Protein 8SUV (pdb70)

Radius of gyration: 29.21 Å; Cα contacts (8 Å, |Δi|>4): 861; chains: 8; bounding box: 66×40×97 Å

Nearest PDB structures (foldseek):
  3q4a-assembly1_B  TM=9.932E-01  e=6.784E-17  Mus musculus
  8gck-assembly1_B  TM=9.956E-01  e=8.685E-17  Homo sapiens
  8ei0-assembly1_A  TM=9.864E-01  e=8.685E-17  Homo sapiens
  8gck-assembly2_A  TM=9.917E-01  e=1.227E-16  Homo sapiens
  7tb1-assembly2_B  TM=1.002E+00  e=1.915E-16  Homo sapiens

B-factor: mean 32.37, std 8.42, range [16.84, 81.39]

InterPro domains:
  IPR003613 U-box domain [PF04564] (227-299)
  IPR003613 U-box domain [PS51698] (226-300)
  IPR003613 U-box domain [SM00504] (230-293)
  IPR011990 Tetratricopeptide-like helical domain superfamily [G3DSA:1.25.40.10] (24-139)
  IPR011990 Tetratricopeptide-like helical domain superfamily [SSF48452] (25-127)
  IPR013083 Zinc finger, RING/FYVE/PHD-type [G3DSA:3.30.40.10] (224-303)
  IPR019734 Tetratricopeptide repeat [PS50005] (60-93)
  IPR019734 Tetratricopeptide repeat [PS50005] (94-127)
  IPR019734 Tetratricopeptide repeat [SM00028] (26-59)
  IPR019734 Tetratricopeptide repeat [SM00028] (60-93)
  IPR019734 Tetratricopeptide repeat [SM00028] (94-127)
  IPR041312 CHIP, N-terminal tetratricopeptide repeat domain [PF18391] (142-225)
  IPR045202 CHIP , U-box domain [cd16654] (227-297)

Organism: Homo sapiens (NCBI:txid9606)

Secondary structure (DSSP, 8-state):
---HHHHHHHHHHHHHTT-HHHHHHHHHHHHHH-TT-HHHHHHHHHHHHHTT-HHHHHHHHHHHHHH-TT-HHHHHHHHHHHHHTT-HHHHHHHHHHHHHHHHHTT---TTHHHHHHHHHHHHHHHT-/---HHHHHHHHHHHHHTT-HHHHHHHHHHHHHH-TT-HHHHHHHHHHHHHTT-HHHHHHHHHHHHHH-TT-HHHHHHHHHHHHHTT-HHHHHHHHHHHHHHHHHTT---TTHHHHHHHHHHHHHHHH-/---HHHHHHHHHHHHHTT-HHHHHHHHHHHHHH-TT-HHHHHHHHHHHHHTT-HHHHHHHHHHHHHH-TT-HHHHHHHHHHHHHTT-HHHHHHHHHHHHHHHHHHT---TTHHHHHHHHHHHHHHHH-/---HHHHHHHHHHHHHTT-HHHHHHHHHHHHHH-TT-HHHHHHHHHHHHHTT-HHHHHHHHHHHHHH-TT-HHHHHHHHHHHHHTT-HHHHHHHHHHHHHHHHHTT---TTHHHHHHHHHHHHHHHH-/-----SSS--/-----SSS--/--SSS--/----SSS--

Foldseek 3Di:
DDALVRLQVVLVVCVVVVVLVSSLVSLVVSCVRPVLALVSLLSNLVSCVSVVVLVSSLVSLVSSCVNPVLDLSSLQSNLVSCLVVVNLVSSLVSLVSSVVSCVVVVHPPDCVSVVVNVVSVVVNVVVD/DDALVRLQVVLVVCVVVVVLVVSLVSLVVSCVRPVLALVSLLSNLVSCVSVVNLVSSLVSLVSSCVNPVLDLSSLQSNLVSVLVVLVLVSSLVSLVSSVVSCVVVVHPPDCVSVVVNCVSVVSNVVVD/DDALVSLQVVLVVCVVVVVLVSSLVSLVVSCVRPVLALVSLLSNLVSCVSVVVLVSSLVSLVSSCVNPVLDLSSLQSNLVSCLVVVVLVSSLVSLVSSVVSCVVVVHPPDCVSVVVNVVSVVVNVVVD/DDALVRLQVVLVVCVVVVVLVSSLVSLVVSCVRPVLALVSLLSNLVSCVSVVNLVSSLVSLVSSCVNPVLDLSSLQSNLVSCQVVVVLVSSLVSLVSSVVSCVVVVHPPDCVSVVVNVVSVVVNVVVD/DDDDDPPDDD/DPDDDPPDDD/DDPPDDD/DDDDPPDDD

Structure (mmCIF, N/CA/C/O backbone):
data_8SUV
#
_entry.id   8SUV
#
_cell.length_a   46.526
_cell.length_b   82.356
_cell.length_c   78.394
_cell.angle_alpha   90.000
_cell.angle_beta   90.030
_cell.angle_gamma   90.000
#
_symmetry.space_group_name_H-M   'P 1 21 1'
#
loop_
_entity.id
_entity.type
_entity.pdbx_description
1 polymer 'E3 ubiquitin-protein ligase CHIP'
2 polymer 'Cysteine-rich hydrophobic domain-containing protein 2'
3 non-polymer 'SULFATE ION'
4 water water
#
loop_
_atom_site.group_PDB
_atom_site.id
_atom_site.type_symbol
_atom_site.label_atom_id
_atom_site.label_alt_id
_atom_site.label_comp_id
_atom_site.label_asym_id
_atom_site.label_entity_id
_atom_site.label_seq_id
_atom_site.pdbx_PDB_ins_code
_atom_site.Cartn_x
_atom_site.Cartn_y
_atom_site.Cartn_z
_atom_site.occupancy
_atom_site.B_iso_or_equiv
_atom_site.auth_seq_id
_atom_site.auth_comp_id
_atom_site.auth_asym_id
_atom_site.auth_atom_id
_atom_site.pdbx_PDB_model_num
ATOM 1 N N . SER A 1 8 ? -5.84400 10.12500 3.78900 1.000 51.58475 23 SER A N 1
ATOM 2 C CA . SER A 1 8 ? -6.22800 11.53000 3.49600 1.000 51.87358 23 SER A CA 1
ATOM 3 C C . SER A 1 8 ? -7.29700 11.58200 2.39800 1.000 47.15849 23 SER A C 1
ATOM 4 O O . SER A 1 8 ? -8.29300 12.29100 2.60200 1.000 51.06532 23 SER A O 1
ATOM 7 N N . PRO A 1 9 ? -7.17000 10.90300 1.23600 1.000 50.44210 24 PRO A N 1
ATOM 8 C CA . PRO A 1 9 ? -8.19100 11.03400 0.19500 1.000 42.73119 24 PRO A CA 1
ATOM 9 C C . PRO A 1 9 ? -9.51700 10.37500 0.59300 1.000 43.08099 24 PRO A C 1
ATOM 10 O O . PRO A 1 9 ? -9.51800 9.26700 1.04500 1.000 45.18069 24 PRO A O 1
ATOM 14 N N . SER A 1 10 ? -10.60500 11.10600 0.38700 1.000 39.65469 25 SER A N 1
ATOM 15 C CA . SER A 1 10 ? -11.98400 10.57400 0.49600 1.000 37.33014 25 SER A CA 1
ATOM 16 C C . SER A 1 10 ? -12.30100 9.58400 -0.63400 1.000 37.97271 25 SER A C 1
ATOM 17 O O . SER A 1 10 ? -11.64900 9.61900 -1.67300 1.000 33.29144 25 SER A O 1
ATOM 20 N N . ALA A 1 11 ? -13.30800 8.75800 -0.38700 1.000 38.20228 26 ALA A N 1
ATOM 21 C CA . ALA A 1 11 ? -13.75100 7.71900 -1.33200 1.000 33.39390 26 ALA A CA 1
ATOM 22 C C . ALA A 1 11 ? -14.29000 8.40500 -2.58300 1.000 33.22443 26 ALA A C 1
ATOM 23 O O . ALA A 1 11 ? -14.01100 7.95500 -3.68600 1.000 31.16041 26 ALA A O 1
ATOM 25 N N . GLN A 1 12 ? -15.02800 9.48400 -2.37300 1.000 38.67380 27 GLN A N 1
ATOM 26 C CA . GLN A 1 12 ? -15.49200 10.33400 -3.48400 1.000 38.55905 27 GLN A CA 1
ATOM 27 C C . GLN A 1 12 ? -14.27600 10.84700 -4.24500 1.000 34.94153 27 GLN A C 1
ATOM 28 O O . GLN A 1 12 ? -14.23500 10.69800 -5.46600 1.000 36.43661 27 GLN A O 1
ATOM 34 N N . GLU A 1 13 ? -13.32800 11.43600 -3.52600 1.000 39.12134 28 GLU A N 1
ATOM 35 C CA . GLU A 1 13 ? -12.08400 11.91300 -4.17300 1.000 38.58527 28 GLU A CA 1
ATOM 36 C C . GLU A 1 13 ? -11.50200 10.79300 -5.03400 1.000 32.11172 28 GLU A C 1
ATOM 37 O O . GLU A 1 13 ? -11.21800 11.04600 -6.19600 1.000 40.84103 28 GLU A O 1
ATOM 43 N N . LEU A 1 14 ? -11.33200 9.61200 -4.45600 1.000 32.13879 29 LEU A N 1
ATOM 44 C CA . LEU A 1 14 ? -10.65600 8.50200 -5.16600 1.000 27.98885 29 LEU A CA 1
ATOM 45 C C . LEU A 1 14 ? -11.47700 8.09400 -6.39300 1.000 27.65139 29 LEU A C 1
ATOM 46 O O . LEU A 1 14 ? -10.88200 7.82000 -7.43000 1.000 29.19059 29 LEU A O 1
ATOM 51 N N . LYS A 1 15 ? -12.79300 8.04300 -6.24900 1.000 29.12770 30 LYS A N 1
ATOM 52 C CA . LYS A 1 15 ? -13.65900 7.69700 -7.39900 1.000 29.36322 30 LYS A CA 1
ATOM 53 C C . LYS A 1 15 ? -13.45600 8.72800 -8.49800 1.000 27.83837 30 LYS A C 1
ATOM 54 O O . LYS A 1 15 ? -13.38200 8.35400 -9.66200 1.000 29.29261 30 LYS A O 1
ATOM 60 N N . GLU A 1 16 ? -13.40800 9.98700 -8.11200 1.000 28.46772 31 GLU A N 1
ATOM 61 C CA . GLU A 1 16 ? -13.26600 11.07100 -9.09700 1.000 34.05768 31 GLU A CA 1
ATOM 62 C C . GLU A 1 16 ? -11.92300 10.89800 -9.80600 1.000 31.19296 31 GLU A C 1
ATOM 63 O O . GLU A 1 16 ? -11.85800 11.10900 -11.01400 1.000 31.05719 31 GLU A O 1
ATOM 69 N N . GLN A 1 17 ? -10.90200 10.53300 -9.04400 1.000 34.30223 32 GLN A N 1
ATOM 70 C CA . GLN A 1 17 ? -9.57600 10.30900 -9.65800 1.000 32.63170 32 GLN A CA 1
ATOM 71 C C . GLN A 1 17 ? -9.71200 9.16300 -10.65400 1.000 32.20167 32 GLN A C 1
ATOM 72 O O . GLN A 1 17 ? -9.21500 9.29300 -11.77600 1.000 30.73401 32 GLN A O 1
ATOM 78 N N . GLY A 1 18 ? -10.35100 8.08800 -10.22400 1.000 25.35557 33 GLY A N 1
ATOM 79 C CA . GLY A 1 18 ? -10.54600 6.92900 -11.09900 1.000 25.96400 33 GLY A CA 1
ATOM 80 C C . GLY A 1 18 ? -11.18400 7.36600 -12.40000 1.000 29.24250 33 GLY A C 1
ATOM 81 O O . GLY A 1 18 ? -10.74200 6.92800 -13.45700 1.000 26.36590 33 GLY A O 1
ATOM 82 N N . ASN A 1 19 ? -12.19800 8.21300 -12.29400 1.000 26.68925 34 ASN A N 1
ATOM 83 C CA . ASN A 1 19 ? -12.96700 8.63800 -13.48600 1.000 29.88369 34 ASN A CA 1
ATOM 84 C C . ASN A 1 19 ? -12.05200 9.39100 -14.45100 1.000 27.05348 34 ASN A C 1
ATOM 85 O O . ASN A 1 19 ? -12.19300 9.21400 -15.64500 1.000 26.75670 34 ASN A O 1
ATOM 90 N N . ARG A 1 20 ? -11.13800 10.18600 -13.91000 1.000 30.97619 35 ARG A N 1
ATOM 91 C CA . ARG A 1 20 ? -10.22400 10.99700 -14.74700 1.000 31.89367 35 ARG A CA 1
ATOM 92 C C . ARG A 1 20 ? -9.21300 10.07700 -15.43400 1.000 31.00130 35 ARG A C 1
ATOM 93 O O . ARG A 1 20 ? -8.96700 10.26300 -16.62300 1.000 30.54223 35 ARG A O 1
ATOM 101 N N . LEU A 1 21 ? -8.70600 9.09400 -14.69500 1.000 29.33656 36 LEU A N 1
ATOM 102 C CA . LEU A 1 21 ? -7.86800 8.04100 -15.29300 1.000 28.73457 36 LEU A CA 1
ATOM 103 C C . LEU A 1 21 ? -8.66500 7.32100 -16.38600 1.000 27.69024 36 LEU A C 1
ATOM 104 O O . LEU A 1 21 ? -8.08600 7.02300 -17.43200 1.000 26.87589 36 LEU A O 1
ATOM 109 N N . PHE A 1 22 ? -9.94200 7.04100 -16.12200 1.000 23.89827 37 PHE A N 1
ATOM 110 C CA . PHE A 1 22 ? -10.76900 6.33100 -17.12800 1.000 23.60003 37 PHE A CA 1
ATOM 111 C C . PHE A 1 22 ? -10.82400 7.17200 -18.40600 1.000 24.60476 37 PHE A C 1
ATOM 112 O O . PHE A 1 22 ? -10.73500 6.61400 -19.49600 1.000 28.05635 37 PHE A O 1
ATOM 120 N N . VAL A 1 23 ? -10.97400 8.47800 -18.24300 1.000 25.43766 38 VAL A N 1
ATOM 121 C CA . VAL A 1 23 ? -11.02200 9.41300 -19.39900 1.000 32.21906 38 VAL A CA 1
ATOM 122 C C . VAL A 1 23 ? -9.70700 9.29000 -20.18000 1.000 29.80954 38 VAL A C 1
ATOM 123 O O . VAL A 1 23 ? -9.74300 9.35000 -21.40400 1.000 33.44466 38 VAL A O 1
ATOM 127 N N . GLY A 1 24 ? -8.60300 9.09800 -19.46600 1.000 27.84380 39 GLY A N 1
ATOM 128 C CA . GLY A 1 24 ? -7.26900 9.00000 -20.08200 1.000 26.98388 39 GLY A CA 1
ATOM 129 C C . GLY A 1 24 ? -6.99800 7.61000 -20.60900 1.000 29.78408 39 GLY A C 1
ATOM 130 O O . GLY A 1 24 ? -5.90400 7.38000 -21.11700 1.000 28.66663 39 GLY A O 1
ATOM 131 N N . ARG A 1 25 ? -7.97800 6.72600 -20.49700 1.000 30.16234 40 ARG A N 1
ATOM 132 C CA . ARG A 1 25 ? -7.83600 5.33800 -20.99500 1.000 29.87904 40 ARG A CA 1
ATOM 133 C C . ARG A 1 25 ? -6.77300 4.61600 -20.16300 1.000 31.66486 40 ARG A C 1
ATOM 134 O O . ARG A 1 25 ? -6.15700 3.68000 -20.68000 1.000 33.68045 40 ARG A O 1
ATOM 142 N N . LYS A 1 26 ? -6.55200 5.06700 -18.92800 1.000 26.64010 41 LYS A N 1
ATOM 143 C CA . LYS A 1 26 ? -5.68400 4.32200 -17.99400 1.000 25.17445 41 LYS A CA 1
ATOM 144 C C . LYS A 1 26 ? -6.56900 3.45000 -17.10700 1.000 26.84438 41 LYS A C 1
ATOM 145 O O . LYS A 1 26 ? -6.85900 3.84600 -15.97900 1.000 24.84541 41 LYS A O 1
ATOM 151 N N . TYR A 1 27 ? -7.00200 2.32400 -17.66000 1.000 23.93397 42 TYR A N 1
ATOM 152 C CA . TYR A 1 27 ? -8.01300 1.47000 -16.99200 1.000 23.17622 42 TYR A CA 1
ATOM 153 C C . TYR A 1 27 ? -7.49000 0.68700 -15.78300 1.000 24.01629 42 TYR A C 1
ATOM 154 O O . TYR A 1 27 ? -8.19500 0.65200 -14.78400 1.000 21.21868 42 TYR A O 1
ATOM 163 N N . PRO A 1 28 ? -6.33000 0.00800 -15.82700 1.000 22.61339 43 PRO A N 1
ATOM 164 C CA . PRO A 1 28 ? -5.86000 -0.71000 -14.65100 1.000 22.75226 43 PRO A CA 1
ATOM 165 C C . PRO A 1 28 ? -5.65300 0.27000 -13.48500 1.000 26.87967 43 PRO A C 1
ATOM 166 O O . PRO A 1 28 ? -5.96800 -0.06000 -12.37400 1.000 22.92864 43 PRO A O 1
ATOM 170 N N . GLU A 1 29 ? -5.14300 1.45400 -13.79400 1.000 23.48077 44 GLU A N 1
ATOM 171 C CA . GLU A 1 29 ? -4.95500 2.49900 -12.76800 1.000 23.99880 44 GLU A CA 1
ATOM 172 C C . GLU A 1 29 ? -6.32000 2.89800 -12.20200 1.000 24.47128 44 GLU A C 1
ATOM 173 O O . GLU A 1 29 ? -6.45700 2.98700 -10.98500 1.000 22.73299 44 GLU A O 1
ATOM 179 N N . ALA A 1 30 ? -7.26200 3.16000 -13.10000 1.000 22.09149 45 ALA A N 1
ATOM 180 C CA . ALA A 1 30 ? -8.59800 3.62100 -12.68000 1.000 21.49623 45 ALA A CA 1
ATOM 181 C C . ALA A 1 30 ? -9.20700 2.55900 -11.77700 1.000 20.91490 45 ALA A C 1
ATOM 182 O O . ALA A 1 30 ? -9.80500 2.91500 -10.76400 1.000 20.88712 45 ALA A O 1
ATOM 184 N N . ALA A 1 31 ? -9.04400 1.30600 -12.16300 1.000 20.68467 46 ALA A N 1
ATOM 185 C CA . ALA A 1 31 ? -9.65100 0.21300 -11.39100 1.000 20.29447 46 ALA A CA 1
ATOM 186 C C . ALA A 1 31 ? -9.04800 0.19700 -9.99200 1.000 22.19994 46 ALA A C 1
ATOM 187 O O . ALA A 1 31 ? -9.75700 -0.07900 -9.03400 1.000 20.55974 46 ALA A O 1
ATOM 189 N N . ALA A 1 32 ? -7.75700 0.49200 -9.92600 1.000 22.40422 47 ALA A N 1
ATOM 190 C CA . ALA A 1 32 ? -7.08700 0.46400 -8.61000 1.000 22.19405 47 ALA A CA 1
ATOM 191 C C . ALA A 1 32 ? -7.62900 1.58400 -7.72300 1.000 22.69871 47 ALA A C 1
ATOM 192 O O . ALA A 1 32 ? -7.77600 1.35800 -6.51900 1.000 22.68438 47 ALA A O 1
ATOM 194 N N . CYS A 1 33 ? -7.86500 2.74700 -8.30900 1.000 22.41574 48 CYS A N 1
ATOM 195 C CA . CYS A 1 33 ? -8.39800 3.89200 -7.53400 1.000 25.80044 48 CYS A CA 1
ATOM 196 C C . CYS A 1 33 ? -9.78900 3.53300 -6.99300 1.000 22.29729 48 CYS A C 1
ATOM 197 O O . CYS A 1 33 ? -10.07900 3.85500 -5.84600 1.000 24.12745 48 CYS A O 1
ATOM 200 N N . TYR A 1 34 ? -10.62400 2.90100 -7.82100 1.000 21.34876 49 TYR A N 1
ATOM 201 C CA . TYR A 1 34 ? -11.95900 2.45600 -7.34000 1.000 20.92607 49 TYR A CA 1
ATOM 202 C C . TYR A 1 34 ? -11.75900 1.46100 -6.19800 1.000 25.12336 49 TYR A C 1
ATOM 203 O O . TYR A 1 34 ? -12.56200 1.43800 -5.27500 1.000 21.33964 49 TYR A O 1
ATOM 212 N N . GLY A 1 35 ? -10.71200 0.65300 -6.28500 1.000 22.79706 50 GLY A N 1
ATOM 213 C CA . GLY A 1 35 ? -10.37800 -0.31300 -5.23200 1.000 22.36223 50 GLY A CA 1
ATOM 214 C C . GLY A 1 35 ? -10.04500 0.40500 -3.93700 1.000 22.92641 50 GLY A C 1
ATOM 215 O O . GLY A 1 35 ? -10.35200 -0.12700 -2.88100 1.000 22.95722 50 GLY A O 1
ATOM 216 N N . ARG A 1 36 ? -9.44900 1.58500 -4.05200 1.000 23.14607 51 ARG A N 1
ATOM 217 C CA . ARG A 1 36 ? -9.10600 2.39300 -2.85700 1.000 24.41509 51 ARG A CA 1
ATOM 218 C C . ARG A 1 36 ? -10.40200 3.00700 -2.34300 1.000 24.57365 51 ARG A C 1
ATOM 219 O O . ARG A 1 36 ? -10.56900 3.07300 -1.12900 1.000 25.47013 51 ARG A O 1
ATOM 227 N N . ALA A 1 37 ? -11.25900 3.45900 -3.26200 1.000 23.82968 52 ALA A N 1
ATOM 228 C CA . ALA A 1 37 ? -12.60100 3.95500 -2.88900 1.000 24.03504 52 ALA A CA 1
ATOM 229 C C . ALA A 1 37 ? -13.32900 2.88200 -2.08500 1.000 23.87267 52 ALA A C 1
ATOM 230 O O . ALA A 1 37 ? -13.83000 3.20200 -1.00800 1.000 25.35630 52 ALA A O 1
ATOM 232 N N . ILE A 1 38 ? -13.33900 1.65700 -2.58600 1.000 22.90623 53 ILE A N 1
ATOM 233 C CA . ILE A 1 38 ? -14.01000 0.54600 -1.86400 1.000 22.89208 53 ILE A CA 1
ATOM 234 C C . ILE A 1 38 ? -13.36600 0.38800 -0.48100 1.000 25.23101 53 ILE A C 1
ATOM 235 O O . ILE A 1 38 ? -14.09200 0.24700 0.49800 1.000 24.68020 53 ILE A O 1
ATOM 240 N N . THR A 1 39 ? -12.03800 0.40300 -0.44700 1.000 24.33222 54 THR A N 1
ATOM 241 C CA . THR A 1 39 ? -11.33100 0.26500 0.84600 1.000 25.60652 54 THR A CA 1
ATOM 242 C C . THR A 1 39 ? -11.90700 1.29300 1.82800 1.000 26.80561 54 THR A C 1
ATOM 243 O O . THR A 1 39 ? -12.12000 0.94500 2.98300 1.000 28.88403 54 THR A O 1
ATOM 247 N N . ARG A 1 40 ? -12.15500 2.50900 1.37800 1.000 27.11785 55 ARG A N 1
ATOM 248 C CA . ARG A 1 40 ? -12.66700 3.55400 2.28800 1.000 28.43479 55 ARG A CA 1
ATOM 249 C C . ARG A 1 40 ? -14.14500 3.30000 2.60200 1.000 28.37735 55 ARG A C 1
ATOM 250 O O . ARG A 1 40 ? -14.52100 3.44900 3.76800 1.000 29.77540 55 ARG A O 1
ATOM 258 N N . ASN A 1 41 ? -14.95900 2.99300 1.57800 1.000 27.03582 56 ASN A N 1
ATOM 259 C CA . ASN A 1 41 ? -16.40900 2.70400 1.75400 1.000 27.04839 56 ASN A CA 1
ATOM 260 C C . ASN A 1 41 ? -16.81900 1.55900 0.83400 1.000 25.52141 56 ASN A C 1
ATOM 261 O O . ASN A 1 41 ? -17.02400 1.79700 -0.34500 1.000 24.59907 56 ASN A O 1
ATOM 266 N N . PRO A 1 42 ? -16.93900 0.30900 1.34300 1.000 25.43393 57 PRO A N 1
ATOM 267 C CA . PRO A 1 42 ? -17.25400 -0.82800 0.50000 1.000 24.29752 57 PRO A CA 1
ATOM 268 C C . PRO A 1 42 ? -18.76100 -1.03600 0.32300 1.000 25.28639 57 PRO A C 1
ATOM 269 O O . PRO A 1 42 ? -19.14000 -2.09200 -0.10200 1.000 24.80396 57 PRO A O 1
ATOM 273 N N . LEU A 1 43 ? -19.54300 -0.02300 0.67400 1.000 26.20239 58 LEU A N 1
ATOM 274 C CA . LEU A 1 43 ? -21.01300 -0.19900 0.62700 1.000 25.95420 58 LEU A CA 1
ATOM 275 C C . LEU A 1 43 ? -21.59800 0.73700 -0.42300 1.000 25.90968 58 LEU A C 1
ATOM 276 O O . LEU A 1 43 ? -22.76600 1.09500 -0.28600 1.000 26.14110 58 LEU A O 1
ATOM 281 N N . VAL A 1 44 ? -20.80300 1.10100 -1.43100 1.000 25.55760 59 VAL A N 1
ATOM 282 C CA . VAL A 1 44 ? -21.27100 1.98300 -2.53500 1.000 25.04583 59 VAL A CA 1
ATOM 283 C C . VAL A 1 44 ? -21.20300 1.19200 -3.84500 1.000 23.41849 59 VAL A C 1
ATOM 284 O O . VAL A 1 44 ? -20.11300 0.88500 -4.29100 1.000 21.99741 59 VAL A O 1
ATOM 288 N N . ALA A 1 45 ? -22.36300 0.87600 -4.42100 1.000 22.81407 60 ALA A N 1
ATOM 289 C CA . ALA A 1 45 ? -22.40600 0.04000 -5.64000 1.000 21.93012 60 ALA A CA 1
ATOM 290 C C . ALA A 1 45 ? -21.63100 0.68900 -6.78600 1.000 21.26040 60 ALA A C 1
ATOM 291 O O . ALA A 1 45 ? -21.02200 -0.04900 -7.55500 1.000 22.40111 60 ALA A O 1
ATOM 293 N N . VAL A 1 46 ? -21.69100 2.00800 -6.89200 1.000 21.70901 61 VAL A N 1
ATOM 294 C CA . VAL A 1 46 ? -21.07100 2.68700 -8.06400 1.000 23.50812 61 VAL A CA 1
ATOM 295 C C . VAL A 1 46 ? -19.60600 2.25900 -8.15700 1.000 21.17040 61 VAL A C 1
ATOM 296 O O . VAL A 1 46 ? -19.13200 2.02200 -9.26400 1.000 20.96606 61 VAL A O 1
ATOM 300 N N . TYR A 1 47 ? -18.93500 2.14600 -7.01300 1.000 20.79509 62 TYR A N 1
ATOM 301 C CA . TYR A 1 47 ? -17.48600 1.83900 -7.05700 1.000 20.39735 62 TYR A CA 1
ATOM 302 C C . TYR A 1 47 ? -17.27400 0.55100 -7.85500 1.000 19.68789 62 TYR A C 1
ATOM 303 O O . TYR A 1 47 ? -16.34600 0.48800 -8.67800 1.000 19.36602 62 TYR A O 1
ATOM 312 N N . TYR A 1 48 ? -18.12200 -0.43700 -7.60800 1.000 19.68216 63 TYR A N 1
ATOM 313 C CA . TYR A 1 48 ? -17.99000 -1.77300 -8.22600 1.000 19.82710 63 TYR A CA 1
ATOM 314 C C . TYR A 1 48 ? -18.40100 -1.70600 -9.69700 1.000 19.64780 63 TYR A C 1
ATOM 315 O O . TYR A 1 48 ? -17.81400 -2.39900 -10.52400 1.000 18.96575 63 TYR A O 1
ATOM 324 N N . THR A 1 49 ? -19.45000 -0.92700 -9.95800 1.000 21.99656 64 THR A N 1
ATOM 325 C CA . THR A 1 49 ? -19.96100 -0.74100 -11.34000 1.000 19.64893 64 THR A CA 1
ATOM 326 C C . THR A 1 49 ? -18.85200 -0.05300 -12.13800 1.000 20.83378 64 THR A C 1
ATOM 327 O O . THR A 1 49 ? -18.61500 -0.43400 -13.28800 1.000 21.62990 64 THR A O 1
ATOM 331 N N . ASN A 1 50 ? -18.19300 0.90700 -11.50000 1.000 20.52010 65 ASN A N 1
ATOM 332 C CA . ASN A 1 50 ? -17.13100 1.70500 -12.16400 1.000 21.42204 65 ASN A CA 1
ATOM 333 C C . ASN A 1 50 ? -15.94100 0.78200 -12.46000 1.000 24.54819 65 ASN A C 1
ATOM 334 O O . ASN A 1 50 ? -15.36600 0.91300 -13.54500 1.000 18.92610 65 ASN A O 1
ATOM 339 N N . ARG A 1 51 ? -15.60700 -0.11900 -11.53100 1.000 21.94762 66 ARG A N 1
ATOM 340 C CA . ARG A 1 51 ? -14.43200 -1.01000 -11.72900 1.000 21.98925 66 ARG A CA 1
ATOM 341 C C . ARG A 1 51 ? -14.78200 -2.09100 -12.74800 1.000 20.53577 66 ARG A C 1
ATOM 342 O O . ARG A 1 51 ? -13.90400 -2.49100 -13.50900 1.000 19.13337 66 ARG A O 1
ATOM 350 N N . ALA A 1 52 ? -16.03700 -2.54400 -12.72700 1.000 20.05321 67 ALA A N 1
ATOM 351 C CA . ALA A 1 52 ? -16.47900 -3.58800 -13.67100 1.000 20.39577 67 ALA A CA 1
ATOM 352 C C . ALA A 1 52 ? -16.25500 -3.10900 -15.10600 1.000 19.36394 67 ALA A C 1
ATOM 353 O O . ALA A 1 52 ? -15.86400 -3.91900 -15.94100 1.000 19.84584 67 ALA A O 1
ATOM 355 N N . LEU A 1 53 ? -16.52600 -1.84100 -15.35200 1.000 19.18177 68 LEU A N 1
ATOM 356 C CA . LEU A 1 53 ? -16.38200 -1.27500 -16.71000 1.000 19.48092 68 LEU A CA 1
ATOM 357 C C . LEU A 1 53 ? -14.89700 -1.24400 -17.05200 1.000 19.64652 68 LEU A C 1
ATOM 358 O O . LEU A 1 53 ? -14.54900 -1.48700 -18.19600 1.000 20.92753 68 LEU A O 1
ATOM 363 N N . CYS A 1 54 ? -14.07800 -0.90300 -16.06800 1.000 19.40921 69 CYS A N 1
ATOM 364 C CA . CYS A 1 54 ? -12.60900 -0.91500 -16.25600 1.000 19.76010 69 CYS A CA 1
ATOM 365 C C . CYS A 1 54 ? -12.21000 -2.32200 -16.70600 1.000 20.49588 69 CYS A C 1
ATOM 366 O O . CYS A 1 54 ? -11.53400 -2.44500 -17.72600 1.000 20.87981 69 CYS A O 1
ATOM 369 N N . TYR A 1 55 ? -12.65200 -3.34400 -15.98000 1.000 20.15716 70 TYR A N 1
ATOM 370 C CA . TYR A 1 55 ? -12.33300 -4.75800 -16.30000 1.000 20.88441 70 TYR A CA 1
ATOM 371 C C . TYR A 1 55 ? -12.82200 -5.13700 -17.71000 1.000 21.51797 70 TYR A C 1
ATOM 372 O O . TYR A 1 55 ? -12.14400 -5.87500 -18.41100 1.000 22.47130 70 TYR A O 1
ATOM 381 N N . LEU A 1 56 ? -14.02100 -4.68400 -18.05200 1.000 21.19807 71 LEU A N 1
ATOM 382 C CA . LEU A 1 56 ? -14.56100 -4.92800 -19.41800 1.000 21.95914 71 LEU A CA 1
ATOM 383 C C . LEU A 1 56 ? -13.54700 -4.39200 -20.42200 1.000 22.48338 71 LEU A C 1
ATOM 384 O O . LEU A 1 56 ? -13.20600 -5.12000 -21.34900 1.000 26.91732 71 LEU A O 1
ATOM 389 N N . LYS A 1 57 ? -13.11000 -3.16100 -20.22100 1.000 22.17381 72 LYS A N 1
ATOM 390 C CA . LYS A 1 57 ? -12.16700 -2.54000 -21.18700 1.000 22.55706 72 LYS A CA 1
ATOM 391 C C . LYS A 1 57 ? -10.83600 -3.30700 -21.19900 1.000 23.33459 72 LYS A C 1
ATOM 392 O O . LYS A 1 57 ? -10.10600 -3.16200 -22.17000 1.000 24.27196 72 LYS A O 1
ATOM 398 N N . MET A 1 58 ? -10.57600 -4.09700 -20.15800 1.000 23.33856 73 MET A N 1
ATOM 399 C CA . MET A 1 58 ? -9.29300 -4.82900 -20.02800 1.000 24.02728 73 MET A CA 1
ATOM 400 C C . MET A 1 58 ? -9.51000 -6.28200 -20.44500 1.000 25.07665 73 MET A C 1
ATOM 401 O O . MET A 1 58 ? -8.58700 -7.07800 -20.30500 1.000 26.05965 73 MET A O 1
ATOM 406 N N . GLN A 1 59 ? -10.72300 -6.59600 -20.92000 1.000 25.05519 74 GLN A N 1
ATOM 407 C CA . GLN A 1 59 ? -11.07300 -7.96900 -21.36200 1.000 26.30522 74 GLN A CA 1
ATOM 408 C C . GLN A 1 59 ? -10.97700 -8.93400 -20.17600 1.000 26.29035 74 GLN A C 1
ATOM 409 O O . GLN A 1 59 ? -10.87600 -10.13400 -20.38500 1.000 27.63616 74 GLN A O 1
ATOM 415 N N . GLN A 1 60 ? -11.08400 -8.39600 -18.94100 1.000 24.94613 75 GLN A N 1
ATOM 416 C CA . GLN A 1 60 ? -11.08700 -9.20300 -17.68100 1.000 24.87979 75 GLN A CA 1
ATOM 417 C C . GLN A 1 60 ? -12.55000 -9.42300 -17.29200 1.000 24.32918 75 GLN A C 1
ATOM 418 O O . GLN A 1 60 ? -13.02200 -8.80300 -16.33200 1.000 23.19897 75 GLN A O 1
ATOM 424 N N . HIS A 1 61 ? -13.19000 -10.36100 -17.95200 1.000 27.00607 76 HIS A N 1
ATOM 425 C CA . HIS A 1 61 ? -14.65900 -10.59200 -17.88700 1.000 25.25203 76 HIS A CA 1
ATOM 426 C C . HIS A 1 61 ? -15.07700 -11.22700 -16.55000 1.000 26.20907 76 HIS A C 1
ATOM 427 O O . HIS A 1 61 ? -16.08100 -10.78800 -15.98000 1.000 24.81926 76 HIS A O 1
ATOM 434 N N . GLU A 1 62 ? -14.33800 -12.22600 -16.07900 1.000 28.81720 77 GLU A N 1
ATOM 435 C CA . GLU A 1 62 ? -14.63600 -12.86700 -14.77800 1.000 31.38383 77 GLU A CA 1
ATOM 436 C C . GLU A 1 62 ? -14.67900 -11.80800 -13.67300 1.000 27.08402 77 GLU A C 1
ATOM 437 O O . GLU A 1 62 ? -15.56300 -11.86900 -12.82900 1.000 24.15461 77 GLU A O 1
ATOM 443 N N . GLN A 1 63 ? -13.72100 -10.89100 -13.69500 1.000 27.11418 78 GLN A N 1
ATOM 444 C CA . GLN A 1 63 ? -13.59000 -9.89200 -12.61700 1.000 26.18671 78 GLN A CA 1
ATOM 445 C C . GLN A 1 63 ? -14.73000 -8.89100 -12.74900 1.000 23.76908 78 GLN A C 1
ATOM 446 O O . GLN A 1 63 ? -15.21800 -8.40800 -11.73700 1.000 21.74499 78 GLN A O 1
ATOM 452 N N . ALA A 1 64 ? -15.09500 -8.58200 -13.98500 1.000 21.75780 79 ALA A N 1
ATOM 453 C CA . ALA A 1 64 ? -16.18100 -7.61100 -14.19900 1.000 21.39555 79 ALA A CA 1
ATOM 454 C C . ALA A 1 64 ? -17.48400 -8.22000 -13.65900 1.000 21.35804 79 ALA A C 1
ATOM 455 O O . ALA A 1 64 ? -18.24200 -7.52200 -13.00200 1.000 20.84564 79 ALA A O 1
ATOM 457 N N . LEU A 1 65 ? -17.67100 -9.50200 -13.93600 1.000 22.37117 80 LEU A N 1
ATOM 458 C CA . LEU A 1 65 ? -18.88100 -10.21700 -13.47300 1.000 25.03681 80 LEU A CA 1
ATOM 459 C C . LEU A 1 65 ? -18.97600 -10.08800 -11.95100 1.000 22.50128 80 LEU A C 1
ATOM 460 O O . LEU A 1 65 ? -20.03600 -9.73300 -11.43500 1.000 22.36682 80 LEU A O 1
ATOM 465 N N . ALA A 1 66 ? -17.87100 -10.39000 -11.27900 1.000 22.49706 81 ALA A N 1
ATOM 466 C CA . ALA A 1 66 ? -17.88100 -10.41700 -9.80600 1.000 22.38455 81 ALA A CA 1
ATOM 467 C C . ALA A 1 66 ? -18.26900 -9.04100 -9.29700 1.000 22.18905 81 ALA A C 1
ATOM 468 O O . ALA A 1 66 ? -19.03100 -8.95300 -8.33700 1.000 21.56718 81 ALA A O 1
ATOM 470 N N . ASP A 1 67 ? -17.75100 -8.01400 -9.95300 1.000 20.77627 82 ASP A N 1
ATOM 471 C CA . ASP A 1 67 ? -18.04200 -6.63900 -9.49600 1.000 20.13926 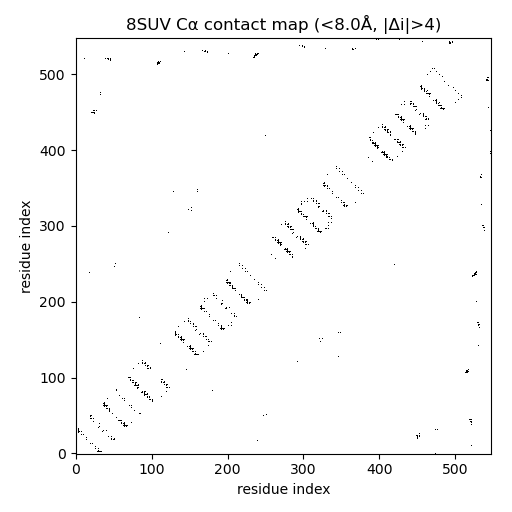82 ASP A CA 1
ATOM 472 C C . ASP A 1 67 ? -19.52800 -6.32900 -9.73600 1.000 20.25284 82 ASP A C 1
ATOM 473 O O . ASP A 1 67 ? -20.14900 -5.69100 -8.88400 1.000 20.25639 82 ASP A O 1
ATOM 478 N N . CYS A 1 68 ? -20.03300 -6.74700 -10.89800 1.000 20.54321 83 CYS A N 1
ATOM 479 C CA . CYS A 1 68 ? -21.46200 -6.47500 -11.18800 1.000 20.88021 83 CYS A CA 1
ATOM 480 C C . CYS A 1 68 ? -22.30400 -7.10800 -10.08300 1.000 21.47859 83 CYS A C 1
ATOM 481 O O . CYS A 1 68 ? -23.24400 -6.46900 -9.60900 1.000 21.66006 83 CYS A O 1
ATOM 484 N N . ARG A 1 69 ? -21.95200 -8.32500 -9.71400 1.000 21.96176 84 ARG A N 1
ATOM 485 C CA . ARG A 1 69 ? -22.70100 -9.03300 -8.64800 1.000 23.29991 84 ARG A CA 1
ATOM 486 C C . ARG A 1 69 ? -22.63800 -8.22300 -7.34500 1.000 22.42611 84 ARG A C 1
ATOM 487 O O . ARG A 1 69 ? -23.67100 -8.07500 -6.69000 1.000 22.98932 84 ARG A O 1
ATOM 495 N N . ARG A 1 70 ? -21.45900 -7.69400 -7.00700 1.000 23.21416 85 ARG A N 1
ATOM 496 C CA . ARG A 1 70 ? -21.32500 -6.95600 -5.72300 1.000 21.75685 85 ARG A CA 1
ATOM 497 C C . ARG A 1 70 ? -22.18800 -5.70000 -5.77700 1.000 22.00297 85 ARG A C 1
ATOM 498 O O . ARG A 1 70 ? -22.85900 -5.38200 -4.79400 1.000 22.30986 85 ARG A O 1
ATOM 506 N N . ALA A 1 71 ? -22.18100 -5.03500 -6.92700 1.000 25.41329 86 ALA A N 1
ATOM 507 C CA . ALA A 1 71 ? -22.98100 -3.81100 -7.08500 1.000 21.33161 86 ALA A CA 1
ATOM 508 C C . ALA A 1 71 ? -24.47000 -4.15700 -6.96300 1.000 22.22296 86 ALA A C 1
ATOM 509 O O . ALA A 1 71 ? -25.20400 -3.34300 -6.43800 1.000 22.95466 86 ALA A O 1
ATOM 511 N N . LEU A 1 72 ? -24.86000 -5.29900 -7.51200 1.000 22.51664 87 LEU A N 1
ATOM 512 C CA . LEU A 1 72 ? -26.30900 -5.58000 -7.62000 1.000 23.53872 87 LEU A CA 1
ATOM 513 C C . LEU A 1 72 ? -26.83000 -5.90700 -6.21900 1.000 24.78551 87 LEU A C 1
ATOM 514 O O . LEU A 1 72 ? -27.99300 -5.63800 -5.95300 1.000 25.34894 87 LEU A O 1
ATOM 519 N N . GLU A 1 73 ? -25.95200 -6.45400 -5.37900 1.000 24.16354 88 GLU A N 1
ATOM 520 C CA . GLU A 1 73 ? -26.28100 -6.73200 -3.96300 1.000 27.64303 88 GLU A CA 1
ATOM 521 C C . GLU A 1 73 ? -26.50800 -5.42100 -3.22000 1.000 27.26888 88 GLU A C 1
ATOM 522 O O . GLU A 1 73 ? -27.29500 -5.42100 -2.27000 1.000 26.44378 88 GLU A O 1
ATOM 528 N N . LEU A 1 74 ? -25.80900 -4.37200 -3.61400 1.000 24.48266 89 LEU A N 1
ATOM 529 C CA . LEU A 1 74 ? -25.90400 -3.06700 -2.92400 1.000 25.67279 89 LEU A CA 1
ATOM 530 C C . LEU A 1 74 ? -26.99900 -2.21800 -3.57600 1.000 25.48403 89 LEU A C 1
ATOM 531 O O . LEU A 1 74 ? -27.57400 -1.36900 -2.89100 1.000 27.91853 89 LEU A O 1
ATOM 536 N N . ASP A 1 75 ? -27.21900 -2.41700 -4.87200 1.000 24.95841 90 ASP A N 1
ATOM 537 C CA . ASP A 1 75 ? -28.21600 -1.59300 -5.60000 1.000 25.57470 90 ASP A CA 1
ATOM 538 C C . ASP A 1 75 ? -28.91400 -2.44000 -6.66800 1.000 27.75598 90 ASP A C 1
ATOM 539 O O . ASP A 1 75 ? -28.39900 -2.53400 -7.78400 1.000 24.85652 90 ASP A O 1
ATOM 544 N N . GLY A 1 76 ? -30.07700 -2.99500 -6.31600 1.000 26.92860 91 GLY A N 1
ATOM 545 C CA . GLY A 1 76 ? -30.83700 -3.83500 -7.25600 1.000 27.42462 91 GLY A CA 1
ATOM 546 C C . GLY A 1 76 ? -31.39400 -3.06200 -8.43400 1.000 27.69487 91 GLY A C 1
ATOM 547 O O . GLY A 1 76 ? -31.79900 -3.69800 -9.39800 1.000 28.00243 91 GLY A O 1
ATOM 548 N N . GLN A 1 77 ? -31.41700 -1.74300 -8.34000 1.000 27.79961 92 GLN A N 1
ATOM 549 C CA . GLN A 1 77 ? -31.99800 -0.91100 -9.42000 1.000 28.31608 92 GLN A CA 1
ATOM 550 C C . GLN A 1 77 ? -30.90500 -0.42800 -10.39400 1.000 26.98906 92 GLN A C 1
ATOM 551 O O . GLN A 1 77 ? -31.20000 0.39600 -11.24800 1.000 27.36572 92 GLN A O 1
ATOM 557 N N . SER A 1 78 ? -29.67300 -0.91400 -10.21400 1.000 25.66169 93 SER A N 1
ATOM 558 C CA . SER A 1 78 ? -28.52300 -0.35500 -10.97700 1.000 24.54263 93 SER A CA 1
ATOM 559 C C . SER A 1 78 ? -28.62800 -0.68500 -12.47000 1.000 24.51602 93 SER A C 1
ATOM 560 O O . SER A 1 78 ? -28.48100 -1.83200 -12.85000 1.000 24.35042 93 SER A O 1
ATOM 563 N N . VAL A 1 79 ? -28.83200 0.35400 -13.25000 1.000 25.63433 94 VAL A N 1
ATOM 564 C CA . VAL A 1 79 ? -28.91000 0.18100 -14.72900 1.000 25.39278 94 VAL A CA 1
ATOM 565 C C . VAL A 1 79 ? -27.56400 -0.36400 -15.21800 1.000 25.22387 94 VAL A C 1
ATOM 566 O O . VAL A 1 79 ? -27.53400 -1.41700 -15.83300 1.000 25.11593 94 VAL A O 1
ATOM 570 N N . LYS A 1 80 ? -26.50400 0.36700 -14.89200 1.000 25.36781 95 LYS A N 1
ATOM 571 C CA . LYS A 1 80 ? -25.15200 0.03100 -15.41600 1.000 25.39891 95 LYS A CA 1
ATOM 572 C C . LYS A 1 80 ? -24.64900 -1.31900 -14.92300 1.000 25.37974 95 LYS A C 1
ATOM 573 O O . LYS A 1 80 ? -23.93800 -1.97800 -15.65500 1.000 25.47536 95 LYS A O 1
ATOM 579 N N . ALA A 1 81 ? -25.03200 -1.72700 -13.72400 1.000 25.40984 96 ALA A N 1
ATOM 580 C CA . ALA A 1 81 ? -24.62300 -3.07200 -13.28300 1.000 25.53727 96 ALA A CA 1
ATOM 581 C C . ALA A 1 81 ? -25.26000 -4.14400 -14.16600 1.000 25.48237 96 ALA A C 1
ATOM 582 O O . ALA A 1 81 ? -24.59900 -5.12500 -14.47500 1.000 25.72800 96 ALA A O 1
ATOM 584 N N . HIS A 1 82 ? -26.54200 -3.95700 -14.49800 1.000 25.32032 97 HIS A N 1
ATOM 585 C CA . HIS A 1 82 ? -27.26500 -4.91300 -15.36500 1.000 25.39483 97 HIS A CA 1
ATOM 586 C C . HIS A 1 82 ? -26.71700 -4.84600 -16.79600 1.000 25.43863 97 HIS A C 1
ATOM 587 O O . HIS A 1 82 ? -26.63300 -5.86600 -17.44200 1.000 25.73178 97 HIS A O 1
ATOM 594 N N . PHE A 1 83 ? -26.42300 -3.64200 -17.23500 1.000 25.29736 98 PHE A N 1
ATOM 595 C CA . PHE A 1 83 ? -25.89700 -3.45200 -18.60600 1.000 25.47411 98 PHE A CA 1
ATOM 596 C C . PHE A 1 83 ? -24.50500 -4.08200 -18.73000 1.000 25.81987 98 PHE A C 1
ATOM 597 O O . PHE A 1 83 ? -24.27000 -4.90500 -19.60400 1.000 26.20674 98 PHE A O 1
ATOM 605 N N . PHE A 1 84 ? -23.60800 -3.68200 -17.83500 1.000 25.82291 99 PHE A N 1
ATOM 606 C CA . PHE A 1 84 ? -22.23200 -4.24400 -17.86200 1.000 26.29588 99 PHE A CA 1
ATOM 607 C C . PHE A 1 84 ? -22.29200 -5.76400 -17.68200 1.000 26.61273 99 PHE A C 1
ATOM 608 O O . PHE A 1 84 ? -21.51000 -6.46400 -18.32500 1.000 27.20482 99 PHE A O 1
ATOM 616 N N . LEU A 1 85 ? -23.19100 -6.26500 -16.82800 1.000 26.39656 100 LEU A N 1
ATOM 617 C CA . LEU A 1 85 ? -23.35800 -7.73600 -16.71800 1.000 26.86084 100 LEU A CA 1
ATOM 618 C C . LEU A 1 85 ? -23.72700 -8.30500 -18.09600 1.000 27.20335 100 LEU A C 1
ATOM 619 O O . LEU A 1 85 ? -23.20600 -9.34800 -18.47200 1.000 27.92272 100 LEU A O 1
ATOM 624 N N . GLY A 1 86 ? -24.66200 -7.64400 -18.76900 1.000 26.82740 101 GLY A N 1
ATOM 625 C CA . GLY A 1 86 ? -25.13600 -8.19300 -20.04700 1.000 27.25198 101 GLY A CA 1
ATOM 626 C C . GLY A 1 86 ? -24.00700 -8.23000 -21.06800 1.000 27.83336 101 GLY A C 1
ATOM 627 O O . GLY A 1 86 ? -23.88700 -9.21500 -21.77600 1.000 28.60217 101 GLY A O 1
ATOM 628 N N . GLN A 1 87 ? -23.21000 -7.16900 -21.07400 1.000 27.60554 102 GLN A N 1
ATOM 629 C CA . GLN A 1 87 ? -22.07600 -7.02900 -22.03200 1.000 28.26478 102 GLN A CA 1
ATOM 630 C C . GLN A 1 87 ? -21.03700 -8.09900 -21.71100 1.000 29.02997 102 GLN A C 1
ATOM 631 O O . GLN A 1 87 ? -20.52900 -8.73100 -22.64000 1.000 29.95124 102 GLN A O 1
ATOM 637 N N . CYS A 1 88 ? -20.79900 -8.33700 -20.42900 1.000 28.79721 103 CYS A N 1
ATOM 638 C CA . CYS A 1 88 ? -19.90900 -9.45200 -20.03000 1.000 29.64783 103 CYS A CA 1
ATOM 639 C C . CYS A 1 88 ? -20.42600 -10.74300 -20.64900 1.000 31.26632 103 CYS A C 1
ATOM 640 O O . CYS A 1 88 ? -19.69500 -11.37400 -21.40400 1.000 33.74616 103 CYS A O 1
ATOM 643 N N . GLN A 1 89 ? -21.66500 -11.10100 -20.32400 1.000 29.98311 104 GLN A N 1
ATOM 644 C CA . GLN A 1 89 ? -22.21900 -12.42000 -20.69500 1.000 30.81812 104 GLN A CA 1
ATOM 645 C C . GLN A 1 89 ? -22.23000 -12.53300 -22.22100 1.000 31.49800 104 GLN A C 1
ATOM 646 O O . GLN A 1 89 ? -22.07500 -13.62700 -22.73000 1.000 32.66374 104 GLN A O 1
ATOM 652 N N . LEU A 1 90 ? -22.40000 -11.40900 -22.89200 1.000 30.90914 105 LEU A N 1
ATOM 653 C CA . LEU A 1 90 ? -22.40800 -11.41100 -24.37600 1.000 31.63180 105 LEU A CA 1
ATOM 654 C C . LEU A 1 90 ? -21.00900 -11.80900 -24.84900 1.000 32.79885 105 LEU A C 1
ATOM 655 O O . LEU A 1 90 ? -20.88200 -12.67100 -25.72200 1.000 34.39120 105 LEU A O 1
ATOM 660 N N . GLU A 1 91 ? -20.00700 -11.20100 -24.23100 1.000 32.50536 106 GLU A N 1
ATOM 661 C CA . GLU A 1 91 ? -18.60500 -11.45200 -24.65900 1.000 33.69997 106 GLU A CA 1
ATOM 662 C C . GLU A 1 91 ? -18.20200 -12.86200 -24.23500 1.000 36.62631 106 GLU A C 1
ATOM 663 O O . GLU A 1 91 ? -17.21400 -13.36600 -24.77300 1.000 36.82657 106 GLU A O 1
ATOM 669 N N . MET A 1 92 ? -18.97100 -13.48500 -23.34700 1.000 34.37305 107 MET A N 1
ATOM 670 C CA . MET A 1 92 ? -18.72200 -14.88500 -22.94600 1.000 35.55872 107 MET A CA 1
ATOM 671 C C . MET A 1 92 ? -19.74300 -15.80100 -23.61500 1.000 39.49061 107 MET A C 1
ATOM 672 O O . MET A 1 92 ? -19.91800 -16.92800 -23.14600 1.000 41.04972 107 MET A O 1
ATOM 677 N N . GLU A 1 93 ? -20.40700 -15.31300 -24.66800 1.000 35.99259 108 GLU A N 1
ATOM 678 C CA . GLU A 1 93 ? -21.34200 -16.16200 -25.45300 1.000 39.67025 108 GLU A CA 1
ATOM 679 C C . GLU A 1 93 ? -22.51200 -16.64900 -24.58800 1.000 40.06993 108 GLU A C 1
ATOM 680 O O . GLU A 1 93 ? -22.96600 -17.77900 -24.82100 1.000 43.47326 108 GLU A O 1
ATOM 686 N N . SER A 1 94 ? -22.95900 -15.84600 -23.61800 1.000 34.97101 109 SER A N 1
ATOM 687 C CA . SER A 1 94 ? -24.17600 -16.17400 -22.82600 1.000 36.58960 109 SER A CA 1
ATOM 688 C C . SER A 1 94 ? -25.23300 -15.17200 -23.28100 1.000 36.58806 109 SER A C 1
ATOM 689 O O . SER A 1 94 ? -25.47000 -14.20200 -22.55400 1.000 31.95874 109 SER A O 1
ATOM 692 N N . TYR A 1 95 ? -25.82300 -15.40400 -24.45700 1.000 33.86792 110 TYR A N 1
ATOM 693 C CA . TYR A 1 95 ? -26.71800 -14.40300 -25.09700 1.000 36.19310 110 TYR A CA 1
ATOM 694 C C . TYR A 1 95 ? -28.06100 -14.23500 -24.38600 1.000 32.34206 110 TYR A C 1
ATOM 695 O O . TYR A 1 95 ? -28.45300 -13.09700 -24.12000 1.000 35.09854 110 TYR A O 1
ATOM 704 N N . ASP A 1 96 ? -28.75400 -15.33600 -24.14300 1.000 33.12444 111 ASP A N 1
ATOM 705 C CA . ASP A 1 96 ? -30.09600 -15.24900 -23.51500 1.000 32.66441 111 ASP A CA 1
ATOM 706 C C . ASP A 1 96 ? -30.00200 -14.40700 -22.23500 1.000 34.01162 111 ASP A C 1
ATOM 707 O O . ASP A 1 96 ? -30.69300 -13.39800 -22.11300 1.000 31.89901 111 ASP A O 1
ATOM 712 N N . GLU A 1 97 ? -29.07000 -14.75900 -21.36400 1.000 33.82573 112 GLU A N 1
ATOM 713 C CA . GLU A 1 97 ? -28.93800 -14.02500 -20.08500 1.000 31.92727 112 GLU A CA 1
ATOM 714 C C . GLU A 1 97 ? -28.53400 -12.59200 -20.39700 1.000 31.25756 112 GLU A C 1
ATOM 715 O O . GLU A 1 97 ? -29.05600 -11.67900 -19.77200 1.000 28.64452 112 GLU A O 1
ATOM 721 N N . ALA A 1 98 ? -27.61800 -12.42700 -21.35100 1.000 29.71173 113 ALA A N 1
ATOM 722 C CA . ALA A 1 98 ? -27.15000 -11.07700 -21.70800 1.000 28.97517 113 ALA A CA 1
ATOM 723 C C . ALA A 1 98 ? -28.32200 -10.21200 -22.16200 1.000 28.47814 113 ALA A C 1
ATOM 724 O O . ALA A 1 98 ? -28.42100 -9.07600 -21.75300 1.000 27.71909 113 ALA A O 1
ATOM 726 N N . ILE A 1 99 ? -29.12100 -10.76000 -23.06100 1.000 29.08617 114 ILE A N 1
ATOM 727 C CA . ILE A 1 99 ? -30.22500 -9.99200 -23.68700 1.000 28.84908 114 ILE A CA 1
ATOM 728 C C . ILE A 1 99 ? -31.19000 -9.57600 -22.57500 1.000 28.24145 114 ILE A C 1
ATOM 729 O O . ILE A 1 99 ? -31.58000 -8.42300 -22.52500 1.000 28.28929 114 ILE A O 1
ATOM 734 N N . ALA A 1 100 ? -31.46500 -10.51400 -21.68500 1.000 28.68493 115 ALA A N 1
ATOM 735 C CA . ALA A 1 100 ? -32.39700 -10.27700 -20.56300 1.000 28.17192 115 ALA A CA 1
ATOM 736 C C . ALA A 1 100 ? -31.85700 -9.16800 -19.66900 1.000 27.34841 115 ALA A C 1
ATOM 737 O O . ALA A 1 100 ? -32.61800 -8.30500 -19.25700 1.000 27.01173 115 ALA A O 1
ATOM 739 N N . ASN A 1 101 ? -30.54800 -9.17300 -19.44000 1.000 27.18561 116 ASN A N 1
ATOM 740 C CA . ASN A 1 101 ? -29.94900 -8.13500 -18.56300 1.000 26.55144 116 ASN A CA 1
ATOM 741 C C . ASN A 1 101 ? -29.92800 -6.77900 -19.25300 1.000 26.15584 116 ASN A C 1
ATOM 742 O O . ASN A 1 101 ? -30.13500 -5.77100 -18.59500 1.000 25.78378 116 ASN A O 1
ATOM 747 N N . LEU A 1 102 ? -29.64600 -6.78000 -20.55600 1.000 26.39892 117 LEU A N 1
ATOM 748 C CA . LEU A 1 102 ? -29.68800 -5.51000 -21.30700 1.000 26.19709 117 LEU A CA 1
ATOM 749 C C . LEU A 1 102 ? -31.13400 -5.00300 -21.32400 1.000 26.16138 117 LEU A C 1
ATOM 750 O O . LEU A 1 102 ? -31.35700 -3.81400 -21.21000 1.000 25.94006 117 LEU A O 1
ATOM 755 N N . GLN A 1 103 ? -32.05500 -5.93200 -21.47600 1.000 26.53666 118 GLN A N 1
ATOM 756 C CA . GLN A 1 103 ? -33.48900 -5.55900 -21.51900 1.000 26.69229 118 GLN A CA 1
ATOM 757 C C . GLN A 1 103 ? -33.88900 -4.98500 -20.15300 1.000 26.39728 118 GLN A C 1
ATOM 758 O O . GLN A 1 103 ? -34.52500 -3.93700 -20.09600 1.000 26.38525 118 GLN A O 1
ATOM 764 N N . ARG A 1 104 ? -33.42900 -5.64100 -19.09700 1.000 26.29443 119 ARG A N 1
ATOM 765 C CA . ARG A 1 104 ? -33.65000 -5.15100 -17.71200 1.000 26.14519 119 ARG A CA 1
ATOM 766 C C . ARG A 1 104 ? -33.08700 -3.74200 -17.55600 1.000 25.80024 119 ARG A C 1
ATOM 767 O O . ARG A 1 104 ? -33.76000 -2.88900 -17.00400 1.000 25.91497 119 ARG A O 1
ATOM 775 N N . ALA A 1 105 ? -31.86400 -3.52200 -18.04000 1.000 25.54879 120 ALA A N 1
ATOM 776 C CA . ALA A 1 105 ? -31.27600 -2.17100 -18.00100 1.000 25.38057 120 ALA A CA 1
ATOM 777 C C . ALA A 1 105 ? -32.17800 -1.18100 -18.73000 1.000 25.59356 120 ALA A C 1
ATOM 778 O O . ALA A 1 105 ? -32.34400 -0.06900 -18.24800 1.000 25.70341 120 ALA A O 1
ATOM 780 N N . TYR A 1 106 ? -32.69600 -1.58900 -19.88700 1.000 25.78812 121 TYR A N 1
ATOM 781 C CA . TYR A 1 106 ? -33.51500 -0.66100 -20.69500 1.000 26.11832 121 TYR A CA 1
ATOM 782 C C . TYR A 1 106 ? -34.71800 -0.21200 -19.85800 1.000 26.39720 121 TYR A C 1
ATOM 783 O O . TYR A 1 106 ? -34.98600 0.96800 -19.73200 1.000 26.65738 121 TYR A O 1
ATOM 792 N N . SER A 1 107 ? -35.35800 -1.20400 -19.27700 1.000 26.47609 122 SER A N 1
ATOM 793 C CA . SER A 1 107 ? -36.55700 -1.00200 -18.42500 1.000 26.91602 122 SER A CA 1
ATOM 794 C C . SER A 1 107 ? -36.21000 -0.07300 -17.25900 1.000 26.91633 122 SER A C 1
ATOM 795 O O . SER A 1 107 ? -36.87900 0.94500 -17.09300 1.000 27.69546 122 SER A O 1
ATOM 798 N N . LEU A 1 108 ? -35.14500 -0.38700 -16.51700 1.000 26.50876 123 LEU A N 1
ATOM 799 C CA . LEU A 1 108 ? -34.79900 0.43900 -15.33100 1.000 26.65263 123 LEU A CA 1
ATOM 800 C C . LEU A 1 108 ? -34.51000 1.87300 -15.75900 1.000 26.83771 123 LEU A C 1
ATOM 801 O O . LEU A 1 108 ? -34.93100 2.78100 -15.08700 1.000 27.38426 123 LEU A O 1
ATOM 806 N N . ALA A 1 109 ? -33.79800 2.05300 -16.86900 1.000 26.54326 124 ALA A N 1
ATOM 807 C CA . ALA A 1 109 ? -33.43600 3.41800 -17.28800 1.000 26.85159 124 ALA A CA 1
ATOM 808 C C . ALA A 1 109 ? -34.69600 4.21200 -17.65200 1.000 27.54888 124 ALA A C 1
ATOM 809 O O . ALA A 1 109 ? -34.72400 5.41700 -17.42400 1.000 29.21470 124 ALA A O 1
ATOM 811 N N . LYS A 1 110 ? -35.66100 3.54100 -18.26600 1.000 27.61275 125 LYS A N 1
ATOM 812 C CA . LYS A 1 110 ? -36.96200 4.18800 -18.57500 1.000 28.41310 125 LYS A CA 1
ATOM 813 C C . LYS A 1 110 ? -37.62700 4.59600 -17.26000 1.000 31.21438 125 LYS A C 1
ATOM 814 O O . LYS A 1 110 ? -37.89700 5.77400 -17.07100 1.000 29.83906 125 LYS A O 1
ATOM 820 N N . GLU A 1 111 ? -37.78700 3.61600 -16.37800 1.000 28.78694 126 GLU A N 1
ATOM 821 C CA . GLU A 1 111 ? -38.37200 3.81400 -15.02400 1.000 29.42616 126 GLU A CA 1
ATOM 822 C C . GLU A 1 111 ? -37.65500 4.95300 -14.28900 1.000 29.75014 126 GLU A C 1
ATOM 823 O O . GLU A 1 111 ? -38.31300 5.63400 -13.50600 1.000 32.66043 126 GLU A O 1
ATOM 829 N N . GLN A 1 112 ? -36.34500 5.13800 -14.52300 1.000 29.12694 127 GLN A N 1
ATOM 830 C CA . GLN A 1 112 ? -35.53700 6.11400 -13.74500 1.000 29.49233 127 GLN A CA 1
ATOM 831 C C . GLN A 1 112 ? -35.29100 7.40100 -14.53400 1.000 30.82004 127 GLN A C 1
ATOM 832 O O . GLN A 1 112 ? -34.61400 8.28900 -14.01000 1.000 32.20804 127 GLN A O 1
ATOM 838 N N . ARG A 1 113 ? -35.86000 7.51000 -15.73700 1.000 32.13726 128 ARG A N 1
ATOM 839 C CA . ARG A 1 113 ? -35.74900 8.75000 -16.55800 1.000 33.73296 128 ARG A CA 1
ATOM 840 C C . ARG A 1 113 ? -34.28200 9.03400 -16.88400 1.000 34.84491 128 ARG A C 1
ATOM 841 O O . ARG A 1 113 ? -33.87400 10.19000 -16.81000 1.000 36.89959 128 ARG A O 1
ATOM 843 N N . LEU A 1 114 ? -33.54600 7.99100 -17.23000 1.000 34.32210 129 LEU A N 1
ATOM 844 C CA . LEU A 1 114 ? -32.12700 8.12900 -17.62800 1.000 32.06843 129 LEU A CA 1
ATOM 845 C C . LEU A 1 114 ? -32.03400 8.07800 -19.15400 1.000 31.93899 129 LEU A C 1
ATOM 846 O O . LEU A 1 114 ? -32.64300 7.20200 -19.75600 1.000 38.32993 129 LEU A O 1
ATOM 851 N N . ASN A 1 115 ? -31.24100 8.99000 -19.71900 1.000 35.15792 130 ASN A N 1
ATOM 852 C CA . ASN A 1 115 ? -31.08200 9.08700 -21.18800 1.000 32.37012 130 ASN A CA 1
ATOM 853 C C . ASN A 1 115 ? -29.67400 8.66700 -21.62700 1.000 32.53486 130 ASN A C 1
ATOM 854 O O . ASN A 1 115 ? -28.75100 9.46200 -21.44600 1.000 36.68865 130 ASN A O 1
ATOM 859 N N . PHE A 1 116 ? -29.53600 7.47000 -22.18700 1.000 33.02651 131 PHE A N 1
ATOM 860 C CA . PHE A 1 116 ? -28.24400 6.99400 -22.74000 1.000 30.92223 131 PHE A CA 1
ATOM 861 C C . PHE A 1 116 ? -28.41700 6.88100 -24.25400 1.000 31.87035 131 PHE A C 1
ATOM 862 O O . PHE A 1 116 ? -27.83600 5.98000 -24.85100 1.000 29.34319 131 PHE A O 1
ATOM 870 N N . GLY A 1 117 ? -29.26000 7.74400 -24.81700 1.000 33.54330 132 GLY A N 1
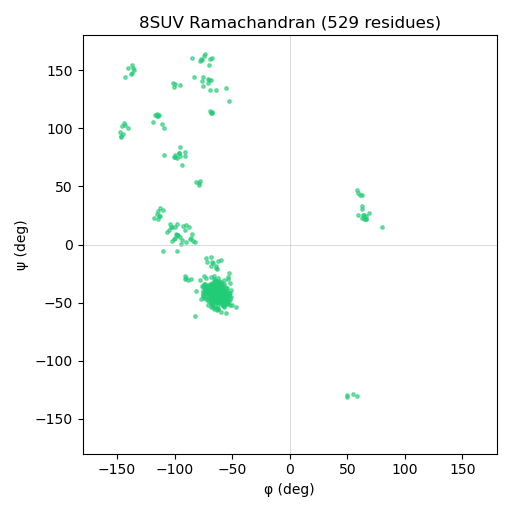ATOM 871 C CA . GLY A 1 117 ? -29.54800 7.69600 -26.26000 1.000 31.33463 132 GLY A CA 1
ATOM 872 C C . GLY A 1 117 ? -29.90600 6.31200 -26.73000 1.000 29.12918 132 GLY A C 1
ATOM 873 O O . GLY A 1 117 ? -30.72800 5.67600 -26.09200 1.000 31.59133 132 GLY A O 1
ATOM 874 N N . ASP A 1 118 ? -29.27800 5.86000 -27.81700 1.000 29.67286 133 ASP A N 1
ATOM 875 C CA . ASP A 1 118 ? -29.61100 4.53600 -28.39200 1.000 31.58703 133 ASP A CA 1
ATOM 876 C C . ASP A 1 118 ? -28.61900 3.46400 -27.93200 1.000 28.68637 133 ASP A C 1
ATOM 877 O O . ASP A 1 118 ? -28.61600 2.38400 -28.50500 1.000 28.75653 133 ASP A O 1
ATOM 882 N N . ASP A 1 119 ? -27.87100 3.72800 -26.86200 1.000 28.28413 134 ASP A N 1
ATOM 883 C CA . ASP A 1 119 ? -26.83000 2.74900 -26.45000 1.000 27.96338 134 ASP A CA 1
ATOM 884 C C . ASP A 1 119 ? -27.44800 1.39500 -26.09900 1.000 27.50308 134 ASP A C 1
ATOM 885 O O . ASP A 1 119 ? -26.95800 0.39100 -26.58200 1.000 27.69327 134 ASP A O 1
ATOM 890 N N . ILE A 1 120 ? -28.49200 1.36800 -25.26300 1.000 27.07060 135 ILE A N 1
ATOM 891 C CA . ILE A 1 120 ? -29.01600 0.03900 -24.83400 1.000 26.75405 135 ILE A CA 1
ATOM 892 C C . ILE A 1 120 ? -29.72100 -0.66300 -26.00400 1.000 27.20505 135 ILE A C 1
ATOM 893 O O . ILE A 1 120 ? -29.49300 -1.85200 -26.18300 1.000 27.32433 135 ILE A O 1
ATOM 898 N N . PRO A 1 121 ? -30.59500 -0.00900 -26.80400 1.000 27.60353 136 PRO A N 1
ATOM 899 C CA . PRO A 1 121 ? -31.19000 -0.71800 -27.93900 1.000 28.17501 136 PRO A CA 1
ATOM 900 C C . PRO A 1 121 ? -30.13000 -1.21000 -28.94000 1.000 28.71738 136 PRO A C 1
ATOM 901 O O . PRO A 1 121 ? -30.20500 -2.31400 -29.38100 1.000 29.07683 136 PRO A O 1
ATOM 905 N N . SER A 1 122 ? -29.13800 -0.36800 -29.18700 1.000 28.87469 137 SER A N 1
ATOM 906 C CA . SER A 1 122 ? -27.99900 -0.75900 -30.06000 1.000 29.53411 137 SER A CA 1
ATOM 907 C C . SER A 1 122 ? -27.35400 -2.04300 -29.53900 1.000 29.39072 137 SER A C 1
ATOM 908 O O . SER A 1 122 ? -27.16000 -2.97900 -30.30700 1.000 30.08593 137 SER A O 1
ATOM 911 N N . ALA A 1 123 ? -27.09900 -2.09000 -28.22900 1.000 28.62803 138 ALA A N 1
ATOM 912 C CA . ALA A 1 123 ? -26.50100 -3.28500 -27.60400 1.000 28.55209 138 ALA A CA 1
ATOM 913 C C . ALA A 1 123 ? -27.41400 -4.49900 -27.73300 1.000 28.74950 138 ALA A C 1
ATOM 914 O O . ALA A 1 123 ? -26.92400 -5.59700 -27.94900 1.000 29.29106 138 ALA A O 1
ATOM 916 N N . LEU A 1 124 ? -28.71900 -4.28900 -27.54500 1.000 28.43834 139 LEU A N 1
ATOM 917 C CA . LEU A 1 124 ? -29.66600 -5.41400 -27.67800 1.000 28.76667 139 LEU A CA 1
ATOM 918 C C . LEU A 1 124 ? -29.63600 -5.96100 -29.11000 1.000 29.81237 139 LEU A C 1
ATOM 919 O O . LEU A 1 124 ? -29.65700 -7.17400 -29.28300 1.000 30.40815 139 LEU A O 1
ATOM 924 N N . ARG A 1 125 ? -29.56900 -5.06000 -30.07600 1.000 30.15047 140 ARG A N 1
ATOM 925 C CA . ARG A 1 125 ? -29.48400 -5.49300 -31.49200 1.000 31.31342 140 ARG A CA 1
ATOM 926 C C . ARG A 1 125 ? -28.20900 -6.31400 -31.67900 1.000 31.92756 140 ARG A C 1
ATOM 927 O O . ARG A 1 125 ? -28.29200 -7.42500 -32.18300 1.000 32.81633 140 ARG A O 1
ATOM 935 N N . ILE A 1 126 ? -27.09200 -5.78600 -31.17600 1.000 31.53324 141 ILE A N 1
ATOM 936 C CA . ILE A 1 126 ? -25.78900 -6.49600 -31.32500 1.000 32.25066 141 ILE A CA 1
ATOM 937 C C . ILE A 1 126 ? -25.92800 -7.89000 -30.71700 1.000 32.40157 141 ILE A C 1
ATOM 938 O O . ILE A 1 126 ? -25.50600 -8.85700 -31.33400 1.000 33.54415 141 ILE A O 1
ATOM 943 N N . ALA A 1 127 ? -26.56300 -7.96800 -29.54600 1.000 31.41928 142 ALA A N 1
ATOM 944 C CA . ALA A 1 127 ? -26.67400 -9.24600 -28.82200 1.000 31.59052 142 ALA A CA 1
ATOM 945 C C . ALA A 1 127 ? -27.55700 -10.22500 -29.58400 1.000 32.54689 142 ALA A C 1
ATOM 946 O O . ALA A 1 127 ? -27.21100 -11.39800 -29.67000 1.000 33.48720 142 ALA A O 1
ATOM 948 N N . LYS A 1 128 ? -28.69400 -9.73800 -30.06300 1.000 32.39976 143 LYS A N 1
ATOM 949 C CA . LYS A 1 128 ? -29.65600 -10.63100 -30.74900 1.000 33.37309 143 LYS A CA 1
ATOM 950 C C . LYS A 1 128 ? -29.03400 -11.10100 -32.06500 1.000 34.82451 143 LYS A C 1
ATOM 951 O O . LYS A 1 128 ? -29.18000 -12.26600 -32.41500 1.000 35.98325 143 LYS A O 1
ATOM 957 N N . LYS A 1 129 ? -28.30200 -10.19900 -32.69900 1.000 34.85516 144 LYS A N 1
ATOM 958 C CA . LYS A 1 129 ? -27.67800 -10.53800 -34.00300 1.000 36.39087 144 LYS A CA 1
ATOM 959 C C . LYS A 1 129 ? -26.60000 -11.59100 -33.77900 1.000 37.23955 144 LYS A C 1
ATOM 960 O O . LYS A 1 129 ? -26.60900 -12.59500 -34.48200 1.000 38.80287 144 LYS A O 1
ATOM 966 N N . LYS A 1 130 ? -25.73800 -11.36900 -32.78300 1.000 36.40780 145 LYS A N 1
ATOM 967 C CA . LYS A 1 130 ? -24.65300 -12.33600 -32.47900 1.000 37.27352 145 LYS A CA 1
ATOM 968 C C . LYS A 1 130 ? -25.28400 -13.68400 -32.13500 1.000 37.90463 145 LYS A C 1
ATOM 969 O O . LYS A 1 130 ? -24.82400 -14.70700 -32.63000 1.000 41.74824 145 LYS A O 1
ATOM 975 N N . ARG A 1 131 ? -26.32700 -13.66500 -31.32200 1.000 36.85131 146 ARG A N 1
ATOM 976 C CA . ARG A 1 131 ? -26.99100 -14.91800 -30.91200 1.000 38.32302 146 ARG A CA 1
ATOM 977 C C . ARG A 1 131 ? -27.47300 -15.64400 -32.15900 1.000 39.17581 146 ARG A C 1
ATOM 978 O O . ARG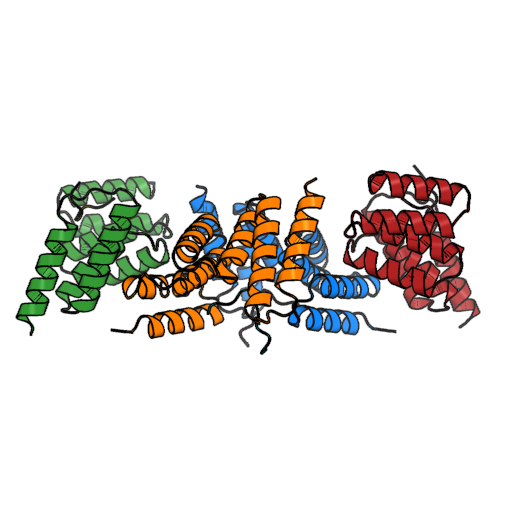 A 1 131 ? -27.34100 -16.85600 -32.24400 1.000 43.91260 146 ARG A O 1
ATOM 986 N N . TRP A 1 132 ? -28.05700 -14.87600 -33.06600 1.000 39.92296 147 TRP A N 1
ATOM 987 C CA . TRP A 1 132 ? -28.63300 -15.44500 -34.30300 1.000 40.71211 147 TRP A CA 1
ATOM 988 C C . TRP A 1 132 ? -27.48800 -15.98000 -35.15600 1.000 42.98888 147 TRP A C 1
ATOM 989 O O . TRP A 1 132 ? -27.59500 -17.08100 -35.68000 1.000 48.62550 147 TRP A O 1
ATOM 1000 N N . ASN A 1 133 ? -26.41600 -15.20200 -35.25400 1.000 45.02355 148 ASN A N 1
ATOM 1001 C CA . ASN A 1 133 ? -25.23800 -15.57400 -36.07800 1.000 43.72716 148 ASN A CA 1
ATOM 1002 C C . ASN A 1 133 ? -24.65500 -16.89400 -35.57400 1.000 45.31658 148 ASN A C 1
ATOM 1003 O O . ASN A 1 133 ? -23.84200 -17.48400 -36.27600 1.000 48.64165 148 ASN A O 1
ATOM 1008 N N . SER A 1 134 ? -25.07500 -17.33500 -34.39400 1.000 51.65582 149 SER A N 1
ATOM 1009 C CA . SER A 1 134 ? -24.67300 -18.63700 -33.81000 1.000 52.69399 149 SER A CA 1
ATOM 1010 C C . SER A 1 134 ? -25.87100 -19.58900 -33.81200 1.000 56.90375 149 SER A C 1
ATOM 1011 O O . SER A 1 134 ? -25.69800 -20.75500 -33.43600 1.000 61.73484 149 SER A O 1
ATOM 1014 N N . ILE A 1 135 ? -27.04100 -19.09200 -34.19800 1.000 55.78347 150 ILE A N 1
ATOM 1015 C CA . ILE A 1 135 ? -28.28200 -19.91500 -34.30600 1.000 56.22254 150 ILE A CA 1
ATOM 1016 C C . ILE A 1 135 ? -28.60200 -20.51400 -32.93800 1.000 59.16262 150 ILE A C 1
ATOM 1017 O O . ILE A 1 135 ? -29.45600 -19.91300 -32.27000 1.000 59.91908 150 ILE A O 1
ATOM 1022 N N . SER B 1 8 ? -24.90800 12.17600 -56.03400 1.000 54.98448 23 SER B N 1
ATOM 1023 C CA . SER B 1 8 ? -23.83700 11.16500 -55.84000 1.000 53.38008 23 SER B CA 1
ATOM 1024 C C . SER B 1 8 ? -22.79900 11.68100 -54.86200 1.000 55.15828 23 SER B C 1
ATOM 1025 O O . SER B 1 8 ? -22.13100 12.68200 -55.17000 1.000 57.28046 23 SER B O 1
ATOM 1028 N N . PRO B 1 9 ? -22.62400 11.05000 -53.67400 1.000 50.92780 24 PRO B N 1
ATOM 1029 C CA . PRO B 1 9 ? -21.55200 11.46900 -52.80200 1.000 49.18012 24 PRO B CA 1
ATOM 1030 C C . PRO B 1 9 ? -20.23900 10.79800 -53.21800 1.000 47.18651 24 PRO B C 1
ATOM 1031 O O . PRO B 1 9 ? -20.25700 9.67900 -53.64500 1.000 48.56419 24 PRO B O 1
ATOM 1035 N N . SER B 1 10 ? -19.13300 11.51300 -53.08400 1.000 43.81213 25 SER B N 1
ATOM 1036 C CA . SER B 1 10 ? -17.78900 10.93700 -53.33100 1.000 43.71380 25 SER B CA 1
ATOM 1037 C C . SER B 1 10 ? -17.44100 9.87400 -52.28200 1.000 39.33751 25 SER B C 1
ATOM 1038 O O . SER B 1 10 ? -18.03500 9.89200 -51.20500 1.000 40.26097 25 SER B O 1
ATOM 1041 N N . ALA B 1 11 ? -16.47600 9.01100 -52.58800 1.000 42.85525 26 ALA B N 1
ATOM 1042 C CA . ALA B 1 11 ? -16.02300 7.98100 -51.62300 1.000 39.81770 26 ALA B CA 1
ATOM 1043 C C . ALA B 1 11 ? -15.48800 8.64500 -50.35600 1.000 39.84997 26 ALA B C 1
ATOM 1044 O O . ALA B 1 11 ? -15.79700 8.17000 -49.26300 1.000 38.19373 26 ALA B O 1
ATOM 1046 N N . GLN B 1 12 ? -14.70100 9.69800 -50.52400 1.000 39.36710 27 GLN B N 1
ATOM 1047 C CA . GLN B 1 12 ? -14.19300 10.43400 -49.34400 1.000 43.02916 27 GLN B CA 1
ATOM 1048 C C . GLN B 1 12 ? -15.38800 10.94200 -48.54500 1.000 38.50409 27 GLN B C 1
ATOM 1049 O O . GLN B 1 12 ? -15.40000 10.76200 -47.32600 1.000 41.31318 27 GLN B O 1
ATOM 1055 N N . GLU B 1 13 ? -16.35200 11.53800 -49.23400 1.000 39.91291 28 GLU B N 1
ATOM 1056 C CA . GLU B 1 13 ? -17.53500 12.10200 -48.54300 1.000 41.30976 28 GLU B CA 1
ATOM 1057 C C . GLU B 1 13 ? -18.23800 10.98700 -47.77700 1.000 36.89273 28 GLU B C 1
ATOM 1058 O O . GLU B 1 13 ? -18.75800 11.24800 -46.69700 1.000 42.66411 28 GLU B O 1
ATOM 1064 N N . LEU B 1 14 ? -18.26600 9.79100 -48.35200 1.000 36.21224 29 LEU B N 1
ATOM 1065 C CA . LEU B 1 14 ? -18.96600 8.66100 -47.70300 1.000 36.27625 29 LEU B CA 1
ATOM 1066 C C . LEU B 1 14 ? -18.14000 8.18700 -46.50500 1.000 34.28029 29 LEU B C 1
ATOM 1067 O O . LEU B 1 14 ? -18.73000 7.86500 -45.47000 1.000 33.83946 29 LEU B O 1
ATOM 1072 N N . LYS B 1 15 ? -16.81700 8.16500 -46.64900 1.000 34.06932 30 LYS B N 1
ATOM 1073 C CA . LYS B 1 15 ? -15.97700 7.75700 -45.50400 1.000 34.68229 30 LYS B CA 1
ATOM 1074 C C . LYS B 1 15 ? -16.21600 8.74700 -44.36900 1.000 35.42998 30 LYS B C 1
ATOM 1075 O O . LYS B 1 15 ? -16.38500 8.32000 -43.22800 1.000 37.50420 30 LYS B O 1
ATOM 1081 N N . GLU B 1 16 ? -16.25000 10.02100 -44.70100 1.000 36.47083 31 GLU B N 1
ATOM 1082 C CA . GLU B 1 16 ? -16.37000 11.06500 -43.67100 1.000 38.67795 31 GLU B CA 1
ATOM 1083 C C . GLU B 1 16 ? -17.74300 10.94900 -43.00500 1.000 36.98661 31 GLU B C 1
ATOM 1084 O O . GLU B 1 16 ? -17.85000 11.19100 -41.79900 1.000 38.27065 31 GLU B O 1
ATOM 1090 N N . GLN B 1 17 ? -18.74100 10.55400 -43.78800 1.000 38.25011 32 GLN B N 1
ATOM 1091 C CA . GLN B 1 17 ? -20.10200 10.39200 -43.23200 1.000 37.45525 32 GLN B CA 1
ATOM 1092 C C . GLN B 1 17 ? -20.07000 9.21100 -42.28000 1.000 38.71040 32 GLN B C 1
ATOM 1093 O O . GLN B 1 17 ? -20.60400 9.31900 -41.17000 1.000 35.55605 32 GLN B O 1
ATOM 1099 N N . GLY B 1 18 ? -19.46600 8.10700 -42.71400 1.000 33.42601 33 GLY B N 1
ATOM 1100 C CA . GLY B 1 18 ? -19.34000 6.94200 -41.82500 1.000 32.99652 33 GLY B CA 1
ATOM 1101 C C . GLY B 1 18 ? -18.58000 7.30800 -40.56100 1.000 34.04055 33 GLY B C 1
ATOM 1102 O O . GLY B 1 18 ? -18.91100 6.76800 -39.50000 1.000 32.23406 33 GLY B O 1
ATOM 1103 N N . ASN B 1 19 ? -17.60700 8.20800 -40.68200 1.000 33.02074 34 ASN B N 1
ATOM 1104 C CA . ASN B 1 19 ? -16.77200 8.59400 -39.52100 1.000 32.69548 34 ASN B CA 1
ATOM 1105 C C . ASN B 1 19 ? -17.65100 9.30100 -38.49500 1.000 33.22900 34 ASN B C 1
ATOM 1106 O O . ASN B 1 19 ? -17.53000 9.00100 -37.31600 1.000 34.06020 34 ASN B O 1
ATOM 1111 N N . ARG B 1 20 ? -18.52700 10.17300 -38.96300 1.000 35.81340 35 ARG B N 1
ATOM 1112 C CA . ARG B 1 20 ? -19.40100 10.96600 -38.07300 1.000 35.51565 35 ARG B CA 1
ATOM 1113 C C . ARG B 1 20 ? -20.45700 10.04800 -37.45100 1.000 34.31206 35 ARG B C 1
ATOM 1114 O O . ARG B 1 20 ? -20.70600 10.16900 -36.25000 1.000 34.44041 35 ARG B O 1
ATOM 1122 N N . LEU B 1 21 ? -20.93700 9.07300 -38.22000 1.000 33.98212 36 LEU B N 1
ATOM 1123 C CA . LEU B 1 21 ? -21.83700 8.06300 -37.62100 1.000 33.36936 36 LEU B CA 1
ATOM 1124 C C . LEU B 1 21 ? -21.03700 7.30600 -36.55000 1.000 32.68518 36 LEU B C 1
ATOM 1125 O O . LEU B 1 21 ? -21.61200 6.99300 -35.49900 1.000 32.69493 36 LEU B O 1
ATOM 1130 N N . PHE B 1 22 ? -19.75900 7.01300 -36.82200 1.000 32.20100 37 PHE B N 1
ATOM 1131 C CA . PHE B 1 22 ? -18.97000 6.25300 -35.82200 1.000 31.64262 37 PHE B CA 1
ATOM 1132 C C . PHE B 1 22 ? -18.91600 7.04400 -34.51500 1.000 32.51447 37 PHE B C 1
ATOM 1133 O O . PHE B 1 22 ? -18.99300 6.44900 -33.44900 1.000 31.96361 37 PHE B O 1
ATOM 1141 N N . VAL B 1 23 ? -18.79200 8.35100 -34.64000 1.000 32.86016 38 VAL B N 1
ATOM 1142 C CA . VAL B 1 23 ? -18.60600 9.20200 -33.43800 1.000 35.48037 38 VAL B CA 1
ATOM 1143 C C . VAL B 1 23 ? -19.92400 9.17100 -32.65000 1.000 35.40657 38 VAL B C 1
ATOM 1144 O O . VAL B 1 23 ? -19.88000 9.29100 -31.41700 1.000 34.21736 38 VAL B O 1
ATOM 1148 N N . GLY B 1 24 ? -21.03700 8.96600 -33.35200 1.000 33.89799 39 GLY B N 1
ATOM 1149 C CA . GLY B 1 24 ? -22.35000 8.81700 -32.70700 1.000 34.78453 39 GLY B CA 1
ATOM 1150 C C . GLY B 1 24 ? -22.62300 7.39400 -32.29400 1.000 33.55744 39 GLY B C 1
ATOM 1151 O O . GLY B 1 24 ? -23.73200 7.13200 -31.84400 1.000 33.83415 39 GLY B O 1
ATOM 1152 N N . ARG B 1 25 ? -21.65200 6.50900 -32.46000 1.000 32.77953 40 ARG B N 1
ATOM 1153 C CA . ARG B 1 25 ? -21.79200 5.10100 -32.01600 1.000 33.53690 40 ARG B CA 1
ATOM 1154 C C . ARG B 1 25 ? -22.86100 4.37900 -32.83900 1.000 36.57678 40 ARG B C 1
ATOM 1155 O O . ARG B 1 25 ? -23.40500 3.38200 -32.34000 1.000 38.73120 40 ARG B O 1
ATOM 1163 N N . LYS B 1 26 ? -23.15600 4.87800 -34.03700 1.000 32.19117 41 LYS B N 1
ATOM 1164 C CA . LYS B 1 26 ? -24.06900 4.15800 -34.94900 1.000 32.06025 41 LYS B CA 1
ATOM 1165 C C . LYS B 1 26 ? -23.23800 3.23600 -35.83700 1.000 31.34963 41 LYS B C 1
ATOM 1166 O O . LYS B 1 26 ? -22.96100 3.58100 -36.98500 1.000 31.35761 41 LYS B O 1
ATOM 1172 N N . TYR B 1 27 ? -22.80800 2.13900 -35.25200 1.000 30.86669 42 TYR B N 1
ATOM 1173 C CA . TYR B 1 27 ? -21.84500 1.25400 -35.94000 1.000 30.25930 42 TYR B CA 1
ATOM 1174 C C . TYR B 1 27 ? -22.42100 0.64900 -37.22100 1.000 30.16622 42 TYR B C 1
ATOM 1175 O O . TYR B 1 27 ? -21.77300 0.78400 -38.25900 1.000 30.01707 42 TYR B O 1
ATOM 1184 N N . PRO B 1 28 ? -23.57700 -0.03900 -37.20300 1.000 30.31323 43 PRO B N 1
ATOM 1185 C CA . PRO B 1 28 ? -24.06100 -0.69000 -38.41700 1.000 30.78215 43 PRO B CA 1
ATOM 1186 C C . PRO B 1 28 ? -24.18300 0.31100 -39.57600 1.000 30.61279 43 PRO B C 1
ATOM 1187 O O . PRO B 1 28 ? -23.84200 -0.00400 -40.68100 1.000 30.49352 43 PRO B O 1
ATOM 1191 N N . GLU B 1 29 ? -24.67900 1.50600 -39.26700 1.000 31.13866 44 GLU B N 1
ATOM 1192 C CA . GLU B 1 29 ? -24.88300 2.54200 -40.30700 1.000 31.66825 44 GLU B CA 1
ATOM 1193 C C . GLU B 1 29 ? -23.52400 2.98500 -40.85200 1.000 31.46410 44 GLU B C 1
ATOM 1194 O O . GLU B 1 29 ? -23.40300 3.17300 -42.06300 1.000 31.67618 44 GLU B O 1
ATOM 1200 N N . ALA B 1 30 ? -22.54800 3.16400 -39.95600 1.000 31.15679 45 ALA B N 1
ATOM 1201 C CA . ALA B 1 30 ? -21.20600 3.61500 -40.38500 1.000 31.02442 45 ALA B CA 1
ATOM 1202 C C . ALA B 1 30 ? -20.58400 2.55900 -41.29700 1.000 30.53464 45 ALA B C 1
ATOM 1203 O O . ALA B 1 30 ? -20.04600 2.93100 -42.34200 1.000 30.71427 45 ALA B O 1
ATOM 1205 N N . ALA B 1 31 ? -20.68200 1.29600 -40.90200 1.000 30.05123 46 ALA B N 1
ATOM 1206 C CA . ALA B 1 31 ? -20.09300 0.20400 -41.69800 1.000 29.66655 46 ALA B CA 1
ATOM 1207 C C . ALA B 1 31 ? -20.74600 0.20200 -43.07900 1.000 30.02504 46 ALA B C 1
ATOM 1208 O O . ALA B 1 31 ? -20.04300 0.04200 -44.07800 1.000 30.00929 46 ALA B O 1
ATOM 1210 N N . ALA B 1 32 ? -22.06200 0.38800 -43.10000 1.000 30.42058 47 ALA B N 1
ATOM 1211 C CA . ALA B 1 32 ? -22.78800 0.41500 -44.38800 1.000 30.89452 47 ALA B CA 1
ATOM 1212 C C . ALA B 1 32 ? -22.26900 1.57800 -45.23700 1.000 31.36884 47 ALA B C 1
ATOM 1213 O O . ALA B 1 32 ? -22.11400 1.39300 -46.45400 1.000 31.60554 47 ALA B O 1
ATOM 1215 N N . CYS B 1 33 ? -22.00200 2.72700 -44.62000 1.000 31.60168 48 CYS B N 1
ATOM 1216 C CA A CYS B 1 33 ? -21.45100 3.89600 -45.35800 0.584 32.18637 48 CYS B CA 1
ATOM 1217 C CA B CYS B 1 33 ? -21.44900 3.89600 -45.36300 0.416 32.18726 48 CYS B CA 1
ATOM 1218 C C . CYS B 1 33 ? -20.03600 3.60300 -45.91000 1.000 31.85370 48 CYS B C 1
ATOM 1219 O O . CYS B 1 33 ? -19.58500 3.95900 -47.06500 1.000 32.29937 48 CYS B O 1
ATOM 1224 N N . TYR B 1 34 ? -19.26000 2.88800 -45.08900 1.000 31.12184 49 TYR B N 1
ATOM 1225 C CA . TYR B 1 34 ? -17.90000 2.51000 -45.55400 1.000 30.82279 49 TYR B CA 1
ATOM 1226 C C . TYR B 1 34 ? -18.05800 1.55000 -46.73800 1.000 30.82497 49 TYR B C 1
ATOM 1227 O O . TYR B 1 34 ? -17.22500 1.59400 -47.65700 1.000 31.00639 49 TYR B O 1
ATOM 1236 N N . GLY B 1 35 ? -19.08400 0.70300 -46.69700 1.000 30.70281 50 GLY B N 1
ATOM 1237 C CA . GLY B 1 35 ? -19.35400 -0.23200 -47.80300 1.000 30.81593 50 GLY B CA 1
ATOM 1238 C C . GLY B 1 35 ? -19.67400 0.53100 -49.07400 1.000 31.61016 50 GLY B C 1
ATOM 1239 O O . GLY B 1 35 ? -19.28200 0.07600 -50.15800 1.000 31.81918 50 GLY B O 1
ATOM 1240 N N . ARG B 1 36 ? -20.35900 1.66100 -48.93700 1.000 32.14217 51 ARG B N 1
ATOM 1241 C CA . ARG B 1 36 ? -20.66900 2.50300 -50.11600 1.000 33.08264 51 ARG B CA 1
ATOM 1242 C C . ARG B 1 36 ? -19.36200 3.10800 -50.63700 1.000 33.30025 51 ARG B C 1
ATOM 1243 O O . ARG B 1 36 ? -19.18700 3.16800 -51.86000 1.000 33.89727 51 ARG B O 1
ATOM 1251 N N . ALA B 1 37 ? -18.48300 3.52600 -49.72200 1.000 32.90095 52 ALA B N 1
ATOM 1252 C CA . ALA B 1 37 ? -17.17600 4.09100 -50.13200 1.000 33.12878 52 ALA B CA 1
ATOM 1253 C C . ALA B 1 37 ? -16.40400 3.03700 -50.92800 1.000 32.85853 52 ALA B C 1
ATOM 1254 O O . ALA B 1 37 ? -15.79100 3.39800 -51.93900 1.000 33.45091 52 ALA B O 1
ATOM 1256 N N . ILE B 1 38 ? -16.45800 1.78700 -50.48300 1.000 32.10557 53 ILE B N 1
ATOM 1257 C CA . ILE B 1 38 ? -15.77200 0.68700 -51.20600 1.000 31.92000 53 ILE B CA 1
ATOM 1258 C C . ILE B 1 38 ? -16.40200 0.56100 -52.59700 1.000 32.65365 53 ILE B C 1
ATOM 1259 O O . ILE B 1 38 ? -15.66800 0.45300 -53.57700 1.000 33.04554 53 ILE B O 1
ATOM 1264 N N . THR B 1 39 ? -17.72300 0.61900 -52.63900 1.000 32.90790 54 THR B N 1
ATOM 1265 C CA . THR B 1 39 ? -18.44000 0.49200 -53.93100 1.000 33.70335 54 THR B CA 1
ATOM 1266 C C . THR B 1 39 ? -17.90300 1.55100 -54.90500 1.000 34.61687 54 THR B C 1
ATOM 1267 O O . THR B 1 39 ? -17.74300 1.23000 -56.08500 1.000 35.20107 54 THR B O 1
ATOM 1271 N N . ARG B 1 40 ? -17.59200 2.74000 -54.41800 1.000 34.81104 55 ARG B N 1
ATOM 1272 C CA . ARG B 1 40 ? -17.10500 3.83100 -55.29100 1.000 35.83338 55 ARG B CA 1
ATOM 1273 C C . ARG B 1 40 ? -15.60300 3.66400 -55.57200 1.000 35.69543 55 ARG B C 1
ATOM 1274 O O . ARG B 1 40 ? -15.19500 3.93200 -56.69900 1.000 36.54844 55 ARG B O 1
ATOM 1276 N N . ASN B 1 41 ? -14.82400 3.27000 -54.57200 1.000 34.75890 56 ASN B N 1
ATOM 1277 C CA . ASN B 1 41 ? -13.37100 3.01200 -54.76400 1.000 34.60693 56 ASN B CA 1
ATOM 1278 C C . ASN B 1 41 ? -12.97500 1.87000 -53.84600 1.000 33.50472 56 ASN B C 1
ATOM 1279 O O . ASN B 1 41 ? -12.86000 2.10400 -52.65100 1.000 32.93363 56 ASN B O 1
ATOM 1284 N N . PRO B 1 42 ? -12.82700 0.64800 -54.37000 1.000 33.30792 57 PRO B N 1
ATOM 1285 C CA . PRO B 1 42 ? -12.54400 -0.50600 -53.54400 1.000 32.42246 57 PRO B CA 1
ATOM 1286 C C . PRO B 1 42 ? -11.04700 -0.79200 -53.32500 1.000 32.16884 57 PRO B C 1
ATOM 1287 O O . PRO B 1 42 ? -10.70600 -1.87800 -52.94300 1.000 31.66980 57 PRO B O 1
ATOM 1291 N N . LEU B 1 43 ? -10.22500 0.21000 -53.60600 1.000 32.64031 58 LEU B N 1
ATOM 1292 C CA . LEU B 1 43 ? -8.75000 0.03300 -53.61400 1.000 32.61647 58 LEU B CA 1
ATOM 1293 C C . LEU B 1 43 ? -8.13600 0.94300 -52.55100 1.000 32.39097 58 LEU B C 1
ATOM 1294 O O . LEU B 1 43 ? -6.94900 1.23900 -52.65100 1.000 34.31819 58 LEU B O 1
ATOM 1299 N N . VAL B 1 44 ? -8.94100 1.32700 -51.55000 1.000 31.99602 59 VAL B N 1
ATOM 1300 C CA . VAL B 1 44 ? -8.47900 2.18100 -50.42200 1.000 31.81902 59 VAL B CA 1
ATOM 1301 C C . VAL B 1 44 ? -8.57200 1.38000 -49.12300 1.000 30.95777 59 VAL B C 1
ATOM 1302 O O . VAL B 1 44 ? -9.68200 1.09000 -48.67300 1.000 30.64688 59 VAL B O 1
ATOM 1306 N N . ALA B 1 45 ? -7.41600 1.06000 -48.54500 1.000 30.68951 60 ALA B N 1
ATOM 1307 C CA . ALA B 1 45 ? -7.34000 0.13000 -47.40200 1.000 30.00546 60 ALA B CA 1
ATOM 1308 C C . ALA B 1 45 ? -8.13500 0.68300 -46.21800 1.000 29.75546 60 ALA B C 1
ATOM 1309 O O . ALA B 1 45 ? -8.65200 -0.10500 -45.44800 1.000 29.29487 60 ALA B O 1
ATOM 1311 N N . VAL B 1 46 ? -8.15300 1.99800 -46.08300 1.000 30.15820 61 VAL B N 1
ATOM 1312 C CA . VAL B 1 46 ? -8.68900 2.62400 -44.83900 1.000 30.03398 61 VAL B CA 1
ATOM 1313 C C . VAL B 1 46 ? -10.18400 2.30700 -44.74400 1.000 29.85613 61 VAL B C 1
ATOM 1314 O O . VAL B 1 46 ? -10.69600 2.12100 -43.64300 1.000 29.54114 61 VAL B O 1
ATOM 1318 N N . TYR B 1 47 ? -10.83400 2.19500 -45.89500 1.000 30.12110 62 TYR B N 1
ATOM 1319 C CA . TYR B 1 47 ? -12.28300 1.89500 -45.83600 1.000 30.03141 62 TYR B CA 1
ATOM 1320 C C . TYR B 1 47 ? -12.46500 0.55300 -45.12800 1.000 29.39632 62 TYR B C 1
ATOM 1321 O O . TYR B 1 47 ? -13.39100 0.42000 -44.32600 1.000 29.21987 62 TYR B O 1
ATOM 1330 N N . TYR B 1 48 ? -11.60300 -0.40700 -45.42100 1.000 29.16835 63 TYR B N 1
ATOM 1331 C CA . TYR B 1 48 ? -11.74200 -1.74700 -44.82600 1.000 28.72298 63 TYR B CA 1
ATOM 1332 C C . TYR B 1 48 ? -11.36900 -1.68900 -43.33700 1.000 28.44124 63 TYR B C 1
ATOM 1333 O O . TYR B 1 48 ? -12.00400 -2.35600 -42.53500 1.000 28.21783 63 TYR B O 1
ATOM 1342 N N . THR B 1 49 ? -10.32000 -0.92700 -43.03100 1.000 28.54773 64 THR B N 1
ATOM 1343 C CA . THR B 1 49 ? -9.88600 -0.81600 -41.61600 1.000 28.39073 64 THR B CA 1
ATOM 1344 C C . THR B 1 49 ? -11.02500 -0.17100 -40.82400 1.000 28.44915 64 THR B C 1
ATOM 1345 O O . THR B 1 49 ? -11.36600 -0.67300 -39.74600 1.000 28.27154 64 THR B O 1
ATOM 1349 N N . ASN B 1 50 ? -11.55900 0.90900 -41.37200 1.000 28.79723 65 ASN B N 1
ATOM 1350 C CA . ASN B 1 50 ? -12.67600 1.63600 -40.72100 1.000 31.39189 65 ASN B CA 1
ATOM 1351 C C . ASN B 1 50 ? -13.85000 0.66900 -40.48800 1.000 28.75185 65 ASN B C 1
ATOM 1352 O O . ASN B 1 50 ? -14.41300 0.69200 -39.39900 1.000 28.73793 65 ASN B O 1
ATOM 1357 N N . ARG B 1 51 ? -14.16800 -0.17100 -41.47300 1.000 28.64482 66 ARG B N 1
ATOM 1358 C CA . ARG B 1 51 ? -15.34300 -1.06300 -41.32100 1.000 28.52890 66 ARG B CA 1
ATOM 1359 C C . ARG B 1 51 ? -14.99000 -2.18300 -40.34800 1.000 28.21126 66 ARG B C 1
ATOM 1360 O O . ARG B 1 51 ? -15.84900 -2.62100 -39.59500 1.000 28.20484 66 ARG B O 1
ATOM 1368 N N . ALA B 1 52 ? -13.72900 -2.60200 -40.37300 1.000 28.05516 67 ALA B N 1
ATOM 1369 C CA . ALA B 1 52 ? -13.28200 -3.65000 -39.43900 1.000 27.89109 67 ALA B CA 1
ATOM 1370 C C . ALA B 1 52 ? -13.52100 -3.16300 -38.00400 1.000 27.96375 67 ALA B C 1
ATOM 1371 O O . ALA B 1 52 ? -13.92300 -3.96100 -37.16800 1.000 27.97764 67 ALA B O 1
ATOM 1373 N N . LEU B 1 53 ? -13.26100 -1.87900 -37.78200 1.000 28.11078 68 LEU B N 1
ATOM 1374 C CA . LEU B 1 53 ? -13.41400 -1.29400 -36.43100 1.000 28.29102 68 LEU B CA 1
ATOM 1375 C C . LEU B 1 53 ? -14.90400 -1.32100 -36.09000 1.000 28.42440 68 LEU B C 1
ATOM 1376 O O . LEU B 1 53 ? -15.24900 -1.75000 -34.99200 1.000 28.51860 68 LEU B O 1
ATOM 1381 N N . CYS B 1 54 ? -15.72700 -0.85400 -37.01800 1.000 28.52115 69 CYS B N 1
ATOM 1382 C CA . CYS B 1 54 ? -17.19600 -0.94400 -36.84100 1.000 28.70316 69 CYS B CA 1
ATOM 1383 C C . CYS B 1 54 ? -17.56600 -2.35900 -36.37300 1.000 28.56593 69 CYS B C 1
ATOM 1384 O O . CYS B 1 54 ? -18.22400 -2.49100 -35.34600 1.000 28.76466 69 CYS B O 1
ATOM 1387 N N . TYR B 1 55 ? -17.14200 -3.38100 -37.10700 1.000 28.33794 70 TYR B N 1
ATOM 1388 C CA . TYR B 1 55 ? -17.48500 -4.79100 -36.81600 1.000 28.33533 70 TYR B CA 1
ATOM 1389 C C . TYR B 1 55 ? -17.00600 -5.21000 -35.41600 1.000 28.43363 70 TYR B C 1
ATOM 1390 O O . TYR B 1 55 ? -17.64700 -6.01200 -34.75300 1.000 28.64944 70 TYR B O 1
ATOM 1399 N N . LEU B 1 56 ? -15.83100 -4.72100 -35.04600 1.000 28.35382 71 LEU B N 1
ATOM 1400 C CA . LEU B 1 56 ? -15.27900 -5.02300 -33.70400 1.000 28.54826 71 LEU B CA 1
ATOM 1401 C C . LEU B 1 56 ? -16.28700 -4.55900 -32.65900 1.000 28.87686 71 LEU B C 1
ATOM 1402 O O . LEU B 1 56 ? -16.56400 -5.30800 -31.73200 1.000 29.16698 71 LEU B O 1
ATOM 1407 N N . LYS B 1 57 ? -16.75700 -3.33700 -32.83300 1.000 28.92397 72 LYS B N 1
ATOM 1408 C CA . LYS B 1 57 ? -17.68000 -2.72200 -31.84600 1.000 29.33071 72 LYS B CA 1
ATOM 1409 C C . LYS B 1 57 ? -19.02900 -3.45100 -31.83300 1.000 29.50701 72 LYS B C 1
ATOM 1410 O O . LYS B 1 57 ? -19.77500 -3.26500 -30.87300 1.000 29.92387 72 LYS B O 1
ATOM 1416 N N . MET B 1 58 ? -19.30800 -4.25000 -32.87100 1.000 29.27332 73 MET B N 1
ATOM 1417 C CA . MET B 1 58 ? -20.58800 -4.98800 -32.98600 1.000 29.49398 73 MET B CA 1
ATOM 1418 C C . MET B 1 58 ? -20.32800 -6.46300 -32.71400 1.000 29.56736 73 MET B C 1
ATOM 1419 O O . MET B 1 58 ? -21.19400 -7.26900 -33.01500 1.000 29.74954 73 MET B O 1
ATOM 1424 N N . GLN B 1 59 ? -19.13400 -6.79600 -32.21700 1.000 29.50434 74 GLN B N 1
ATOM 1425 C CA . GLN B 1 59 ? -18.79500 -8.19000 -31.82900 1.000 29.74336 74 GLN B CA 1
ATOM 1426 C C . GLN B 1 59 ? -18.75600 -9.12300 -33.04800 1.000 29.57065 74 GLN B C 1
ATOM 1427 O O . GLN B 1 59 ? -18.88800 -10.32600 -32.87200 1.000 29.91205 74 GLN B O 1
ATOM 1433 N N . GLN B 1 60 ? -18.57300 -8.56700 -34.24200 1.000 29.16081 75 GLN B N 1
ATOM 1434 C CA . GLN B 1 60 ? -18.50500 -9.37200 -35.48600 1.000 29.05936 75 GLN B CA 1
ATOM 1435 C C . GLN B 1 60 ? -17.02700 -9.55200 -35.83900 1.000 28.84027 75 GLN B C 1
ATOM 1436 O O . GLN B 1 60 ? -16.56200 -8.88900 -36.75800 1.000 28.53467 75 GLN B O 1
ATOM 1442 N N . HIS B 1 61 ? -16.36500 -10.44900 -35.13400 1.000 29.09980 76 HIS B N 1
ATOM 1443 C CA . HIS B 1 61 ? -14.89800 -10.60500 -35.24400 1.000 29.00325 76 HIS B CA 1
ATOM 1444 C C . HIS B 1 61 ? -14.55600 -11.26500 -36.58300 1.000 28.93917 76 HIS B C 1
ATOM 1445 O O . HIS B 1 61 ? -13.54200 -10.88400 -37.16500 1.000 29.49868 76 HIS B O 1
ATOM 1452 N N . GLU B 1 62 ? -15.39100 -12.18600 -37.06000 1.000 29.20226 77 GLU B N 1
ATOM 1453 C CA . GLU B 1 62 ? -15.06200 -12.86600 -38.34700 1.000 29.26050 77 GLU B CA 1
ATOM 1454 C C . GLU B 1 62 ? -15.07400 -11.85300 -39.49200 1.000 29.01997 77 GLU B C 1
ATOM 1455 O O . GLU B 1 62 ? -14.20300 -11.91900 -40.36000 1.000 28.80848 77 GLU B O 1
ATOM 1461 N N . GLN B 1 63 ? -16.03900 -10.95400 -39.46700 1.000 28.69676 78 GLN B N 1
ATOM 1462 C CA . GLN B 1 63 ? -16.20600 -9.95500 -40.53700 1.000 28.60433 78 GLN B CA 1
ATOM 1463 C C . GLN B 1 63 ? -15.07000 -8.94700 -40.42100 1.000 28.20499 78 GLN B C 1
ATOM 1464 O O . GLN B 1 63 ? -14.55000 -8.50700 -41.44200 1.000 28.13954 78 GLN B O 1
ATOM 1470 N N . ALA B 1 64 ? -14.73500 -8.59400 -39.18600 1.000 28.14251 79 ALA B N 1
ATOM 1471 C CA . ALA B 1 64 ? -13.64500 -7.62900 -38.96700 1.000 27.96913 79 ALA B CA 1
ATOM 1472 C C . ALA B 1 64 ? -12.33000 -8.22200 -39.49200 1.000 27.99018 79 ALA B C 1
ATOM 1473 O O . ALA B 1 64 ? -11.56600 -7.49400 -40.11400 1.000 27.89989 79 ALA B O 1
ATOM 1475 N N . LEU B 1 65 ? -12.10600 -9.49200 -39.20600 1.000 28.20472 80 LEU B N 1
ATOM 1476 C CA . LEU B 1 65 ? -10.85500 -10.14500 -39.64600 1.000 28.34373 80 LEU B CA 1
ATOM 1477 C C . LEU B 1 65 ? -10.79300 -10.07900 -41.17300 1.000 28.32953 80 LEU B C 1
ATOM 1478 O O . LEU B 1 65 ? -9.76900 -9.67300 -41.71400 1.000 28.31115 80 LEU B O 1
ATOM 1483 N N . ALA B 1 66 ? -11.90400 -10.43000 -41.81200 1.000 28.40981 81 ALA B N 1
ATOM 1484 C CA . ALA B 1 66 ? -11.91500 -10.46600 -43.28400 1.000 28.52883 81 ALA B CA 1
ATOM 1485 C C . ALA B 1 66 ? -11.53300 -9.09300 -43.82300 1.000 28.35083 81 ALA B C 1
ATOM 1486 O O . ALA B 1 66 ? -10.76800 -9.02800 -44.78600 1.000 28.49777 81 ALA B O 1
ATOM 1488 N N . ASP B 1 67 ? -12.05300 -8.04700 -43.20600 1.000 28.14642 82 ASP B N 1
ATOM 1489 C CA . ASP B 1 67 ? -11.76800 -6.67900 -43.67400 1.000 28.11336 82 ASP B CA 1
ATOM 1490 C C . ASP B 1 67 ? -10.28400 -6.34600 -43.43300 1.000 28.08769 82 ASP B C 1
ATOM 1491 O O . ASP B 1 67 ? -9.69000 -5.67200 -44.27000 1.000 28.23099 82 ASP B O 1
ATOM 1496 N N . CYS B 1 68 ? -9.75500 -6.77400 -42.28900 1.000 27.99520 83 CYS B N 1
ATOM 1497 C CA . CYS B 1 68 ? -8.32200 -6.51800 -42.00000 1.000 28.04436 83 CYS B CA 1
ATOM 1498 C C . CYS B 1 68 ? -7.49600 -7.12100 -43.13400 1.000 28.26566 83 CYS B C 1
ATOM 1499 O O . CYS B 1 68 ? -6.58300 -6.45100 -43.61500 1.000 28.38814 83 CYS B O 1
ATOM 1502 N N . ARG B 1 69 ? -7.82200 -8.35000 -43.50200 1.000 28.39864 84 ARG B N 1
ATOM 1503 C CA . ARG B 1 69 ? -7.09800 -9.05800 -44.58900 1.000 28.72206 84 ARG B CA 1
ATOM 1504 C C . ARG B 1 69 ? -7.15300 -8.24300 -45.88400 1.000 28.84920 84 ARG B C 1
ATOM 1505 O O . ARG B 1 69 ? -6.13400 -8.15200 -46.57400 1.000 29.11495 84 ARG B O 1
ATOM 1513 N N . ARG B 1 70 ? -8.31300 -7.67700 -46.19800 1.000 28.75970 85 ARG B N 1
ATOM 1514 C CA . ARG B 1 70 ? -8.47400 -6.89400 -47.44500 1.000 29.02207 85 ARG B CA 1
ATOM 1515 C C . ARG B 1 70 ? -7.61200 -5.63600 -47.37900 1.000 29.07079 85 ARG B C 1
ATOM 1516 O O . ARG B 1 70 ? -6.97500 -5.29300 -48.37000 1.000 29.44306 85 ARG B O 1
ATOM 1524 N N . ALA B 1 71 ? -7.57800 -4.99400 -46.21800 1.000 28.79057 86 ALA B N 1
ATOM 1525 C CA . ALA B 1 71 ? -6.77600 -3.77300 -46.02700 1.000 28.90926 86 ALA B CA 1
ATOM 1526 C C . ALA B 1 71 ? -5.28600 -4.11600 -46.16800 1.000 29.09417 86 ALA B C 1
ATOM 1527 O O . ALA B 1 71 ? -4.55500 -3.31000 -46.72100 1.000 29.42528 86 ALA B O 1
ATOM 1529 N N . LEU B 1 72 ? -4.90500 -5.25500 -45.61800 1.000 28.96274 87 LEU B N 1
ATOM 1530 C CA . LEU B 1 72 ? -3.47300 -5.60900 -45.53800 1.000 29.18431 87 LEU B CA 1
ATOM 1531 C C . LEU B 1 72 ? -2.97600 -5.90400 -46.96000 1.000 29.61836 87 LEU B C 1
ATOM 1532 O O . LEU B 1 72 ? -1.84300 -5.55500 -47.27500 1.000 29.94476 87 LEU B O 1
ATOM 1537 N N . GLU B 1 73 ? -3.85400 -6.47700 -47.78100 1.000 29.68535 88 GLU B N 1
ATOM 1538 C CA . GLU B 1 73 ? -3.53600 -6.74800 -49.20200 1.000 30.19584 88 GLU B CA 1
ATOM 1539 C C . GLU B 1 73 ? -3.28700 -5.44400 -49.95600 1.000 30.52254 88 GLU B C 1
ATOM 1540 O O . GLU B 1 73 ? -2.49300 -5.46700 -50.89300 1.000 31.04582 88 GLU B O 1
ATOM 1546 N N . LEU B 1 74 ? -3.96200 -4.36800 -49.58000 1.000 30.33100 89 LEU B N 1
ATOM 1547 C CA . LEU B 1 74 ? -3.82500 -3.06000 -50.26100 1.000 30.77507 89 LEU B CA 1
ATOM 1548 C C . LEU B 1 74 ? -2.72700 -2.23200 -49.59600 1.000 30.84893 89 LEU B C 1
ATOM 1549 O O . LEU B 1 74 ? -2.18200 -1.35200 -50.25000 1.000 31.39669 89 LEU B O 1
ATOM 1554 N N . ASP B 1 75 ? -2.49700 -2.48200 -48.30600 1.000 30.38663 90 ASP B N 1
ATOM 1555 C CA . ASP B 1 75 ? -1.52600 -1.68100 -47.51200 1.000 30.47381 90 ASP B CA 1
ATOM 1556 C C . ASP B 1 75 ? -0.85900 -2.55400 -46.44400 1.000 30.17594 90 ASP B C 1
ATOM 1557 O O . ASP B 1 75 ? -1.43300 -2.71600 -45.36500 1.000 29.75554 90 ASP B O 1
ATOM 1562 N N . GLY B 1 76 ? 0.34100 -3.05700 -46.75100 1.000 30.49996 91 GLY B N 1
ATOM 1563 C CA . GLY B 1 76 ? 1.07400 -3.92600 -45.81200 1.000 30.38951 91 GLY B CA 1
ATOM 1564 C C . GLY B 1 76 ? 1.65700 -3.17000 -44.62400 1.000 30.37055 91 GLY B C 1
ATOM 1565 O O . GLY B 1 76 ? 2.08300 -3.82200 -43.68500 1.000 30.29259 91 GLY B O 1
ATOM 1566 N N . GLN B 1 77 ? 1.65900 -1.84800 -44.69100 1.000 30.54529 92 GLN B N 1
ATOM 1567 C CA . GLN B 1 77 ? 2.21200 -1.02200 -43.59400 1.000 30.64588 92 GLN B CA 1
ATOM 1568 C C . GLN B 1 77 ? 1.10100 -0.51200 -42.66500 1.000 30.26944 92 GLN B C 1
ATOM 1569 O O . GLN B 1 77 ? 1.38900 0.34000 -41.82700 1.000 30.42908 92 GLN B O 1
ATOM 1575 N N . SER B 1 78 ? -0.13200 -0.99200 -42.84500 1.000 29.87110 93 SER B N 1
ATOM 1576 C CA . SER B 1 78 ? -1.26100 -0.40800 -42.06900 1.000 29.61030 93 SER B CA 1
ATOM 1577 C C . SER B 1 78 ? -1.13500 -0.77900 -40.58500 1.000 29.43065 93 SER B C 1
ATOM 1578 O O . SER B 1 78 ? -1.23800 -1.95100 -40.25600 1.000 29.21045 93 SER B O 1
ATOM 1581 N N . VAL B 1 79 ? -0.92700 0.23000 -39.75400 1.000 30.39926 94 VAL B N 1
ATOM 1582 C CA . VAL B 1 79 ? -0.87100 0.02100 -38.27600 1.000 30.59449 94 VAL B CA 1
ATOM 1583 C C . VAL B 1 79 ? -2.23300 -0.50600 -37.80100 1.000 30.68890 94 VAL B C 1
ATOM 1584 O O . VAL B 1 79 ? -2.26700 -1.53300 -37.12900 1.000 30.80702 94 VAL B O 1
ATOM 1588 N N . LYS B 1 80 ? -3.29500 0.20300 -38.18600 1.000 30.75686 95 LYS B N 1
ATOM 1589 C CA . LYS B 1 80 ? -4.67100 -0.13000 -37.71300 1.000 30.99902 95 LYS B CA 1
ATOM 1590 C C . LYS B 1 80 ? -5.06200 -1.54400 -38.11900 1.000 30.88665 95 LYS B C 1
ATOM 1591 O O . LYS B 1 80 ? -5.67000 -2.23800 -37.33100 1.000 31.19564 95 LYS B O 1
ATOM 1597 N N . ALA B 1 81 ? -4.71500 -1.94400 -39.34700 1.000 30.57851 96 ALA B N 1
ATOM 1598 C CA . ALA B 1 81 ? -5.13500 -3.28100 -39.81000 1.000 30.60514 96 ALA B CA 1
ATOM 1599 C C . ALA B 1 81 ? -4.47500 -4.38900 -38.99300 1.000 30.79249 96 ALA B C 1
ATOM 1600 O O . ALA B 1 81 ? -5.11800 -5.38300 -38.72900 1.000 31.10806 96 ALA B O 1
ATOM 1602 N N . HIS B 1 82 ? -3.19500 -4.21200 -38.64800 1.000 30.70811 97 HIS B N 1
ATOM 1603 C CA . HIS B 1 82 ? -2.47000 -5.17500 -37.78200 1.000 31.01279 97 HIS B CA 1
ATOM 1604 C C . HIS B 1 82 ? -3.03700 -5.14500 -36.35000 1.000 31.43889 97 HIS B C 1
ATOM 1605 O O . HIS B 1 82 ? -3.17900 -6.19200 -35.74500 1.000 31.89135 97 HIS B O 1
ATOM 1612 N N . PHE B 1 83 ? -3.30600 -3.94500 -35.87700 1.000 31.40976 98 PHE B N 1
ATOM 1613 C CA . PHE B 1 83 ? -3.84300 -3.77600 -34.50100 1.000 31.93558 98 PHE B CA 1
ATOM 1614 C C . PHE B 1 83 ? -5.23800 -4.40100 -34.40700 1.000 32.30372 98 PHE B C 1
ATOM 1615 O O . PHE B 1 83 ? -5.45400 -5.27800 -33.58000 1.000 32.86355 98 PHE B O 1
ATOM 1623 N N . PHE B 1 84 ? -6.13500 -3.96300 -35.28600 1.000 32.08784 99 PHE B N 1
ATOM 1624 C CA . PHE B 1 84 ? -7.52500 -4.49000 -35.26500 1.000 32.51819 99 PHE B CA 1
ATOM 1625 C C . PHE B 1 84 ? -7.49700 -6.00500 -35.46300 1.000 32.74416 99 PHE B C 1
ATOM 1626 O O . PHE B 1 84 ? -8.28100 -6.70400 -34.83500 1.000 33.40829 99 PHE B O 1
ATOM 1634 N N . LEU B 1 85 ? -6.59700 -6.49000 -36.32500 1.000 32.33410 100 LEU B N 1
ATOM 1635 C CA . LEU B 1 85 ? -6.43600 -7.95200 -36.50300 1.000 32.69713 100 LEU B CA 1
ATOM 1636 C C . LEU B 1 85 ? -6.06700 -8.58400 -35.16400 1.000 33.35426 100 LEU B C 1
ATOM 1637 O O . LEU B 1 85 ? -6.56900 -9.65600 -34.84800 1.000 34.05623 100 LEU B O 1
ATOM 1642 N N . GLY B 1 86 ? -5.13000 -7.95700 -34.45200 1.000 33.21695 101 GLY B N 1
ATOM 1643 C CA . GLY B 1 86 ? -4.67800 -8.55600 -33.18800 1.000 33.92425 101 GLY B CA 1
ATOM 1644 C C . GLY B 1 86 ? -5.83500 -8.60600 -32.21400 1.000 34.65894 101 GLY B C 1
ATOM 1645 O O . GLY B 1 86 ? -5.98300 -9.61500 -31.52700 1.000 35.51089 101 GLY B O 1
ATOM 1646 N N . GLN B 1 87 ? -6.62400 -7.53900 -32.19500 1.000 34.45230 102 GLN B N 1
ATOM 1647 C CA . GLN B 1 87 ? -7.81500 -7.50000 -31.31200 1.000 35.26115 102 GLN B CA 1
ATOM 1648 C C . GLN B 1 87 ? -8.69800 -8.69600 -31.67300 1.000 36.23334 102 GLN B C 1
ATOM 1649 O O . GLN B 1 87 ? -9.07300 -9.43700 -30.76700 1.000 39.72824 102 GLN B O 1
ATOM 1655 N N . CYS B 1 88 ? -8.96300 -8.90200 -32.96300 1.000 35.28858 103 CYS B N 1
ATOM 1656 C CA . CYS B 1 88 ? -9.77100 -10.08000 -33.36400 1.000 35.90155 103 CYS B CA 1
ATOM 1657 C C . CYS B 1 88 ? -9.13400 -11.34300 -32.79500 1.000 36.63930 103 CYS B C 1
ATOM 1658 O O . CYS B 1 88 ? -9.85400 -12.14300 -32.19700 1.000 41.38937 103 CYS B O 1
ATOM 1661 N N . GLN B 1 89 ? -7.82900 -11.52600 -33.02100 1.000 36.21123 104 GLN B N 1
ATOM 1662 C CA . GLN B 1 89 ? -7.17600 -12.80900 -32.65600 1.000 38.52752 104 GLN B CA 1
ATOM 1663 C C . GLN B 1 89 ? -7.22400 -12.96800 -31.13600 1.000 37.98228 104 GLN B C 1
ATOM 1664 O O . GLN B 1 89 ? -7.28100 -14.09300 -30.65100 1.000 40.25521 104 GLN B O 1
ATOM 1670 N N . LEU B 1 90 ? -7.19300 -11.84900 -30.43700 1.000 37.68216 105 LEU B N 1
ATOM 1671 C CA . LEU B 1 90 ? -7.22600 -11.87500 -28.95800 1.000 38.66528 105 LEU B CA 1
ATOM 1672 C C . LEU B 1 90 ? -8.59900 -12.39800 -28.54100 1.000 44.60522 105 LEU B C 1
ATOM 1673 O O . LEU B 1 90 ? -8.66300 -13.40500 -27.82400 1.000 44.54639 105 LEU B O 1
ATOM 1678 N N . GLU B 1 91 ? -9.65000 -11.77100 -29.07400 1.000 39.37426 106 GLU B N 1
ATOM 1679 C CA . GLU B 1 91 ? -11.04300 -12.26800 -28.87700 1.000 42.32047 106 GLU B CA 1
ATOM 1680 C C . GLU B 1 91 ? -11.16300 -13.75000 -29.27000 1.000 41.18056 106 GLU B C 1
ATOM 1681 O O . GLU B 1 91 ? -12.04000 -14.43200 -28.73400 1.000 51.35994 106 GLU B O 1
ATOM 1687 N N . MET B 1 92 ? -10.27900 -14.24200 -30.14200 1.000 43.97870 107 MET B N 1
ATOM 1688 C CA . MET B 1 92 ? -10.37000 -15.62300 -30.69000 1.000 44.30173 107 MET B CA 1
ATOM 1689 C C . MET B 1 92 ? -9.46300 -16.60600 -29.94500 1.000 44.52026 107 MET B C 1
ATOM 1690 O O . MET B 1 92 ? -9.51100 -17.80500 -30.26200 1.000 46.69881 107 MET B O 1
ATOM 1695 N N . GLU B 1 93 ? -8.64400 -16.11500 -29.01400 1.000 45.11088 108 GLU B N 1
ATOM 1696 C CA . GLU B 1 93 ? -7.77400 -16.99600 -28.18400 1.000 46.44718 108 GLU B CA 1
ATOM 1697 C C . GLU B 1 93 ? -6.52200 -17.40300 -28.96700 1.000 43.28550 108 GLU B C 1
ATOM 1698 O O . GLU B 1 93 ? -5.90700 -18.40400 -28.57700 1.000 47.62500 108 GLU B O 1
ATOM 1704 N N . SER B 1 94 ? -6.21400 -16.72200 -30.07500 1.000 41.30146 109 SER B N 1
ATOM 1705 C CA . SER B 1 94 ? -4.89900 -16.94100 -30.72400 1.000 44.03368 109 SER B CA 1
ATOM 1706 C C . SER B 1 94 ? -3.93800 -15.86200 -30.22700 1.000 41.34291 109 SER B C 1
ATOM 1707 O O . SER B 1 94 ? -3.74400 -14.86400 -30.93000 1.000 38.93632 109 SER B O 1
ATOM 1710 N N . TYR B 1 95 ? -3.46200 -16.03200 -28.99000 1.000 41.33643 110 TYR B N 1
ATOM 1711 C CA . TYR B 1 95 ? -2.83200 -14.92100 -28.24000 1.000 41.86798 110 TYR B CA 1
ATOM 1712 C C . TYR B 1 95 ? -1.50000 -14.57100 -28.90700 1.000 39.45567 110 TYR B C 1
ATOM 1713 O O . TYR B 1 95 ? -1.20800 -13.39600 -29.13800 1.000 38.89121 110 TYR B O 1
ATOM 1722 N N . ASP B 1 96 ? -0.74600 -15.60500 -29.23400 1.000 42.02986 111 ASP B N 1
ATOM 1723 C CA . ASP B 1 96 ? 0.61800 -15.43700 -29.79500 1.000 41.90812 111 ASP B CA 1
ATOM 1724 C C . ASP B 1 96 ? 0.53000 -14.61100 -31.07800 1.000 38.13552 111 ASP B C 1
ATOM 1725 O O . ASP B 1 96 ? 1.20600 -13.58700 -31.18600 1.000 37.32341 111 ASP B O 1
ATOM 1730 N N . GLU B 1 97 ? -0.34900 -15.01600 -31.98600 1.000 40.93902 112 GLU B N 1
ATOM 1731 C CA . GLU B 1 97 ? -0.51000 -14.24400 -33.24100 1.000 36.79487 112 GLU B CA 1
ATOM 1732 C C . GLU B 1 97 ? -0.90500 -12.81800 -32.89600 1.000 35.95537 112 GLU B C 1
ATOM 1733 O O . GLU B 1 97 ? -0.37300 -11.88500 -33.48700 1.000 35.08722 112 GLU B O 1
ATOM 1739 N N . ALA B 1 98 ? -1.86800 -12.68400 -31.98500 1.000 36.36052 113 ALA B N 1
ATOM 1740 C CA . ALA B 1 98 ? -2.39000 -11.34700 -31.64600 1.000 35.74998 113 ALA B CA 1
ATOM 1741 C C . ALA B 1 98 ? -1.27500 -10.43600 -31.12900 1.000 35.41457 113 ALA B C 1
ATOM 1742 O O . ALA B 1 98 ? -1.19600 -9.29000 -31.54000 1.000 34.62210 113 ALA B O 1
ATOM 1744 N N . ILE B 1 99 ? -0.49100 -10.94900 -30.19600 1.000 36.15925 114 ILE B N 1
ATOM 1745 C CA . ILE B 1 99 ? 0.63700 -10.17400 -29.60900 1.000 36.02762 114 ILE B CA 1
ATOM 1746 C C . ILE B 1 99 ? 1.57500 -9.72900 -30.73400 1.000 35.20104 114 ILE B C 1
ATOM 1747 O O . ILE B 1 99 ? 1.86600 -8.54000 -30.82700 1.000 34.60580 114 ILE B O 1
ATOM 1752 N N . ALA B 1 100 ? 1.93800 -10.66800 -31.59400 1.000 35.29044 115 ALA B N 1
ATOM 1753 C CA . ALA B 1 100 ? 2.82200 -10.35900 -32.74700 1.000 34.67536 115 ALA B CA 1
ATOM 1754 C C . ALA B 1 100 ? 2.22700 -9.24500 -33.61200 1.000 33.71832 115 ALA B C 1
ATOM 1755 O O . ALA B 1 100 ? 2.94000 -8.31700 -33.97000 1.000 33.25001 115 ALA B O 1
ATOM 1757 N N . ASN B 1 101 ? 0.92300 -9.32800 -33.89400 1.000 33.56868 116 ASN B N 1
ATOM 1758 C CA . ASN B 1 101 ? 0.27300 -8.27800 -34.70800 1.000 32.79638 116 ASN B CA 1
ATOM 1759 C C . ASN B 1 101 ? 0.21100 -6.96400 -33.94000 1.000 32.60063 116 ASN B C 1
ATOM 1760 O O . ASN B 1 101 ? 0.33400 -5.90700 -34.55600 1.000 32.06662 116 ASN B O 1
ATOM 1765 N N . LEU B 1 102 ? -0.00400 -7.04100 -32.62300 1.000 33.16244 117 LEU B N 1
ATOM 1766 C CA . LEU B 1 102 ? -0.04700 -5.77900 -31.84800 1.000 33.12717 117 LEU B CA 1
ATOM 1767 C C . LEU B 1 102 ? 1.34900 -5.17200 -31.83100 1.000 32.98122 117 LEU B C 1
ATOM 1768 O O . LEU B 1 102 ? 1.49400 -3.97200 -31.97000 1.000 32.68097 117 LEU B O 1
ATOM 1773 N N . GLN B 1 103 ? 2.36100 -6.00700 -31.63000 1.000 33.33482 118 GLN B N 1
ATOM 1774 C CA . GLN B 1 103 ? 3.77100 -5.51900 -31.61400 1.000 33.33181 118 GLN B CA 1
ATOM 1775 C C . GLN B 1 103 ? 4.12000 -4.98000 -33.00100 1.000 32.68901 118 GLN B C 1
ATOM 1776 O O . GLN B 1 103 ? 4.76200 -3.92600 -33.10600 1.000 32.54056 118 GLN B O 1
ATOM 1782 N N . ARG B 1 104 ? 3.72000 -5.71000 -34.02500 1.000 32.45179 119 ARG B N 1
ATOM 1783 C CA . ARG B 1 104 ? 3.92000 -5.25300 -35.43400 1.000 31.93988 119 ARG B CA 1
ATOM 1784 C C . ARG B 1 104 ? 3.31300 -3.86500 -35.62600 1.000 31.53972 119 ARG B C 1
ATOM 1785 O O . ARG B 1 104 ? 3.97500 -2.98400 -36.15900 1.000 31.39706 119 ARG B O 1
ATOM 1793 N N . ALA B 1 105 ? 2.07700 -3.68200 -35.15000 1.000 31.51514 120 ALA B N 1
ATOM 1794 C CA . ALA B 1 105 ? 1.45000 -2.34900 -35.17200 1.000 31.33567 120 ALA B CA 1
ATOM 1795 C C . ALA B 1 105 ? 2.30600 -1.31300 -34.43600 1.000 31.58115 120 ALA B C 1
ATOM 1796 O O . ALA B 1 105 ? 2.39600 -0.17000 -34.87600 1.000 31.49032 120 ALA B O 1
ATOM 1798 N N . TYR B 1 106 ? 2.85400 -1.71500 -33.30000 1.000 32.01049 121 TYR B N 1
ATOM 1799 C CA . TYR B 1 106 ? 3.63300 -0.77700 -32.46800 1.000 32.37782 121 TYR B CA 1
ATOM 1800 C C . TYR B 1 106 ? 4.84800 -0.29600 -33.27200 1.000 32.27077 121 TYR B C 1
ATOM 1801 O O . TYR B 1 106 ? 5.09000 0.90100 -33.39300 1.000 32.36233 121 TYR B O 1
ATOM 1810 N N . SER B 1 107 ? 5.53900 -1.27900 -33.83100 1.000 32.20209 122 SER B N 1
ATOM 1811 C CA . SER B 1 107 ? 6.74700 -1.08100 -34.68500 1.000 32.22636 122 SER B CA 1
ATOM 1812 C C . SER B 1 107 ? 6.40800 -0.17400 -35.85900 1.000 31.89940 122 SER B C 1
ATOM 1813 O O . SER B 1 107 ? 7.15900 0.76500 -36.11800 1.000 32.12107 122 SER B O 1
ATOM 1816 N N . LEU B 1 108 ? 5.26900 -0.43400 -36.50300 1.000 31.50203 123 LEU B N 1
ATOM 1817 C CA . LEU B 1 108 ? 4.87800 0.35200 -37.69000 1.000 31.28181 123 LEU B CA 1
ATOM 1818 C C . LEU B 1 108 ? 4.64300 1.79100 -37.27500 1.000 31.50267 123 LEU B C 1
ATOM 1819 O O . LEU B 1 108 ? 5.14200 2.68800 -37.92100 1.000 31.69904 123 LEU B O 1
ATOM 1824 N N . ALA B 1 109 ? 3.90600 1.97500 -36.18000 1.000 31.61270 124 ALA B N 1
ATOM 1825 C CA . ALA B 1 109 ? 3.51000 3.33300 -35.77200 1.000 31.95376 124 ALA B CA 1
ATOM 1826 C C . ALA B 1 109 ? 4.75400 4.15200 -35.42400 1.000 32.44604 124 ALA B C 1
ATOM 1827 O O . ALA B 1 109 ? 4.77400 5.34900 -35.68300 1.000 33.25156 124 ALA B O 1
ATOM 1829 N N . LYS B 1 110 ? 5.72100 3.48400 -34.81900 1.000 32.56885 125 LYS B N 1
ATOM 1830 C CA . LYS B 1 110 ? 7.01700 4.11000 -34.43900 1.000 33.76655 125 LYS B CA 1
ATOM 1831 C C . LYS B 1 110 ? 7.73600 4.57000 -35.70800 1.000 34.47200 125 LYS B C 1
ATOM 1832 O O . LYS B 1 110 ? 8.00100 5.76200 -35.84600 1.000 37.13108 125 LYS B O 1
ATOM 1838 N N . GLU B 1 111 ? 7.94400 3.62800 -36.61700 1.000 34.34664 126 GLU B N 1
ATOM 1839 C CA . GLU B 1 111 ? 8.50900 3.90600 -37.96100 1.000 32.92847 126 GLU B CA 1
ATOM 1840 C C . GLU B 1 111 ? 7.73300 5.04400 -38.62900 1.000 35.13020 126 GLU B C 1
ATOM 1841 O O . GLU B 1 111 ? 8.35800 5.87700 -39.28200 1.000 35.99421 126 GLU B O 1
ATOM 1847 N N . GLN B 1 112 ? 6.40800 5.08100 -38.46300 1.000 32.66798 127 GLN B N 1
ATOM 1848 C CA . GLN B 1 112 ? 5.59300 6.05400 -39.23200 1.000 32.81668 127 GLN B CA 1
ATOM 1849 C C . GLN B 1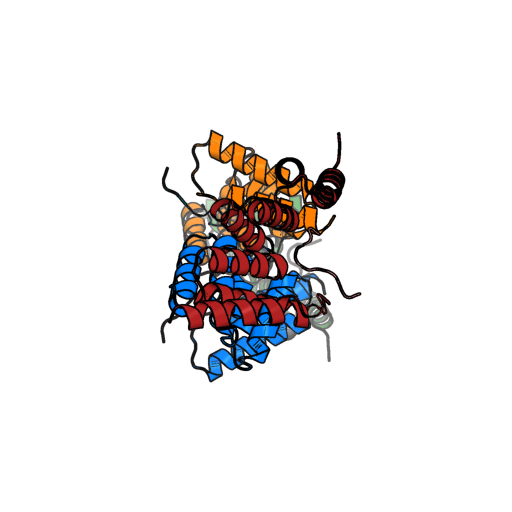 112 ? 5.37600 7.33000 -38.42100 1.000 36.10170 127 GLN B C 1
ATOM 1850 O O . GLN B 1 112 ? 4.68100 8.22000 -38.90800 1.000 44.17332 127 GLN B O 1
ATOM 1856 N N . ARG B 1 113 ? 5.97800 7.43000 -37.23500 1.000 36.11895 128 ARG B N 1
ATOM 1857 C CA . ARG B 1 113 ? 5.87100 8.67100 -36.41400 1.000 38.47257 128 ARG B CA 1
ATOM 1858 C C . ARG B 1 113 ? 4.40700 8.89100 -36.02900 1.000 40.68181 128 ARG B C 1
ATOM 1859 O O . ARG B 1 113 ? 3.94700 10.02800 -36.10300 1.000 42.32287 128 ARG B O 1
ATOM 1861 N N . LEU B 1 114 ? 3.73700 7.81800 -35.63800 1.000 39.69108 129 LEU B N 1
ATOM 1862 C CA . LEU B 1 114 ? 2.31500 7.86400 -35.22300 1.000 37.67661 129 LEU B CA 1
ATOM 1863 C C . LEU B 1 114 ? 2.21500 7.83800 -33.69700 1.000 34.13112 129 LEU B C 1
ATOM 1864 O O . LEU B 1 114 ? 2.94200 7.07400 -33.07000 1.000 39.28219 129 LEU B O 1
ATOM 1869 N N . ASN B 1 115 ? 1.30000 8.64500 -33.16500 1.000 42.14709 130 ASN B N 1
ATOM 1870 C CA . ASN B 1 115 ? 1.14200 8.77700 -31.69500 1.000 39.56973 130 ASN B CA 1
ATOM 1871 C C . ASN B 1 115 ? -0.25100 8.33300 -31.24100 1.000 39.69275 130 ASN B C 1
ATOM 1872 O O . ASN B 1 115 ? -1.19000 9.09500 -31.44200 1.000 43.50332 130 ASN B O 1
ATOM 1877 N N . PHE B 1 116 ? -0.34200 7.16100 -30.63000 1.000 38.53993 131 PHE B N 1
ATOM 1878 C CA . PHE B 1 116 ? -1.63000 6.68100 -30.06900 1.000 36.47764 131 PHE B CA 1
ATOM 1879 C C . PHE B 1 116 ? -1.49800 6.60100 -28.55200 1.000 37.17125 131 PHE B C 1
ATOM 1880 O O . PHE B 1 116 ? -2.14700 5.76600 -27.93300 1.000 41.04572 131 PHE B O 1
ATOM 1888 N N . GLY B 1 117 ? -0.64100 7.44600 -27.99700 1.000 37.07003 132 GLY B N 1
ATOM 1889 C CA . GLY B 1 117 ? -0.39800 7.41700 -26.55000 1.000 42.94132 132 GLY B CA 1
ATOM 1890 C C . GLY B 1 117 ? 0.00800 6.03600 -26.10900 1.000 38.95344 132 GLY B C 1
ATOM 1891 O O . GLY B 1 117 ? 0.90300 5.46000 -26.72500 1.000 36.23326 132 GLY B O 1
ATOM 1892 N N . ASP B 1 118 ? -0.66800 5.50900 -25.09600 1.000 37.45183 133 ASP B N 1
ATOM 1893 C CA . ASP B 1 118 ? -0.26800 4.19900 -24.53300 1.000 37.84249 133 ASP B CA 1
ATOM 1894 C C . ASP B 1 118 ? -1.21600 3.10500 -25.02500 1.000 36.91882 133 ASP B C 1
ATOM 1895 O O . ASP B 1 118 ? -1.19000 2.00600 -24.47900 1.000 37.11439 133 ASP B O 1
ATOM 1900 N N . ASP B 1 119 ? -1.98800 3.42200 -26.06900 1.000 36.40037 134 ASP B N 1
ATOM 1901 C CA . ASP B 1 119 ? -3.03000 2.47500 -26.55600 1.000 36.07771 134 ASP B CA 1
ATOM 1902 C C . ASP B 1 119 ? -2.41800 1.12600 -26.92400 1.000 35.52627 134 ASP B C 1
ATOM 1903 O O . ASP B 1 119 ? -2.88500 0.11000 -26.43800 1.000 35.85703 134 ASP B O 1
ATOM 1908 N N . ILE B 1 120 ? -1.39400 1.13800 -27.78000 1.000 34.83706 135 ILE B N 1
ATOM 1909 C CA . ILE B 1 120 ? -0.82400 -0.16800 -28.22100 1.000 34.41561 135 ILE B CA 1
ATOM 1910 C C . ILE B 1 120 ? -0.14900 -0.88700 -27.03800 1.000 35.06423 135 ILE B C 1
ATOM 1911 O O . ILE B 1 120 ? -0.43200 -2.06400 -26.84500 1.000 35.26904 135 ILE B O 1
ATOM 1916 N N . PRO B 1 121 ? 0.76500 -0.27100 -26.25600 1.000 35.49894 136 PRO B N 1
ATOM 1917 C CA . PRO B 1 121 ? 1.39200 -1.00200 -25.15000 1.000 36.21464 136 PRO B CA 1
ATOM 1918 C C . PRO B 1 121 ? 0.34800 -1.54800 -24.15900 1.000 37.02799 136 PRO B C 1
ATOM 1919 O O . PRO B 1 121 ? 0.44100 -2.67500 -23.75400 1.000 37.43924 136 PRO B O 1
ATOM 1923 N N . SER B 1 122 ? -0.64900 -0.72800 -23.86500 1.000 37.32817 137 SER B N 1
ATOM 1924 C CA . SER B 1 122 ? -1.76400 -1.17400 -22.99200 1.000 38.20854 137 SER B CA 1
ATOM 1925 C C . SER B 1 122 ? -2.41400 -2.43300 -23.56300 1.000 37.97518 137 SER B C 1
ATOM 1926 O O . SER B 1 122 ? -2.64200 -3.38400 -22.81800 1.000 38.77007 137 SER B O 1
ATOM 1929 N N . ALA B 1 123 ? -2.60300 -2.46100 -24.88300 1.000 36.99200 138 ALA B N 1
ATOM 1930 C CA . ALA B 1 123 ? -3.20000 -3.64900 -25.53400 1.000 36.79645 138 ALA B CA 1
ATOM 1931 C C . ALA B 1 123 ? -2.30700 -4.86600 -25.35000 1.000 37.01640 138 ALA B C 1
ATOM 1932 O O . ALA B 1 123 ? -2.80100 -5.95400 -25.11800 1.000 37.58172 138 ALA B O 1
ATOM 1934 N N . LEU B 1 124 ? -1.00300 -4.66500 -25.53000 1.000 36.64263 139 LEU B N 1
ATOM 1935 C CA . LEU B 1 124 ? -0.08700 -5.81500 -25.47600 1.000 36.89469 139 LEU B CA 1
ATOM 1936 C C . LEU B 1 124 ? -0.10500 -6.43400 -24.07100 1.000 38.14973 139 LEU B C 1
ATOM 1937 O O . LEU B 1 124 ? -0.04600 -7.65300 -23.96500 1.000 38.69223 139 LEU B O 1
ATOM 1942 N N . ARG B 1 125 ? -0.20700 -5.60700 -23.04200 1.000 38.71312 140 ARG B N 1
ATOM 1943 C CA . ARG B 1 125 ? -0.28600 -6.16200 -21.65900 1.000 40.07416 140 ARG B CA 1
ATOM 1944 C C . ARG B 1 125 ? -1.61600 -6.90000 -21.46200 1.000 40.72507 140 ARG B C 1
ATOM 1945 O O . ARG B 1 125 ? -1.58200 -8.00500 -20.94400 1.000 41.65276 140 ARG B O 1
ATOM 1953 N N . ILE B 1 126 ? -2.71600 -6.34800 -21.97700 1.000 40.28226 141 ILE B N 1
ATOM 1954 C CA . ILE B 1 126 ? -3.99700 -7.11200 -21.92100 1.000 40.92255 141 ILE B CA 1
ATOM 1955 C C . ILE B 1 126 ? -3.75800 -8.48600 -22.53700 1.000 40.89417 141 ILE B C 1
ATOM 1956 O O . ILE B 1 126 ? -4.04600 -9.48900 -21.89900 1.000 42.03952 141 ILE B O 1
ATOM 1961 N N . ALA B 1 127 ? -3.17300 -8.50900 -23.73700 1.000 39.73832 142 ALA B N 1
ATOM 1962 C CA . ALA B 1 127 ? -3.05200 -9.78100 -24.46700 1.000 39.74397 142 ALA B CA 1
ATOM 1963 C C . ALA B 1 127 ? -2.11300 -10.72700 -23.73400 1.000 40.70214 142 ALA B C 1
ATOM 1964 O O . ALA B 1 127 ? -2.40000 -11.91700 -23.66900 1.000 41.54865 142 ALA B O 1
ATOM 1966 N N . LYS B 1 128 ? -1.00200 -10.19500 -23.23400 1.000 40.64525 143 LYS B N 1
ATOM 1967 C CA . LYS B 1 128 ? -0.02200 -11.03700 -22.51900 1.000 41.63656 143 LYS B CA 1
ATOM 1968 C C . LYS B 1 128 ? -0.62700 -11.49800 -21.18900 1.000 43.19281 143 LYS B C 1
ATOM 1969 O O . LYS B 1 128 ? -0.45200 -12.66600 -20.83600 1.000 44.29926 143 LYS B O 1
ATOM 1975 N N . LYS B 1 129 ? -1.35200 -10.60400 -20.52200 1.000 43.37396 144 LYS B N 1
ATOM 1976 C CA . LYS B 1 129 ? -2.04300 -10.98800 -19.26300 1.000 44.98318 144 LYS B CA 1
ATOM 1977 C C . LYS B 1 129 ? -3.07400 -12.06600 -19.58700 1.000 45.59437 144 LYS B C 1
ATOM 1978 O O . LYS B 1 129 ? -3.07300 -13.10000 -18.90600 1.000 47.03997 144 LYS B O 1
ATOM 1984 N N . LYS B 1 130 ? -3.88100 -11.84400 -20.62900 1.000 44.60578 145 LYS B N 1
ATOM 1985 C CA . LYS B 1 130 ? -4.91600 -12.82800 -21.03600 1.000 46.21961 145 LYS B CA 1
ATOM 1986 C C . LYS B 1 130 ? -4.24400 -14.15300 -21.37600 1.000 45.65744 145 LYS B C 1
ATOM 1987 O O . LYS B 1 130 ? -4.75100 -15.20300 -20.98100 1.000 48.67856 145 LYS B O 1
ATOM 1993 N N . ARG B 1 131 ? -3.12300 -14.09200 -22.09600 1.000 44.90628 146 ARG B N 1
ATOM 1994 C CA . ARG B 1 131 ? -2.44200 -15.34400 -22.48600 1.000 46.42592 146 ARG B CA 1
ATOM 1995 C C . ARG B 1 131 ? -2.06500 -16.07600 -21.20800 1.000 46.97161 146 ARG B C 1
ATOM 1996 O O . ARG B 1 131 ? -2.46600 -17.23000 -21.02600 1.000 50.30519 146 ARG B O 1
ATOM 2004 N N . TRP B 1 132 ? -1.28800 -15.39000 -20.37800 1.000 47.32414 147 TRP B N 1
ATOM 2005 C CA . TRP B 1 132 ? -0.77000 -15.96500 -19.11100 1.000 48.75004 147 TRP B CA 1
ATOM 2006 C C . TRP B 1 132 ? -1.93400 -16.51700 -18.27500 1.000 50.94586 147 TRP B C 1
ATOM 2007 O O . TRP B 1 132 ? -1.83400 -17.63400 -17.77400 1.000 54.90981 147 TRP B O 1
ATOM 2018 N N . ASN B 1 133 ? -3.01300 -15.75400 -18.17300 1.000 53.73624 148 ASN B N 1
ATOM 2019 C CA . ASN B 1 133 ? -4.22600 -16.18600 -17.42600 1.000 56.11738 148 ASN B CA 1
ATOM 2020 C C . ASN B 1 133 ? -4.73700 -17.51200 -17.99300 1.000 54.31881 148 ASN B C 1
ATOM 2021 O O . ASN B 1 133 ? -5.13400 -18.37600 -17.20700 1.000 61.62409 148 ASN B O 1
ATOM 2026 N N . SER B 1 134 ? -4.70000 -17.66700 -19.31400 1.000 58.89239 149 SER B N 1
ATOM 2027 C CA . SER B 1 134 ? -5.09400 -18.93700 -19.96900 1.000 59.06395 149 SER B CA 1
ATOM 2028 C C . SER B 1 134 ? -4.12600 -20.05200 -19.58500 1.000 62.38351 149 SER B C 1
ATOM 2029 O O . SER B 1 134 ? -4.58400 -21.17600 -19.37900 1.000 65.77544 149 SER B O 1
ATOM 2031 N N . ILE B 1 135 ? -2.83000 -19.74900 -19.53700 1.000 62.65778 150 ILE B N 1
ATOM 2032 C CA . ILE B 1 135 ? -1.82700 -20.81900 -19.26500 1.000 64.11518 150 ILE B CA 1
ATOM 2033 C C . ILE B 1 135 ? -1.90800 -21.18400 -17.78200 1.000 64.59543 150 ILE B C 1
ATOM 2034 O O . ILE B 1 135 ? -1.54100 -22.32400 -17.46200 1.000 68.54549 150 ILE B O 1
ATOM 2039 N N . SER C 1 8 ? -47.62200 -22.66900 -36.08800 1.000 55.53512 23 SER C N 1
ATOM 2040 C CA . SER C 1 8 ? -47.01700 -21.39100 -36.54200 1.000 50.00072 23 SER C CA 1
ATOM 2041 C C . SER C 1 8 ? -45.87100 -21.68100 -37.50200 1.000 48.70825 23 SER C C 1
ATOM 2042 O O . SER C 1 8 ? -45.00000 -22.50700 -37.17100 1.000 50.57386 23 SER C O 1
ATOM 2045 N N . PRO C 1 9 ? -45.82800 -21.01200 -38.66500 1.000 45.96980 24 PRO C N 1
ATOM 2046 C CA . PRO C 1 9 ? -44.73200 -21.21800 -39.59200 1.000 41.54414 24 PRO C CA 1
ATOM 2047 C C . PRO C 1 9 ? -43.44600 -20.53300 -39.12000 1.000 44.85710 24 PRO C C 1
ATOM 2048 O O . PRO C 1 9 ? -43.53800 -19.49100 -38.53900 1.000 48.46739 24 PRO C O 1
ATOM 2052 N N . SER C 1 10 ? -42.29000 -21.15300 -39.36200 1.000 42.47965 25 SER C N 1
ATOM 2053 C CA . SER C 1 10 ? -40.98100 -20.53200 -39.05600 1.000 41.11569 25 SER C CA 1
ATOM 2054 C C . SER C 1 10 ? -40.64700 -19.46900 -40.10300 1.000 39.11036 25 SER C C 1
ATOM 2055 O O . SER C 1 10 ? -41.18700 -19.55700 -41.20600 1.000 39.21131 25 SER C O 1
ATOM 2058 N N . ALA C 1 11 ? -39.75500 -18.53900 -39.77100 1.000 39.23994 26 ALA C N 1
ATOM 2059 C CA . ALA C 1 11 ? -39.30200 -17.52200 -40.75000 1.000 40.16624 26 ALA C CA 1
ATOM 2060 C C . ALA C 1 11 ? -38.78100 -18.19400 -42.02500 1.000 37.38261 26 ALA C C 1
ATOM 2061 O O . ALA C 1 11 ? -38.91400 -17.59900 -43.09500 1.000 38.97896 26 ALA C O 1
ATOM 2063 N N . GLN C 1 12 ? -38.23800 -19.39800 -41.90100 1.000 38.13240 27 GLN C N 1
ATOM 2064 C CA . GLN C 1 12 ? -37.67200 -20.08000 -43.08800 1.000 42.28790 27 GLN C CA 1
ATOM 2065 C C . GLN C 1 12 ? -38.81900 -20.63400 -43.91700 1.000 39.05559 27 GLN C C 1
ATOM 2066 O O . GLN C 1 12 ? -38.80900 -20.44700 -45.12900 1.000 41.16285 27 GLN C O 1
ATOM 2072 N N . GLU C 1 13 ? -39.76100 -21.29800 -43.26000 1.000 39.01150 28 GLU C N 1
ATOM 2073 C CA . GLU C 1 13 ? -40.93700 -21.81700 -43.99900 1.000 40.33039 28 GLU C CA 1
ATOM 2074 C C . GLU C 1 13 ? -41.61800 -20.63900 -44.68900 1.000 37.21545 28 GLU C C 1
ATOM 2075 O O . GLU C 1 13 ? -42.11500 -20.82100 -45.79700 1.000 40.78028 28 GLU C O 1
ATOM 2081 N N . LEU C 1 14 ? -41.58200 -19.48000 -44.05100 1.000 36.52991 29 LEU C N 1
ATOM 2082 C CA . LEU C 1 14 ? -42.18200 -18.28300 -44.66400 1.000 34.77339 29 LEU C CA 1
ATOM 2083 C C . LEU C 1 14 ? -41.35500 -17.89300 -45.88800 1.000 33.86820 29 LEU C C 1
ATOM 2084 O O . LEU C 1 14 ? -41.92500 -17.64600 -46.93900 1.000 33.15327 29 LEU C O 1
ATOM 2089 N N . LYS C 1 15 ? -40.04500 -17.80200 -45.71600 1.000 34.03827 30 LYS C N 1
ATOM 2090 C CA . LYS C 1 15 ? -39.19200 -17.45700 -46.87400 1.000 33.40458 30 LYS C CA 1
ATOM 2091 C C . LYS C 1 15 ? -39.47800 -18.48100 -47.96500 1.000 33.83473 30 LYS C C 1
ATOM 2092 O O . LYS C 1 15 ? -39.71200 -18.07700 -49.10900 1.000 33.07535 30 LYS C O 1
ATOM 2098 N N . GLU C 1 16 ? -39.48500 -19.75500 -47.59600 1.000 35.19423 31 GLU C N 1
ATOM 2099 C CA . GLU C 1 16 ? -39.67800 -20.81400 -48.60200 1.000 37.81479 31 GLU C CA 1
ATOM 2100 C C . GLU C 1 16 ? -41.01700 -20.58500 -49.30800 1.000 35.28711 31 GLU C C 1
ATOM 2101 O O . GLU C 1 16 ? -41.11000 -20.79100 -50.51500 1.000 35.20071 31 GLU C O 1
ATOM 2107 N N . GLN C 1 17 ? -42.02100 -20.19800 -48.53700 1.000 38.80888 32 GLN C N 1
ATOM 2108 C CA . GLN C 1 17 ? -43.35000 -20.01100 -49.15800 1.000 34.70977 32 GLN C CA 1
ATOM 2109 C C . GLN C 1 17 ? -43.28200 -18.80900 -50.10000 1.000 36.12762 32 GLN C C 1
ATOM 2110 O O . GLN C 1 17 ? -43.79100 -18.91300 -51.22500 1.000 33.06293 32 GLN C O 1
ATOM 2116 N N . GLY C 1 18 ? -42.66700 -17.72300 -49.64900 1.000 32.30719 33 GLY C N 1
ATOM 2117 C CA . GLY C 1 18 ? -42.49800 -16.56500 -50.53400 1.000 32.20902 33 GLY C CA 1
ATOM 2118 C C . GLY C 1 18 ? -41.80800 -16.99300 -51.81000 1.000 31.36259 33 GLY C C 1
ATOM 2119 O O . GLY C 1 18 ? -42.19300 -16.52200 -52.87000 1.000 30.88297 33 GLY C O 1
ATOM 2120 N N . ASN C 1 19 ? -40.85500 -17.90300 -51.69200 1.000 32.22066 34 ASN C N 1
ATOM 2121 C CA . ASN C 1 19 ? -40.04900 -18.29800 -52.87300 1.000 32.56569 34 ASN C CA 1
ATOM 2122 C C . ASN C 1 19 ? -40.95200 -19.01000 -53.87500 1.000 33.35475 34 ASN C C 1
ATOM 2123 O O . ASN C 1 19 ? -40.80500 -18.75700 -55.06200 1.000 32.84625 34 ASN C O 1
ATOM 2128 N N . ARG C 1 20 ? -41.86100 -19.84700 -53.37700 1.000 33.77241 35 ARG C N 1
ATOM 2129 C CA . ARG C 1 20 ? -42.78100 -20.60900 -54.26100 1.000 34.50182 35 ARG C CA 1
ATOM 2130 C C . ARG C 1 20 ? -43.74400 -19.63200 -54.93400 1.000 33.52101 35 ARG C C 1
ATOM 2131 O O . ARG C 1 20 ? -43.96600 -19.77800 -56.13400 1.000 33.76052 35 ARG C O 1
ATOM 2139 N N . LEU C 1 21 ? -44.25500 -18.66300 -54.18000 1.000 33.02873 36 LEU C N 1
ATOM 2140 C CA . LEU C 1 21 ? -45.12300 -17.62000 -54.76900 1.000 31.76815 36 LEU C CA 1
ATOM 2141 C C . LEU C 1 21 ? -44.34200 -16.85000 -55.84500 1.000 32.28297 36 LEU C C 1
ATOM 2142 O O . LEU C 1 21 ? -44.92500 -16.56100 -56.88900 1.000 31.14328 36 LEU C O 1
ATOM 2147 N N . PHE C 1 22 ? -43.07500 -16.52200 -55.57700 1.000 30.89690 37 PHE C N 1
ATOM 2148 C CA . PHE C 1 22 ? -42.23400 -15.83600 -56.58900 1.000 30.59423 37 PHE C CA 1
ATOM 2149 C C . PHE C 1 22 ? -42.16700 -16.68800 -57.85400 1.000 31.42929 37 PHE C C 1
ATOM 2150 O O . PHE C 1 22 ? -42.22400 -16.13400 -58.93800 1.000 31.32148 37 PHE C O 1
ATOM 2158 N N . VAL C 1 23 ? -42.01800 -17.99100 -57.67700 1.000 32.40702 38 VAL C N 1
ATOM 2159 C CA . VAL C 1 23 ? -41.94300 -18.91800 -58.83400 1.000 33.48203 38 VAL C CA 1
ATOM 2160 C C . VAL C 1 23 ? -43.24800 -18.79700 -59.62700 1.000 33.55235 38 VAL C C 1
ATOM 2161 O O . VAL C 1 23 ? -43.19400 -18.85000 -60.86200 1.000 34.12983 38 VAL C O 1
ATOM 2165 N N . GLY C 1 24 ? -44.36200 -18.59000 -58.92200 1.000 33.19145 39 GLY C N 1
ATOM 2166 C CA . GLY C 1 24 ? -45.65700 -18.42300 -59.60100 1.000 33.41197 39 GLY C CA 1
ATOM 2167 C C . GLY C 1 24 ? -45.86600 -17.00400 -60.06300 1.000 32.37778 39 GLY C C 1
ATOM 2168 O O . GLY C 1 24 ? -46.94000 -16.73000 -60.57600 1.000 32.51810 39 GLY C O 1
ATOM 2169 N N . ARG C 1 25 ? -44.87400 -16.15100 -59.86900 1.000 31.60792 40 ARG C N 1
ATOM 2170 C CA . ARG C 1 25 ? -44.95800 -14.72500 -60.25800 1.000 30.86631 40 ARG C CA 1
ATOM 2171 C C . ARG C 1 25 ? -46.05000 -14.03400 -59.44300 1.000 31.97743 40 ARG C C 1
ATOM 2172 O O . ARG C 1 25 ? -46.55900 -13.01300 -59.91500 1.000 31.81690 40 ARG C O 1
ATOM 2180 N N . LYS C 1 26 ? -46.35700 -14.56600 -58.25800 1.000 30.28092 41 LYS C N 1
ATOM 2181 C CA . LYS C 1 26 ? -47.30600 -13.85400 -57.36700 1.000 29.83090 41 LYS C CA 1
ATOM 2182 C C . LYS C 1 26 ? -46.44800 -12.94700 -56.48900 1.000 29.08770 41 LYS C C 1
ATOM 2183 O O . LYS C 1 26 ? -46.21200 -13.29500 -55.33000 1.000 29.06639 41 LYS C O 1
ATOM 2189 N N . TYR C 1 27 ? -46.04300 -11.81900 -57.04100 1.000 28.68952 42 TYR C N 1
ATOM 2190 C CA . TYR C 1 27 ? -45.08100 -10.93400 -56.34300 1.000 28.20651 42 TYR C CA 1
ATOM 2191 C C . TYR C 1 27 ? -45.66600 -10.25800 -55.09400 1.000 27.88858 42 TYR C C 1
ATOM 2192 O O . TYR C 1 27 ? -44.98000 -10.25900 -54.06800 1.000 27.77099 42 TYR C O 1
ATOM 2201 N N . PRO C 1 28 ? -46.85900 -9.61900 -55.12800 1.000 27.87504 43 PRO C N 1
ATOM 2202 C CA . PRO C 1 28 ? -47.35900 -8.95900 -53.93500 1.000 29.65001 43 PRO C CA 1
ATOM 2203 C C . PRO C 1 28 ? -47.43600 -9.98400 -52.80200 1.000 27.93703 43 PRO C C 1
ATOM 2204 O O . PRO C 1 28 ? -47.09500 -9.67500 -51.70200 1.000 27.86942 43 PRO C O 1
ATOM 2208 N N . GLU C 1 29 ? -47.87800 -11.18600 -53.13100 1.000 28.36334 44 GLU C N 1
ATOM 2209 C CA . GLU C 1 29 ? -48.05200 -12.23200 -52.10300 1.000 30.96109 44 GLU C CA 1
ATOM 2210 C C . GLU C 1 29 ? -46.67900 -12.60200 -51.53800 1.000 28.82209 44 GLU C C 1
ATOM 2211 O O . GLU C 1 29 ? -46.52800 -12.69200 -50.31700 1.000 29.02058 44 GLU C O 1
ATOM 2217 N N . ALA C 1 30 ? -45.71600 -12.80500 -52.43300 1.000 28.72274 45 ALA C N 1
ATOM 2218 C CA . ALA C 1 30 ? -44.37000 -13.20300 -51.97600 1.000 28.86432 45 ALA C CA 1
ATOM 2219 C C . ALA C 1 30 ? -43.82300 -12.13100 -51.03600 1.000 28.48395 45 ALA C C 1
ATOM 2220 O O . ALA C 1 30 ? -43.30900 -12.48700 -49.97400 1.000 28.81837 45 ALA C O 1
ATOM 2222 N N . ALA C 1 31 ? -43.94500 -10.86800 -51.42200 1.000 27.99219 46 ALA C N 1
ATOM 2223 C CA . ALA C 1 31 ? -43.37400 -9.77300 -50.61500 1.000 27.82661 46 ALA C CA 1
ATOM 2224 C C . ALA C 1 31 ? -44.01100 -9.78900 -49.22900 1.000 28.06028 46 ALA C C 1
ATOM 2225 O O . ALA C 1 31 ? -43.29900 -9.63700 -48.23700 1.000 28.29407 46 ALA C O 1
ATOM 2227 N N . ALA C 1 32 ? -45.32700 -9.97600 -49.19700 1.000 28.14275 47 ALA C N 1
ATOM 2228 C CA . ALA C 1 32 ? -46.02400 -10.04500 -47.89500 1.000 28.55716 47 ALA C CA 1
ATOM 2229 C C . ALA C 1 32 ? -45.44900 -11.19500 -47.06200 1.000 29.14549 47 ALA C C 1
ATOM 2230 O O . ALA C 1 32 ? -45.22000 -10.98900 -45.86700 1.000 29.51755 47 ALA C O 1
ATOM 2232 N N . CYS C 1 33 ? -45.24100 -12.35700 -47.67500 1.000 29.39834 48 CYS C N 1
ATOM 2233 C CA A CYS C 1 33 ? -44.66800 -13.52500 -46.94900 0.570 30.20504 48 CYS C CA 1
ATOM 2234 C CA B CYS C 1 33 ? -44.66600 -13.52600 -46.95400 0.430 30.20362 48 CYS C CA 1
ATOM 2235 C C . CYS C 1 33 ? -43.27800 -13.19000 -46.36400 1.000 30.23580 48 CYS C C 1
ATOM 2236 O O . CYS C 1 33 ? -42.87500 -13.47700 -45.17100 1.000 30.92553 48 CYS C O 1
ATOM 2241 N N . TYR C 1 34 ? -42.47600 -12.51500 -47.19300 1.000 29.63462 49 TYR C N 1
ATOM 2242 C CA . TYR C 1 34 ? -41.12200 -12.12400 -46.72100 1.000 29.78639 49 TYR C CA 1
ATOM 2243 C C . TYR C 1 34 ? -41.29700 -11.16200 -45.54300 1.000 29.87186 49 TYR C C 1
ATOM 2244 O O . TYR C 1 34 ? -40.47100 -11.19200 -44.62500 1.000 30.44109 49 TYR C O 1
ATOM 2253 N N . GLY C 1 35 ? -42.33600 -10.32500 -45.59000 1.000 29.46494 50 GLY C N 1
ATOM 2254 C CA . GLY C 1 35 ? -42.62200 -9.42800 -44.45800 1.000 29.73075 50 GLY C CA 1
ATOM 2255 C C . GLY C 1 35 ? -42.90400 -10.23300 -43.20200 1.000 30.57755 50 GLY C C 1
ATOM 2256 O O . GLY C 1 35 ? -42.45700 -9.83000 -42.12000 1.000 31.13782 50 GLY C O 1
ATOM 2257 N N . ARG C 1 36 ? -43.61500 -11.34200 -43.35000 1.000 30.84753 51 ARG C N 1
ATOM 2258 C CA . ARG C 1 36 ? -43.92100 -12.21000 -42.19200 1.000 31.91373 51 ARG C CA 1
ATOM 2259 C C . ARG C 1 36 ? -42.60900 -12.78800 -41.66200 1.000 32.57512 51 ARG C C 1
ATOM 2260 O O . ARG C 1 36 ? -42.46400 -12.91000 -40.44600 1.000 33.50107 51 ARG C O 1
ATOM 2268 N N . ALA C 1 37 ? -41.71500 -13.16300 -42.57500 1.000 32.25643 52 ALA C N 1
ATOM 2269 C CA . ALA C 1 37 ? -40.40400 -13.71200 -42.16400 1.000 32.99609 52 ALA C CA 1
ATOM 2270 C C . ALA C 1 37 ? -39.65700 -12.66300 -41.34300 1.000 33.13096 52 ALA C C 1
ATOM 2271 O O . ALA C 1 37 ? -39.10200 -13.02000 -40.30400 1.000 34.17510 52 ALA C O 1
ATOM 2273 N N . ILE C 1 38 ? -39.68500 -11.41800 -41.80100 1.000 32.28323 53 ILE C N 1
ATOM 2274 C CA . ILE C 1 38 ? -38.99600 -10.32400 -41.08100 1.000 32.56234 53 ILE C CA 1
ATOM 2275 C C . ILE C 1 38 ? -39.62900 -10.19800 -39.69700 1.000 33.36195 53 ILE C C 1
ATOM 2276 O O . ILE C 1 38 ? -38.90300 -10.04200 -38.72100 1.000 34.26484 53 ILE C O 1
ATOM 2281 N N . THR C 1 39 ? -40.95400 -10.25600 -39.66500 1.000 33.14368 54 THR C N 1
ATOM 2282 C CA . THR C 1 39 ? -41.66900 -10.15300 -38.37500 1.000 34.04062 54 THR C CA 1
ATOM 2283 C C . THR C 1 39 ? -41.06200 -11.15400 -37.39600 1.000 35.32482 54 THR C C 1
ATOM 2284 O O . THR C 1 39 ? -40.82100 -10.77100 -36.25300 1.000 36.27438 54 THR C O 1
ATOM 2288 N N . ARG C 1 40 ? -40.83600 -12.37700 -37.84200 1.000 35.50601 55 ARG C N 1
ATOM 2289 C CA . ARG C 1 40 ? -40.28700 -13.42200 -36.95600 1.000 36.95756 55 ARG C CA 1
ATOM 2290 C C . ARG C 1 40 ? -38.78700 -13.19400 -36.70900 1.000 37.37884 55 ARG C C 1
ATOM 2291 O O . ARG C 1 40 ? -38.36200 -13.39400 -35.57300 1.000 38.71461 55 ARG C O 1
ATOM 2299 N N . ASN C 1 41 ? -38.02800 -12.82600 -37.74000 1.000 32.91301 56 ASN C N 1
ATOM 2300 C CA . ASN C 1 41 ? -36.57400 -12.53400 -37.60100 1.000 32.88399 56 ASN C CA 1
ATOM 2301 C C . ASN C 1 41 ? -36.21100 -11.36900 -38.50900 1.000 32.08746 56 ASN C C 1
ATOM 2302 O O . ASN C 1 41 ? -36.14600 -11.57200 -39.71500 1.000 31.42288 56 ASN C O 1
ATOM 2307 N N . PRO C 1 42 ? -36.03200 -10.16200 -37.96400 1.000 32.22553 57 PRO C N 1
ATOM 2308 C CA . PRO C 1 42 ? -35.76000 -9.00900 -38.78700 1.000 31.59926 57 PRO C CA 1
ATOM 2309 C C . PRO C 1 42 ? -34.25700 -8.77300 -39.01300 1.000 32.28308 57 PRO C C 1
ATOM 2310 O O . PRO C 1 42 ? -33.91000 -7.71700 -39.46100 1.000 31.13484 57 PRO C O 1
ATOM 2314 N N . LEU C 1 43 ? -33.44500 -9.76300 -38.67100 1.000 31.76028 58 LEU C N 1
ATOM 2315 C CA . LEU C 1 43 ? -31.97100 -9.58900 -38.73600 1.000 31.75012 58 LEU C CA 1
ATOM 2316 C C . LEU C 1 43 ? -31.40000 -10.49100 -39.82900 1.000 31.29430 58 LEU C C 1
ATOM 2317 O O . LEU C 1 43 ? -30.22700 -10.84500 -39.72400 1.000 34.56918 58 LEU C O 1
ATOM 2322 N N . VAL C 1 44 ? -32.21000 -10.85100 -40.83100 1.000 30.78285 59 VAL C N 1
ATOM 2323 C CA . VAL C 1 44 ? -31.77100 -11.75400 -41.93100 1.000 30.41952 59 VAL C CA 1
ATOM 2324 C C . VAL C 1 44 ? -31.79900 -10.94000 -43.22800 1.000 29.68876 59 VAL C C 1
ATOM 2325 O O . VAL C 1 44 ? -32.88900 -10.60600 -43.68300 1.000 29.37746 59 VAL C O 1
ATOM 2329 N N . ALA C 1 45 ? -30.63100 -10.64700 -43.79800 1.000 29.49357 60 ALA C N 1
ATOM 2330 C CA . ALA C 1 45 ? -30.57500 -9.74000 -44.96300 1.000 28.92665 60 ALA C CA 1
ATOM 2331 C C . ALA C 1 45 ? -31.33800 -10.31500 -46.15900 1.000 28.49411 60 ALA C C 1
ATOM 2332 O O . ALA C 1 45 ? -31.93200 -9.53700 -46.88900 1.000 28.11434 60 ALA C O 1
ATOM 2334 N N . VAL C 1 46 ? -31.28200 -11.62200 -46.34300 1.000 28.62864 61 VAL C N 1
ATOM 2335 C CA . VAL C 1 46 ? -31.90600 -12.24200 -47.54800 1.000 28.29174 61 VAL C CA 1
ATOM 2336 C C . VAL C 1 46 ? -33.39400 -11.87600 -47.58900 1.000 28.09764 61 VAL C C 1
ATOM 2337 O O . VAL C 1 46 ? -33.91600 -11.61900 -48.66700 1.000 27.69603 61 VAL C O 1
ATOM 2341 N N . TYR C 1 47 ? -34.01500 -11.80200 -46.41900 1.000 28.43906 62 TYR C N 1
ATOM 2342 C CA . TYR C 1 47 ? -35.46800 -11.52900 -46.44100 1.000 28.32380 62 TYR C CA 1
ATOM 2343 C C . TYR C 1 47 ? -35.69600 -10.21400 -47.17500 1.000 27.87742 62 TYR C C 1
ATOM 2344 O O . TYR C 1 47 ? -36.62500 -10.12400 -47.98900 1.000 27.57767 62 TYR C O 1
ATOM 2353 N N . TYR C 1 48 ? -34.86300 -9.22700 -46.90600 1.000 27.90033 63 TYR C N 1
ATOM 2354 C CA . TYR C 1 48 ? -35.03700 -7.89500 -47.52000 1.000 27.61599 63 TYR C CA 1
ATOM 2355 C C . TYR C 1 48 ? -34.63900 -7.91400 -49.00500 1.000 27.19998 63 TYR C C 1
ATOM 2356 O O . TYR C 1 48 ? -35.27600 -7.24500 -49.79700 1.000 26.95054 63 TYR C O 1
ATOM 2365 N N . THR C 1 49 ? -33.55000 -8.61500 -49.31200 1.000 27.21688 64 THR C N 1
ATOM 2366 C CA . THR C 1 49 ? -33.11100 -8.70200 -50.73100 1.000 26.92165 64 THR C CA 1
ATOM 2367 C C . THR C 1 49 ? -34.22900 -9.35700 -51.53600 1.000 26.71273 64 THR C C 1
ATOM 2368 O O . THR C 1 49 ? -34.53800 -8.85800 -52.61900 1.000 26.46217 64 THR C O 1
ATOM 2372 N N . ASN C 1 50 ? -34.78300 -10.44000 -51.01200 1.000 26.88746 65 ASN C N 1
ATOM 2373 C CA . ASN C 1 50 ? -35.87300 -11.16600 -51.71500 1.000 26.77027 65 ASN C CA 1
ATOM 2374 C C . ASN C 1 50 ? -37.07300 -10.22900 -51.93600 1.000 26.55976 65 ASN C C 1
ATOM 2375 O O . ASN C 1 50 ? -37.68400 -10.29400 -52.99800 1.000 26.34906 65 ASN C O 1
ATOM 2380 N N . ARG C 1 51 ? -37.40700 -9.40900 -50.93800 1.000 26.68917 66 ARG C N 1
ATOM 2381 C CA . ARG C 1 51 ? -38.58900 -8.52200 -51.05700 1.000 26.58749 66 ARG C CA 1
ATOM 2382 C C . ARG C 1 51 ? -38.26700 -7.38600 -52.02300 1.000 26.35871 66 ARG C C 1
ATOM 2383 O O . ARG C 1 51 ? -39.15100 -6.94600 -52.75200 1.000 26.21388 66 ARG C O 1
ATOM 2391 N N . ALA C 1 52 ? -37.01100 -6.95200 -52.01900 1.000 26.39380 67 ALA C N 1
ATOM 2392 C CA . ALA C 1 52 ? -36.60100 -5.87900 -52.93700 1.000 26.28474 67 ALA C CA 1
ATOM 2393 C C . ALA C 1 52 ? -36.82600 -6.36200 -54.37600 1.000 26.05488 67 ALA C C 1
ATOM 2394 O O . ALA C 1 52 ? -37.22400 -5.55900 -55.20800 1.000 25.99215 67 ALA C O 1
ATOM 2396 N N . LEU C 1 53 ? -36.54100 -7.63300 -54.61700 1.000 26.02163 68 LEU C N 1
ATOM 2397 C CA . LEU C 1 53 ? -36.68400 -8.19700 -55.98200 1.000 25.89620 68 LEU C CA 1
ATOM 2398 C C . LEU C 1 53 ? -38.17300 -8.21500 -56.32900 1.000 25.79879 68 LEU C C 1
ATOM 2399 O O . LEU C 1 53 ? -38.52600 -7.89000 -57.45400 1.000 25.71983 68 LEU C O 1
ATOM 2404 N N . CYS C 1 54 ? -38.99400 -8.60000 -55.35700 1.000 25.86857 69 CYS C N 1
ATOM 2405 C CA . CYS C 1 54 ? -40.46200 -8.58100 -55.57000 1.000 25.82546 69 CYS C CA 1
ATOM 2406 C C . CYS C 1 54 ? -40.86400 -7.16400 -55.99100 1.000 25.76970 69 CYS C C 1
ATOM 2407 O O . CYS C 1 54 ? -41.58100 -7.02600 -56.99100 1.000 25.69770 69 CYS C O 1
ATOM 2410 N N . TYR C 1 55 ? -40.39000 -6.15500 -55.26700 1.000 25.87468 70 TYR C N 1
ATOM 2411 C CA . TYR C 1 55 ? -40.73200 -4.74900 -55.56900 1.000 25.94957 70 TYR C CA 1
ATOM 2412 C C . TYR C 1 55 ? -40.22700 -4.36200 -56.96400 1.000 25.89085 70 TYR C C 1
ATOM 2413 O O . TYR C 1 55 ? -40.85100 -3.54100 -57.63800 1.000 25.96612 70 TYR C O 1
ATOM 2422 N N . LEU C 1 56 ? -39.07600 -4.91100 -57.33700 1.000 25.83919 71 LEU C N 1
ATOM 2423 C CA . LEU C 1 56 ? -38.51500 -4.59000 -58.67100 1.000 25.87398 71 LEU C CA 1
ATOM 2424 C C . LEU C 1 56 ? -39.52400 -5.09700 -59.68300 1.000 25.80032 71 LEU C C 1
ATOM 2425 O O . LEU C 1 56 ? -39.90100 -4.34100 -60.56700 1.000 25.91087 71 LEU C O 1
ATOM 2430 N N . LYS C 1 57 ? -39.94900 -6.32500 -59.48100 1.000 25.68932 72 LYS C N 1
ATOM 2431 C CA . LYS C 1 57 ? -40.88300 -6.96300 -60.43900 1.000 25.66874 72 LYS C CA 1
ATOM 2432 C C . LYS C 1 57 ? -42.20200 -6.18700 -60.46700 1.000 25.69195 72 LYS C C 1
ATOM 2433 O O . LYS C 1 57 ? -42.91100 -6.30100 -61.45900 1.000 25.73699 72 LYS C O 1
ATOM 2439 N N . MET C 1 58 ? -42.49800 -5.41900 -59.42200 1.000 25.72517 73 MET C N 1
ATOM 2440 C CA . MET C 1 58 ? -43.76800 -4.65300 -59.34100 1.000 25.82350 73 MET C CA 1
ATOM 2441 C C . MET C 1 58 ? -43.51900 -3.17100 -59.60700 1.000 26.02860 73 MET C C 1
ATOM 2442 O O . MET C 1 58 ? -44.40200 -2.37500 -59.30100 1.000 26.19680 73 MET C O 1
ATOM 2447 N N . GLN C 1 59 ? -42.33000 -2.81700 -60.10500 1.000 26.08712 74 GLN C N 1
ATOM 2448 C CA . GLN C 1 59 ? -42.03600 -1.40500 -60.46200 1.000 26.77416 74 GLN C CA 1
ATOM 2449 C C . GLN C 1 59 ? -42.05600 -0.49200 -59.23300 1.000 26.57716 74 GLN C C 1
ATOM 2450 O O . GLN C 1 59 ? -42.18900 0.71300 -59.41200 1.000 26.92237 74 GLN C O 1
ATOM 2456 N N . GLN C 1 60 ? -41.87600 -1.06800 -58.04700 1.000 26.43432 75 GLN C N 1
ATOM 2457 C CA . GLN C 1 60 ? -41.79800 -0.25100 -56.80800 1.000 26.68429 75 GLN C CA 1
ATOM 2458 C C . GLN C 1 60 ? -40.31400 -0.04200 -56.46800 1.000 26.75312 75 GLN C C 1
ATOM 2459 O O . GLN C 1 60 ? -39.84500 -0.61800 -55.48800 1.000 26.67703 75 GLN C O 1
ATOM 2465 N N . HIS C 1 61 ? -39.65400 0.82300 -57.23000 1.000 26.97546 76 HIS C N 1
ATOM 2466 C CA . HIS C 1 61 ? -38.18100 0.98200 -57.14800 1.000 31.41971 76 HIS C CA 1
ATOM 2467 C C . HIS C 1 61 ? -37.78100 1.61900 -55.80700 1.000 29.63757 76 HIS C C 1
ATOM 2468 O O . HIS C 1 61 ? -36.72100 1.26000 -55.28600 1.000 29.73746 76 HIS C O 1
ATOM 2475 N N . GLU C 1 62 ? -38.60900 2.52100 -55.28300 1.000 32.31685 77 GLU C N 1
ATOM 2476 C CA . GLU C 1 62 ? -38.30000 3.21700 -54.00400 1.000 30.80059 77 GLU C CA 1
ATOM 2477 C C . GLU C 1 62 ? -38.36100 2.21000 -52.85600 1.000 29.61595 77 GLU C C 1
ATOM 2478 O O . GLU C 1 62 ? -37.44400 2.21000 -52.02700 1.000 27.98242 77 GLU C O 1
ATOM 2484 N N . GLN C 1 63 ? -39.39200 1.37900 -52.81900 1.000 28.11916 78 GLN C N 1
ATOM 2485 C CA A GLN C 1 63 ? -39.48500 0.31800 -51.78100 0.423 27.63702 78 GLN C CA 1
ATOM 2486 C CA B GLN C 1 63 ? -39.48600 0.31700 -51.78400 0.577 27.43190 78 GLN C CA 1
ATOM 2487 C C . GLN C 1 63 ? -38.35800 -0.73300 -51.89700 1.000 27.14899 78 GLN C C 1
ATOM 2488 O O . GLN C 1 63 ? -37.78400 -1.36500 -50.93400 1.000 27.20851 78 GLN C O 1
ATOM 2499 N N . ALA C 1 64 ? -37.96900 -0.98700 -53.14700 1.000 26.88975 79 ALA C N 1
ATOM 2500 C CA . ALA C 1 64 ? -36.90000 -1.98500 -53.36500 1.000 26.68328 79 ALA C CA 1
ATOM 2501 C C . ALA C 1 64 ? -35.56900 -1.43400 -52.83600 1.000 26.93163 79 ALA C C 1
ATOM 2502 O O . ALA C 1 64 ? -34.81400 -2.18900 -52.22400 1.000 26.92339 79 ALA C O 1
ATOM 2504 N N . LEU C 1 65 ? -35.31900 -0.16000 -53.08500 1.000 27.20675 80 LEU C N 1
ATOM 2505 C CA . LEU C 1 65 ? -34.04300 0.45800 -52.65500 1.000 27.51470 80 LEU C CA 1
ATOM 2506 C C . LEU C 1 65 ? -33.97900 0.40300 -51.12600 1.000 27.75177 80 LEU C C 1
ATOM 2507 O O . LEU C 1 65 ? -32.96300 -0.03800 -50.59000 1.000 27.81434 80 LEU C O 1
ATOM 2512 N N . ALA C 1 66 ? -35.08100 0.78400 -50.47700 1.000 27.91941 81 ALA C N 1
ATOM 2513 C CA . ALA C 1 66 ? -35.11300 0.78500 -49.00000 1.000 28.25843 81 ALA C CA 1
ATOM 2514 C C . ALA C 1 66 ? -34.75700 -0.60100 -48.49300 1.000 28.05477 81 ALA C C 1
ATOM 2515 O O . ALA C 1 66 ? -34.02800 -0.69900 -47.50600 1.000 28.34621 81 ALA C O 1
ATOM 2517 N N . ASP C 1 67 ? -35.26600 -1.62700 -49.15200 1.000 27.64375 82 ASP C N 1
ATOM 2518 C CA . ASP C 1 67 ? -34.98900 -3.00700 -48.70900 1.000 27.53923 82 ASP C CA 1
ATOM 2519 C C . ASP C 1 67 ? -33.51200 -3.35100 -48.97000 1.000 27.50572 82 ASP C C 1
ATOM 2520 O O . ASP C 1 67 ? -32.92500 -4.06200 -48.16400 1.000 27.67788 82 ASP C O 1
ATOM 2525 N N . CYS C 1 68 ? -32.97200 -2.88000 -50.09400 1.000 27.34526 83 CYS C N 1
ATOM 2526 C CA . CYS C 1 68 ? -31.53800 -3.14000 -50.37300 1.000 27.37788 83 CYS C CA 1
ATOM 2527 C C . CYS C 1 68 ? -30.70700 -2.49700 -49.26000 1.000 27.80273 83 CYS C C 1
ATOM 2528 O O . CYS C 1 68 ? -29.78800 -3.14400 -48.77400 1.000 27.92528 83 CYS C O 1
ATOM 2531 N N . ARG C 1 69 ? -31.03800 -1.26300 -48.91300 1.000 28.07481 84 ARG C N 1
ATOM 2532 C CA . ARG C 1 69 ? -30.31300 -0.53700 -47.83900 1.000 28.57728 84 ARG C CA 1
ATOM 2533 C C . ARG C 1 69 ? -30.42700 -1.27500 -46.49700 1.000 28.79623 84 ARG C C 1
ATOM 2534 O O . ARG C 1 69 ? -29.45500 -1.26100 -45.74400 1.000 29.13742 84 ARG C O 1
ATOM 2542 N N . ARG C 1 70 ? -31.58000 -1.87300 -46.20400 1.000 28.67597 85 ARG C N 1
ATOM 2543 C CA . ARG C 1 70 ? -31.75100 -2.64300 -44.94800 1.000 28.97248 85 ARG C CA 1
ATOM 2544 C C . ARG C 1 70 ? -30.88100 -3.89200 -45.00200 1.000 28.86684 85 ARG C C 1
ATOM 2545 O O . ARG C 1 70 ? -30.24900 -4.24000 -44.00600 1.000 29.26350 85 ARG C O 1
ATOM 2553 N N . ALA C 1 71 ? -30.86000 -4.53300 -46.16900 1.000 28.40738 86 ALA C N 1
ATOM 2554 C CA . ALA C 1 71 ? -30.04400 -5.75000 -46.33600 1.000 28.36049 86 ALA C CA 1
ATOM 2555 C C . ALA C 1 71 ? -28.55600 -5.39200 -46.24500 1.000 28.57470 86 ALA C C 1
ATOM 2556 O O . ALA C 1 71 ? -27.82100 -6.18600 -45.69400 1.000 28.82063 86 ALA C O 1
ATOM 2558 N N . LEU C 1 72 ? -28.18200 -4.26400 -46.82800 1.000 28.52251 87 LEU C N 1
ATOM 2559 C CA . LEU C 1 72 ? -26.75600 -3.87600 -46.85900 1.000 28.75268 87 LEU C CA 1
ATOM 2560 C C . LEU C 1 72 ? -26.27500 -3.62400 -45.42200 1.000 29.29312 87 LEU C C 1
ATOM 2561 O O . LEU C 1 72 ? -25.14500 -3.98600 -45.12400 1.000 29.53321 87 LEU C O 1
ATOM 2566 N N . GLU C 1 73 ? -27.13100 -3.03500 -44.58700 1.000 29.52510 88 GLU C N 1
ATOM 2567 C CA . GLU C 1 73 ? -26.75900 -2.78200 -43.16800 1.000 30.13930 88 GLU C CA 1
ATOM 2568 C C . GLU C 1 73 ? -26.57100 -4.09600 -42.41600 1.000 30.32619 88 GLU C C 1
ATOM 2569 O O . GLU C 1 73 ? -25.77500 -4.10600 -41.47800 1.000 30.83789 88 GLU C O 1
ATOM 2575 N N . LEU C 1 74 ? -27.27400 -5.14900 -42.80200 1.000 30.00419 89 LEU C N 1
ATOM 2576 C CA . LEU C 1 74 ? -27.11900 -6.47600 -42.15300 1.000 30.26604 89 LEU C CA 1
ATOM 2577 C C . LEU C 1 74 ? -26.01300 -7.31200 -42.81000 1.000 30.14862 89 LEU C C 1
ATOM 2578 O O . LEU C 1 74 ? -25.43400 -8.14800 -42.12200 1.000 30.56091 89 LEU C O 1
ATOM 2583 N N . ASP C 1 75 ? -25.78700 -7.12100 -44.11700 1.000 29.66577 90 ASP C N 1
ATOM 2584 C CA . ASP C 1 75 ? -24.78800 -7.94600 -44.85500 1.000 29.59032 90 ASP C CA 1
ATOM 2585 C C . ASP C 1 75 ? -24.10000 -7.12200 -45.95000 1.000 29.32867 90 ASP C C 1
ATOM 2586 O O . ASP C 1 75 ? -24.60400 -7.08200 -47.06900 1.000 28.90664 90 ASP C O 1
ATOM 2591 N N . GLY C 1 76 ? -22.95400 -6.52700 -45.62600 1.000 29.64698 91 GLY C N 1
ATOM 2592 C CA . GLY C 1 76 ? -22.23200 -5.69500 -46.60700 1.000 29.52448 91 GLY C CA 1
ATOM 2593 C C . GLY C 1 76 ? -21.62600 -6.46600 -47.76900 1.000 29.33991 91 GLY C C 1
ATOM 2594 O O . GLY C 1 76 ? -21.18500 -5.82500 -48.70800 1.000 29.24611 91 GLY C O 1
ATOM 2595 N N . GLN C 1 77 ? -21.60100 -7.78500 -47.67900 1.000 29.38474 92 GLN C N 1
ATOM 2596 C CA . GLN C 1 77 ? -21.03600 -8.62300 -48.76500 1.000 29.31034 92 GLN C CA 1
ATOM 2597 C C . GLN C 1 77 ? -22.15600 -9.13000 -49.68800 1.000 28.89290 92 GLN C C 1
ATOM 2598 O O . GLN C 1 77 ? -21.88100 -9.98200 -50.52300 1.000 28.88678 92 GLN C O 1
ATOM 2604 N N . SER C 1 78 ? -23.37600 -8.63000 -49.49900 1.000 28.62299 93 SER C N 1
ATOM 2605 C CA . SER C 1 78 ? -24.51700 -9.16900 -50.28400 1.000 28.27030 93 SER C CA 1
ATOM 2606 C C . SER C 1 78 ? -24.39200 -8.81400 -51.77200 1.000 28.02781 93 SER C C 1
ATOM 2607 O O . SER C 1 78 ? -24.49800 -7.64700 -52.11100 1.000 27.91220 93 SER C O 1
ATOM 2610 N N . VAL C 1 79 ? -24.20200 -9.82800 -52.59700 1.000 24.96943 94 VAL C N 1
ATOM 2611 C CA . VAL C 1 79 ? -24.10100 -9.61000 -54.07000 1.000 24.79109 94 VAL C CA 1
ATOM 2612 C C . VAL C 1 79 ? -25.43300 -9.06900 -54.59900 1.000 24.73570 94 VAL C C 1
ATOM 2613 O O . VAL C 1 79 ? -25.41700 -8.06400 -55.30800 1.000 24.70900 94 VAL C O 1
ATOM 2617 N N . LYS C 1 80 ? -26.53500 -9.68700 -54.18000 1.000 24.94541 95 LYS C N 1
ATOM 2618 C CA . LYS C 1 80 ? -27.87700 -9.32200 -54.71500 1.000 25.24503 95 LYS C CA 1
ATOM 2619 C C . LYS C 1 80 ? -28.33800 -7.94800 -54.22800 1.000 25.21917 95 LYS C C 1
ATOM 2620 O O . LYS C 1 80 ? -28.91400 -7.21300 -55.01100 1.000 25.60767 95 LYS C O 1
ATOM 2626 N N . ALA C 1 81 ? -28.02200 -7.58900 -52.97700 1.000 25.04876 96 ALA C N 1
ATOM 2627 C CA . ALA C 1 81 ? -28.39100 -6.23800 -52.51100 1.000 25.32350 96 ALA C CA 1
ATOM 2628 C C . ALA C 1 81 ? -27.73100 -5.16600 -53.37300 1.000 25.41106 96 ALA C C 1
ATOM 2629 O O . ALA C 1 81 ? -28.36800 -4.17300 -53.68000 1.000 25.97911 96 ALA C O 1
ATOM 2631 N N . HIS C 1 82 ? -26.44700 -5.36300 -53.69100 1.000 25.06859 97 HIS C N 1
ATOM 2632 C CA . HIS C 1 82 ? -25.73100 -4.39800 -54.54800 1.000 25.26701 97 HIS C CA 1
ATOM 2633 C C . HIS C 1 82 ? -26.31100 -4.43600 -55.96900 1.000 25.55401 97 HIS C C 1
ATOM 2634 O O . HIS C 1 82 ? -26.45600 -3.38400 -56.57000 1.000 26.15927 97 HIS C O 1
ATOM 2641 N N . PHE C 1 83 ? -26.60700 -5.62900 -56.44100 1.000 25.40107 98 PHE C N 1
ATOM 2642 C CA . PHE C 1 83 ? -27.11300 -5.78600 -57.82900 1.000 26.00037 98 PHE C CA 1
ATOM 2643 C C . PHE C 1 83 ? -28.51500 -5.18100 -57.95600 1.000 26.83034 98 PHE C C 1
ATOM 2644 O O . PHE C 1 83 ? -28.73000 -4.31700 -58.79900 1.000 27.65981 98 PHE C O 1
ATOM 2652 N N . PHE C 1 84 ? -29.42300 -5.61600 -57.08500 1.000 26.80062 99 PHE C N 1
ATOM 2653 C CA . PHE C 1 84 ? -30.80200 -5.05500 -57.10600 1.000 27.80326 99 PHE C CA 1
ATOM 2654 C C . PHE C 1 84 ? -30.73600 -3.53600 -56.90800 1.000 28.29470 99 PHE C C 1
ATOM 2655 O O . PHE C 1 84 ? -31.48300 -2.81300 -57.56000 1.000 29.53036 99 PHE C O 1
ATOM 2663 N N . LEU C 1 85 ? -29.84800 -3.06300 -56.03100 1.000 27.65143 100 LEU C N 1
ATOM 2664 C CA . LEU C 1 85 ? -29.66400 -1.60100 -55.87400 1.000 28.39735 100 LEU C CA 1
ATOM 2665 C C . LEU C 1 85 ? -29.28600 -0.96700 -57.21600 1.000 29.11055 100 LEU C C 1
ATOM 2666 O O . LEU C 1 85 ? -29.81900 0.08900 -57.54000 1.000 30.43290 100 LEU C O 1
ATOM 2671 N N . GLY C 1 86 ? -28.33300 -1.56800 -57.92600 1.000 28.44829 101 GLY C N 1
ATOM 2672 C CA . GLY C 1 86 ? -27.86400 -0.93500 -59.17400 1.000 29.23796 101 GLY C CA 1
ATOM 2673 C C . GLY C 1 86 ? -28.99400 -0.88500 -60.18100 1.000 30.57120 101 GLY C C 1
ATOM 2674 O O . GLY C 1 86 ? -29.08800 0.08700 -60.91700 1.000 31.91458 101 GLY C O 1
ATOM 2675 N N . GLN C 1 87 ? -29.80200 -1.92600 -60.16600 1.000 30.41721 102 GLN C N 1
ATOM 2676 C CA . GLN C 1 87 ? -30.99100 -1.96400 -61.05600 1.000 32.31573 102 GLN C CA 1
ATOM 2677 C C . GLN C 1 87 ? -31.89300 -0.76800 -60.72100 1.000 33.39947 102 GLN C C 1
ATOM 2678 O O . GLN C 1 87 ? -32.26500 -0.03800 -61.64100 1.000 35.15667 102 GLN C O 1
ATOM 2684 N N . CYS C 1 88 ? -32.18000 -0.54200 -59.43400 1.000 32.85559 103 CYS C N 1
ATOM 2685 C CA . CYS C 1 88 ? -33.04900 0.60300 -59.04700 1.000 35.57282 103 CYS C CA 1
ATOM 2686 C C . CYS C 1 88 ? -32.40300 1.90500 -59.52700 1.000 35.44446 103 CYS C C 1
ATOM 2687 O O . CYS C 1 88 ? -33.10400 2.74200 -60.10100 1.000 39.94171 103 CYS C O 1
ATOM 2690 N N . GLN C 1 89 ? -31.09800 2.05400 -59.29600 1.000 37.03567 104 GLN C N 1
ATOM 2691 C CA . GLN C 1 89 ? -30.38000 3.29500 -59.67800 1.000 35.32925 104 GLN C CA 1
ATOM 2692 C C . GLN C 1 89 ? -30.45400 3.47200 -61.19800 1.000 36.69599 104 GLN C C 1
ATOM 2693 O O . GLN C 1 89 ? -30.50100 4.61500 -61.65400 1.000 38.55865 104 GLN C O 1
ATOM 2699 N N . LEU C 1 90 ? -30.48200 2.36000 -61.91900 1.000 36.03561 105 LEU C N 1
ATOM 2700 C CA . LEU C 1 90 ? -30.50900 2.39500 -63.40400 1.000 37.47665 105 LEU C CA 1
ATOM 2701 C C . LEU C 1 90 ? -31.89100 2.87600 -63.85200 1.000 41.93658 105 LEU C C 1
ATOM 2702 O O . LEU C 1 90 ? -31.95200 3.73300 -64.74800 1.000 44.12992 105 LEU C O 1
ATOM 2707 N N . GLU C 1 91 ? -32.94600 2.37200 -63.20100 1.000 39.81110 106 GLU C N 1
ATOM 2708 C CA . GLU C 1 91 ? -34.31100 2.95300 -63.33200 1.000 43.03027 106 GLU C CA 1
ATOM 2709 C C . GLU C 1 91 ? -34.28500 4.46400 -63.07600 1.000 45.54034 106 GLU C C 1
ATOM 2710 O O . GLU C 1 91 ? -34.88800 5.20600 -63.86800 1.000 48.59749 106 GLU C O 1
ATOM 2716 N N . MET C 1 92 ? -33.62100 4.89600 -62.00900 1.000 45.65399 107 MET C N 1
ATOM 2717 C CA . MET C 1 92 ? -33.69500 6.30700 -61.56200 1.000 46.93570 107 MET C CA 1
ATOM 2718 C C . MET C 1 92 ? -32.65800 7.15800 -62.30500 1.000 48.45789 107 MET C C 1
ATOM 2719 O O . MET C 1 92 ? -32.50300 8.34000 -61.95200 1.000 48.40954 107 MET C O 1
ATOM 2724 N N . GLU C 1 93 ? -31.97000 6.56100 -63.28400 1.000 49.55563 108 GLU C N 1
ATOM 2725 C CA . GLU C 1 93 ? -31.03100 7.29700 -64.17000 1.000 47.20114 108 GLU C CA 1
ATOM 2726 C C . GLU C 1 93 ? -29.88300 7.87500 -63.33300 1.000 44.32742 108 GLU C C 1
ATOM 2727 O O . GLU C 1 93 ? -29.35200 8.92700 -63.70300 1.000 50.25000 108 GLU C O 1
ATOM 2733 N N . SER C 1 94 ? -29.53200 7.18500 -62.25100 1.000 41.92454 109 SER C N 1
ATOM 2734 C CA . SER C 1 94 ? -28.23500 7.36100 -61.56200 1.000 40.59476 109 SER C CA 1
ATOM 2735 C C . SER C 1 94 ? -27.25300 6.33000 -62.12700 1.000 41.56361 109 SER C C 1
ATOM 2736 O O . SER C 1 94 ? -26.90900 5.37600 -61.41700 1.000 41.50783 109 SER C O 1
ATOM 2739 N N . TYR C 1 95 ? -26.87600 6.51500 -63.39600 1.000 40.92910 110 TYR C N 1
ATOM 2740 C CA . TYR C 1 95 ? -26.05100 5.52800 -64.14600 1.000 38.36869 110 TYR C CA 1
ATOM 2741 C C . TYR C 1 95 ? -24.72100 5.22400 -63.45500 1.000 36.59221 110 TYR C C 1
ATOM 2742 O O . TYR C 1 95 ? -24.42300 4.04900 -63.22200 1.000 34.79009 110 TYR C O 1
ATOM 2751 N N . ASP C 1 96 ? -23.95600 6.25500 -63.14100 1.000 37.38781 111 ASP C N 1
ATOM 2752 C CA . ASP C 1 96 ? -22.60900 6.02700 -62.55600 1.000 36.22008 111 ASP C CA 1
ATOM 2753 C C . ASP C 1 96 ? -22.73100 5.19900 -61.27800 1.000 34.36559 111 ASP C C 1
ATOM 2754 O O . ASP C 1 96 ? -21.91300 4.29700 -61.07600 1.000 35.64911 111 ASP C O 1
ATOM 2759 N N . GLU C 1 97 ? -23.74100 5.49400 -60.46000 1.000 40.24771 112 GLU C N 1
ATOM 2760 C CA . GLU C 1 97 ? -23.92900 4.78200 -59.17100 1.000 33.32078 112 GLU C CA 1
ATOM 2761 C C . GLU C 1 97 ? -24.35600 3.35600 -59.46700 1.000 31.81617 112 GLU C C 1
ATOM 2762 O O . GLU C 1 97 ? -23.84300 2.43400 -58.82700 1.000 30.42969 112 GLU C O 1
ATOM 2768 N N . ALA C 1 98 ? -25.28300 3.20700 -60.41100 1.000 32.44097 113 ALA C N 1
ATOM 2769 C CA . ALA C 1 98 ? -25.72800 1.86300 -60.81200 1.000 31.44527 113 ALA C CA 1
ATOM 2770 C C . ALA C 1 98 ? -24.53400 1.02600 -61.27100 1.000 30.41468 113 ALA C C 1
ATOM 2771 O O . ALA C 1 98 ? -24.42000 -0.12100 -60.87100 1.000 29.20401 113 ALA C O 1
ATOM 2773 N N . ILE C 1 99 ? -23.72800 1.59000 -62.16400 1.000 31.16378 114 ILE C N 1
ATOM 2774 C CA . ILE C 1 99 ? -22.58200 0.81500 -62.72400 1.000 30.46770 114 ILE C CA 1
ATOM 2775 C C . ILE C 1 99 ? -21.65700 0.38800 -61.57900 1.000 29.25950 114 ILE C C 1
ATOM 2776 O O . ILE C 1 99 ? -21.25300 -0.76400 -61.52800 1.000 28.35364 114 ILE C O 1
ATOM 2781 N N . ALA C 1 100 ? -21.43100 1.29500 -60.64600 1.000 29.55245 115 ALA C N 1
ATOM 2782 C CA . ALA C 1 100 ? -20.56000 0.96800 -59.49400 1.000 28.82633 115 ALA C CA 1
ATOM 2783 C C . ALA C 1 100 ? -21.11900 -0.22500 -58.72300 1.000 27.70354 115 ALA C C 1
ATOM 2784 O O . ALA C 1 100 ? -20.36400 -1.11600 -58.36800 1.000 27.06079 115 ALA C O 1
ATOM 2786 N N . ASN C 1 101 ? -22.43300 -0.25400 -58.51400 1.000 27.70122 116 ASN C N 1
ATOM 2787 C CA . ASN C 1 101 ? -23.01000 -1.33200 -57.67800 1.000 26.82443 116 ASN C CA 1
ATOM 2788 C C . ASN C 1 101 ? -23.04200 -2.64400 -58.44400 1.000 26.28363 116 ASN C C 1
ATOM 2789 O O . ASN C 1 101 ? -22.85700 -3.68700 -57.83900 1.000 25.65367 116 ASN C O 1
ATOM 2794 N N . LEU C 1 102 ? -23.31200 -2.57300 -59.75300 1.000 26.82482 117 LEU C N 1
ATOM 2795 C CA . LEU C 1 102 ? -23.27200 -3.80700 -60.56900 1.000 26.66642 117 LEU C CA 1
ATOM 2796 C C . LEU C 1 102 ? -21.84500 -4.35200 -60.54900 1.000 26.27660 117 LEU C C 1
ATOM 2797 O O . LEU C 1 102 ? -21.65800 -5.55300 -60.48300 1.000 25.97277 117 LEU C O 1
ATOM 2802 N N . GLN C 1 103 ? -20.90300 -3.43600 -60.61100 1.000 26.55179 118 GLN C N 1
ATOM 2803 C CA . GLN C 1 103 ? -19.47300 -3.84600 -60.61500 1.000 26.46802 118 GLN C CA 1
ATOM 2804 C C . GLN C 1 103 ? -19.09500 -4.42600 -59.24800 1.000 25.96082 118 GLN C C 1
ATOM 2805 O O . GLN C 1 103 ? -18.42800 -5.46100 -59.20900 1.000 25.90047 118 GLN C O 1
ATOM 2811 N N . ARG C 1 104 ? -19.59900 -3.82100 -58.17500 1.000 25.84703 119 ARG C N 1
ATOM 2812 C CA . ARG C 1 104 ? -19.35400 -4.37200 -56.81300 1.000 25.63045 119 ARG C CA 1
ATOM 2813 C C . ARG C 1 104 ? -19.95600 -5.77000 -56.69500 1.000 25.19968 119 ARG C C 1
ATOM 2814 O O . ARG C 1 104 ? -19.30300 -6.65900 -56.17300 1.000 25.30432 119 ARG C O 1
ATOM 2822 N N . ALA C 1 105 ? -21.19300 -5.95000 -57.19500 1.000 25.00406 120 ALA C N 1
ATOM 2823 C CA . ALA C 1 105 ? -21.79200 -7.29800 -57.19600 1.000 24.87070 120 ALA C CA 1
ATOM 2824 C C . ALA C 1 105 ? -20.89700 -8.27400 -57.95900 1.000 25.17182 120 ALA C C 1
ATOM 2825 O O . ALA C 1 105 ? -20.76300 -9.41500 -57.54600 1.000 27.56435 120 ALA C O 1
ATOM 2827 N N . TYR C 1 106 ? -20.33800 -7.81000 -59.06600 1.000 25.45424 121 TYR C N 1
ATOM 2828 C CA . TYR C 1 106 ? -19.52900 -8.71600 -59.90900 1.000 25.96604 121 TYR C CA 1
ATOM 2829 C C . TYR C 1 106 ? -18.33200 -9.18800 -59.08600 1.000 26.14774 121 TYR C C 1
ATOM 2830 O O . TYR C 1 106 ? -18.06400 -10.37400 -58.99100 1.000 26.60602 121 TYR C O 1
ATOM 2839 N N . SER C 1 107 ? -17.69200 -8.22500 -58.46300 1.000 26.05611 122 SER C N 1
ATOM 2840 C CA . SER C 1 107 ? -16.47700 -8.52100 -57.66500 1.000 26.59207 122 SER C CA 1
ATOM 2841 C C . SER C 1 107 ? -16.81800 -9.43700 -56.49100 1.000 26.69355 122 SER C C 1
ATOM 2842 O O . SER C 1 107 ? -16.11800 -10.42700 -56.28700 1.000 27.45853 122 SER C O 1
ATOM 2845 N N . LEU C 1 108 ? -17.91900 -9.13800 -55.79200 1.000 26.13321 123 LEU C N 1
ATOM 2846 C CA . LEU C 1 108 ? -18.30200 -9.95200 -54.61600 1.000 26.36071 123 LEU C CA 1
ATOM 2847 C C . LEU C 1 108 ? -18.61100 -11.36900 -55.06700 1.000 26.69959 123 LEU C C 1
ATOM 2848 O O . LEU C 1 108 ? -18.18100 -12.30400 -54.43300 1.000 27.50876 123 LEU C O 1
ATOM 2853 N N . ALA C 1 109 ? -19.36500 -11.49600 -56.16200 1.000 26.37014 124 ALA C N 1
ATOM 2854 C CA . ALA C 1 109 ? -19.74500 -12.83000 -56.65500 1.000 26.98691 124 ALA C CA 1
ATOM 2855 C C . ALA C 1 109 ? -18.49300 -13.63700 -56.98700 1.000 28.02044 124 AL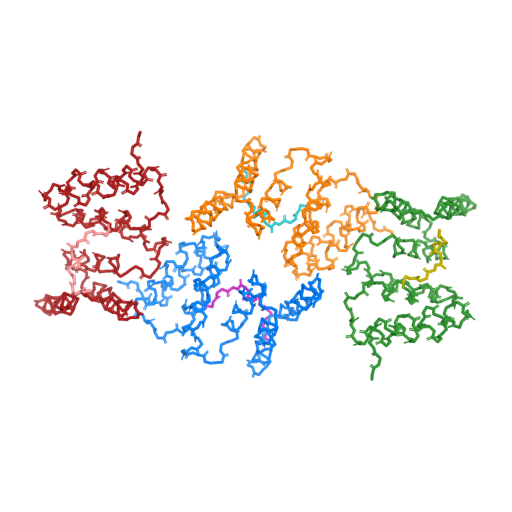A C C 1
ATOM 2856 O O . ALA C 1 109 ? -18.44200 -14.81500 -56.66600 1.000 34.16626 124 ALA C O 1
ATOM 2858 N N . LYS C 1 110 ? -17.55000 -12.98800 -57.65500 1.000 29.77055 125 LYS C N 1
ATOM 2859 C CA . LYS C 1 110 ? -16.29300 -13.67900 -58.03500 1.000 29.19440 125 LYS C CA 1
ATOM 2860 C C . LYS C 1 110 ? -15.58800 -14.11900 -56.75200 1.000 30.85024 125 LYS C C 1
ATOM 2861 O O . LYS C 1 110 ? -15.28400 -15.30100 -56.63200 1.000 33.99370 125 LYS C O 1
ATOM 2867 N N . GLU C 1 111 ? -15.45900 -13.20400 -55.80100 1.000 33.02379 126 GLU C N 1
ATOM 2868 C CA . GLU C 1 111 ? -14.84600 -13.55400 -54.49000 1.000 32.99144 126 GLU C CA 1
ATOM 2869 C C . GLU C 1 111 ? -15.64300 -14.66700 -53.80400 1.000 33.27319 126 GLU C C 1
ATOM 2870 O O . GLU C 1 111 ? -15.02600 -15.52700 -53.17400 1.000 34.22403 126 GLU C O 1
ATOM 2876 N N . GLN C 1 112 ? -16.97500 -14.66200 -53.92600 1.000 32.68043 127 GLN C N 1
ATOM 2877 C CA . GLN C 1 112 ? -17.77300 -15.66800 -53.18300 1.000 33.10629 127 GLN C CA 1
ATOM 2878 C C . GLN C 1 112 ? -17.93500 -16.91400 -54.05100 1.000 34.22254 127 GLN C C 1
ATOM 2879 O O . GLN C 1 112 ? -18.57500 -17.86200 -53.59800 1.000 34.61666 127 GLN C O 1
ATOM 2885 N N . ARG C 1 113 ? -17.32700 -16.90900 -55.23700 1.000 35.68813 128 ARG C N 1
ATOM 2886 C CA . ARG C 1 113 ? -17.41200 -18.05000 -56.18600 1.000 36.74108 128 ARG C CA 1
ATOM 2887 C C . ARG C 1 113 ? -18.87200 -18.29600 -56.55400 1.000 35.87052 128 ARG C C 1
ATOM 2888 O O . ARG C 1 113 ? -19.27700 -19.45700 -56.61400 1.000 39.11960 128 ARG C O 1
ATOM 2896 N N . LEU C 1 114 ? -19.60000 -17.21700 -56.82500 1.000 33.48096 129 LEU C N 1
ATOM 2897 C CA . LEU C 1 114 ? -21.01700 -17.34000 -57.24700 1.000 36.30657 129 LEU C CA 1
ATOM 2898 C C . LEU C 1 114 ? -21.07100 -17.31700 -58.77700 1.000 32.95376 129 LEU C C 1
ATOM 2899 O O . LEU C 1 114 ? -20.40400 -16.46800 -59.36400 1.000 38.91067 129 LEU C O 1
ATOM 2904 N N . ASN C 1 115 ? -21.88200 -18.18700 -59.37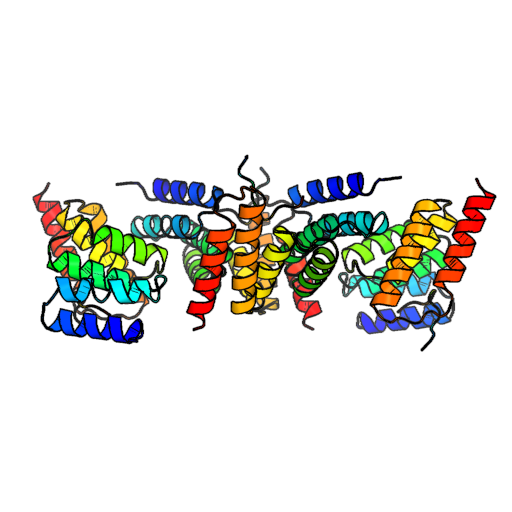300 1.000 36.64432 130 ASN C N 1
ATOM 2905 C CA . ASN C 1 115 ? -22.03700 -18.17600 -60.85100 1.000 34.35580 130 ASN C CA 1
ATOM 2906 C C . ASN C 1 115 ? -23.44600 -17.76300 -61.26400 1.000 38.91671 130 ASN C C 1
ATOM 2907 O O . ASN C 1 115 ? -24.37200 -18.52600 -61.01800 1.000 40.46001 130 ASN C O 1
ATOM 2912 N N . PHE C 1 116 ? -23.56700 -16.59000 -61.86900 1.000 36.50312 131 PHE C N 1
ATOM 2913 C CA . PHE C 1 116 ? -24.86600 -16.12500 -62.40200 1.000 34.11970 131 PHE C CA 1
ATOM 2914 C C . PHE C 1 116 ? -24.75500 -16.06700 -63.92800 1.000 36.10865 131 PHE C C 1
ATOM 2915 O O . PHE C 1 116 ? -25.47600 -15.29900 -64.56300 1.000 39.30331 131 PHE C O 1
ATOM 2923 N N . GLY C 1 117 ? -23.84600 -16.85800 -64.48200 1.000 33.07438 132 GLY C N 1
ATOM 2924 C CA . GLY C 1 117 ? -23.61700 -16.80700 -65.93300 1.000 33.89520 132 GLY C CA 1
ATOM 2925 C C . GLY C 1 117 ? -23.21500 -15.41800 -66.34800 1.000 32.71795 132 GLY C C 1
ATOM 2926 O O . GLY C 1 117 ? -22.32400 -14.86100 -65.71300 1.000 31.26149 132 GLY C O 1
ATOM 2927 N N . ASP C 1 118 ? -23.86700 -14.87900 -67.37600 1.000 32.68771 133 ASP C N 1
ATOM 2928 C CA . ASP C 1 118 ? -23.52000 -13.53800 -67.90800 1.000 31.62805 133 ASP C CA 1
ATOM 2929 C C . ASP C 1 118 ? -24.48400 -12.47900 -67.37400 1.000 30.03080 133 ASP C C 1
ATOM 2930 O O . ASP C 1 118 ? -24.47300 -11.37400 -67.89000 1.000 29.50324 133 ASP C O 1
ATOM 2935 N N . ASP C 1 119 ? -25.24000 -12.81000 -66.32700 1.000 29.51483 134 ASP C N 1
ATOM 2936 C CA . ASP C 1 119 ? -26.25900 -11.85600 -65.81200 1.000 28.45928 134 ASP C CA 1
ATOM 2937 C C . ASP C 1 119 ? -25.62100 -10.52200 -65.42900 1.000 26.87724 134 ASP C C 1
ATOM 2938 O O . ASP C 1 119 ? -26.09400 -9.49000 -65.87300 1.000 26.66057 134 ASP C O 1
ATOM 2943 N N . ILE C 1 120 ? -24.55700 -10.55300 -64.61800 1.000 26.13998 135 ILE C N 1
ATOM 2944 C CA . ILE C 1 120 ? -23.99200 -9.25500 -64.15600 1.000 25.00170 135 ILE C CA 1
ATOM 2945 C C . ILE C 1 120 ? -23.30400 -8.51600 -65.32100 1.000 25.34812 135 ILE C C 1
ATOM 2946 O O . ILE C 1 120 ? -23.55700 -7.32500 -65.47200 1.000 24.90747 135 ILE C O 1
ATOM 2951 N N . PRO C 1 121 ? -22.42300 -9.14400 -66.14800 1.000 26.94964 136 PRO C N 1
ATOM 2952 C CA . PRO C 1 121 ? -21.83900 -8.41900 -67.27600 1.000 26.98661 136 PRO C CA 1
ATOM 2953 C C . PRO C 1 121 ? -22.88900 -7.88900 -68.26200 1.000 27.40157 136 PRO C C 1
ATOM 2954 O O . PRO C 1 121 ? -22.76000 -6.80500 -68.72900 1.000 27.36586 136 PRO C O 1
ATOM 2958 N N . SER C 1 122 ? -23.92900 -8.67900 -68.48000 1.000 28.04072 137 SER C N 1
ATOM 2959 C CA . SER C 1 122 ? -25.02600 -8.23200 -69.38000 1.000 28.89217 137 SER C CA 1
ATOM 2960 C C . SER C 1 122 ? -25.69900 -6.97400 -68.83400 1.000 27.89401 137 SER C C 1
ATOM 2961 O O . SER C 1 122 ? -25.93000 -6.03100 -69.59700 1.000 28.42792 137 SER C O 1
ATOM 2964 N N . ALA C 1 123 ? -25.91100 -6.93300 -67.51900 1.000 26.69373 138 ALA C N 1
ATOM 2965 C CA . ALA C 1 123 ? -26.52900 -5.73800 -66.91500 1.000 26.04916 138 ALA C CA 1
ATOM 2966 C C . ALA C 1 123 ? -25.60000 -4.54000 -67.02900 1.000 25.61243 138 ALA C C 1
ATOM 2967 O O . ALA C 1 123 ? -26.06000 -3.43900 -67.28200 1.000 26.26327 138 ALA C O 1
ATOM 2969 N N . LEU C 1 124 ? -24.30700 -4.77100 -66.79700 1.000 26.18911 139 LEU C N 1
ATOM 2970 C CA . LEU C 1 124 ? -23.32600 -3.67000 -66.87700 1.000 25.17627 139 LEU C CA 1
ATOM 2971 C C . LEU C 1 124 ? -23.33200 -3.06700 -68.28900 1.000 26.26863 139 LEU C C 1
ATOM 2972 O O . LEU C 1 124 ? -23.27500 -1.84800 -68.41600 1.000 26.49544 139 LEU C O 1
ATOM 2977 N N . ARG C 1 125 ? -23.44700 -3.91800 -69.29900 1.000 27.19287 140 ARG C N 1
ATOM 2978 C CA . ARG C 1 125 ? -23.53300 -3.38800 -70.68900 1.000 28.57508 140 ARG C CA 1
ATOM 2979 C C . ARG C 1 125 ? -24.78000 -2.51500 -70.84200 1.000 30.63518 140 ARG C C 1
ATOM 2980 O O . ARG C 1 125 ? -24.64900 -1.37500 -71.27100 1.000 29.47084 140 ARG C O 1
ATOM 2988 N N . ILE C 1 126 ? -25.92400 -3.01800 -70.38200 1.000 28.77083 141 ILE C N 1
ATOM 2989 C CA . ILE C 1 126 ? -27.17900 -2.21000 -70.43900 1.000 29.47316 141 ILE C CA 1
ATOM 2990 C C . ILE C 1 126 ? -26.94900 -0.85300 -69.78200 1.000 28.87915 141 ILE C C 1
ATOM 2991 O O . ILE C 1 126 ? -27.26300 0.16300 -70.37800 1.000 29.96312 141 ILE C O 1
ATOM 2996 N N . ALA C 1 127 ? -26.36000 -0.85300 -68.58600 1.000 27.48313 142 ALA C N 1
ATOM 2997 C CA . ALA C 1 127 ? -26.16500 0.41500 -67.86800 1.000 27.26792 142 ALA C CA 1
ATOM 2998 C C . ALA C 1 127 ? -25.23100 1.32500 -68.65000 1.000 28.00433 142 ALA C C 1
ATOM 2999 O O . ALA C 1 127 ? -25.48800 2.52700 -68.72500 1.000 29.98389 142 ALA C O 1
ATOM 3001 N N . LYS C 1 128 ? -24.15400 0.75300 -69.18700 1.000 27.96621 143 LYS C N 1
ATOM 3002 C CA . LYS C 1 128 ? -23.16000 1.59700 -69.88100 1.000 28.91365 143 LYS C CA 1
ATOM 3003 C C . LYS C 1 128 ? -23.76900 2.12800 -71.17600 1.000 30.44780 143 LYS C C 1
ATOM 3004 O O . LYS C 1 128 ? -23.56700 3.29800 -71.48600 1.000 31.45288 143 LYS C O 1
ATOM 3010 N N . LYS C 1 129 ? -24.54800 1.28900 -71.83700 1.000 30.86408 144 LYS C N 1
ATOM 3011 C CA . LYS C 1 129 ? -25.22800 1.73600 -73.08000 1.000 32.71780 144 LYS C CA 1
ATOM 3012 C C . LYS C 1 129 ? -26.15900 2.91000 -72.75900 1.000 34.93132 144 LYS C C 1
ATOM 3013 O O . LYS C 1 129 ? -26.13400 3.89500 -73.49900 1.000 41.12077 144 LYS C O 1
ATOM 3019 N N . LYS C 1 130 ? -26.87200 2.84600 -71.63400 1.000 34.10111 145 LYS C N 1
ATOM 3020 C CA . LYS C 1 130 ? -27.83600 3.92400 -71.30200 1.000 33.34794 145 LYS C CA 1
ATOM 3021 C C . LYS C 1 130 ? -27.09900 5.19400 -70.87300 1.000 33.48756 145 LYS C C 1
ATOM 3022 O O . LYS C 1 130 ? -27.56300 6.28400 -71.19500 1.000 39.90119 145 LYS C O 1
ATOM 3028 N N . ARG C 1 131 ? -25.98700 5.05500 -70.16500 1.000 33.65137 146 ARG C N 1
ATOM 3029 C CA . ARG C 1 131 ? -25.20700 6.25200 -69.79500 1.000 40.99916 146 ARG C CA 1
ATOM 3030 C C . ARG C 1 131 ? -24.73500 6.93000 -71.06900 1.000 40.40489 146 ARG C C 1
ATOM 3031 O O . ARG C 1 131 ? -24.82900 8.15600 -71.16900 1.000 45.01150 146 ARG C O 1
ATOM 3039 N N . TRP C 1 132 ? -24.24100 6.13100 -72.00200 1.000 39.72959 147 TRP C N 1
ATOM 3040 C CA . TRP C 1 132 ? -23.67800 6.69800 -73.25100 1.000 40.29541 147 TRP C CA 1
ATOM 3041 C C . TRP C 1 132 ? -24.78700 7.39700 -74.03600 1.000 45.43242 147 TRP C C 1
ATOM 3042 O O . TRP C 1 132 ? -24.55800 8.51400 -74.50100 1.000 49.55607 147 TRP C O 1
ATOM 3053 N N . ASN C 1 133 ? -25.94000 6.75400 -74.14400 1.000 42.65773 148 ASN C N 1
ATOM 3054 C CA . ASN C 1 133 ? -27.09600 7.36500 -74.84900 1.000 49.46951 148 ASN C CA 1
ATOM 3055 C C . ASN C 1 133 ? -27.46600 8.68400 -74.17300 1.000 48.78548 148 ASN C C 1
ATOM 3056 O O . ASN C 1 133 ? -27.80900 9.64400 -74.87600 1.000 55.16180 148 ASN C O 1
ATOM 3061 N N . SER C 1 134 ? -27.39900 8.72200 -72.85000 1.000 49.16476 149 SER C N 1
ATOM 3062 C CA . SER C 1 134 ? -27.77400 9.95000 -72.12000 1.000 51.29515 149 SER C CA 1
ATOM 3063 C C . SER C 1 134 ? -26.90300 11.08300 -72.63200 1.000 52.96499 149 SER C C 1
ATOM 3064 O O . SER C 1 134 ? -27.43900 12.14200 -72.95500 1.000 58.12904 149 SER C O 1
ATOM 3067 N N . ILE C 1 135 ? -25.60000 10.85100 -72.67600 1.000 53.47460 150 ILE C N 1
ATOM 3068 C CA . ILE C 1 135 ? -24.64300 11.89800 -73.12900 1.000 52.51976 150 ILE C CA 1
ATOM 3069 C C . ILE C 1 135 ? -24.79900 12.11600 -74.63300 1.000 55.46952 150 ILE C C 1
ATOM 3070 O O . ILE C 1 135 ? -24.87800 13.27900 -75.04900 1.000 61.03273 150 ILE C O 1
ATOM 3075 N N . SER D 1 8 ? 18.02200 -22.29000 -17.26500 1.000 47.53867 23 SER D N 1
ATOM 3076 C CA . SER D 1 8 ? 17.53800 -21.08700 -16.53900 1.000 47.00430 23 SER D CA 1
ATOM 3077 C C . SER D 1 8 ? 16.32500 -21.44900 -15.69600 1.000 46.93554 23 SER D C 1
ATOM 3078 O O . SER D 1 8 ? 15.46900 -22.21500 -16.17300 1.000 49.19238 23 SER D O 1
ATOM 3081 N N . PRO D 1 9 ? 16.20100 -20.89900 -14.47700 1.000 44.51513 24 PRO D N 1
ATOM 3082 C CA . PRO D 1 9 ? 15.02200 -21.15900 -13.67700 1.000 42.10306 24 PRO D CA 1
ATOM 3083 C C . PRO D 1 9 ? 13.74600 -20.50300 -14.21200 1.000 43.18619 24 PRO D C 1
ATOM 3084 O O . PRO D 1 9 ? 13.83200 -19.49600 -14.85800 1.000 43.96103 24 PRO D O 1
ATOM 3088 N N . SER D 1 10 ? 12.59600 -21.08400 -13.88500 1.000 43.19447 25 SER D N 1
ATOM 3089 C CA . SER D 1 10 ? 11.29900 -20.48600 -14.26500 1.000 39.23506 25 SER D CA 1
ATOM 3090 C C . SER D 1 10 ? 10.91700 -19.45500 -13.20500 1.000 38.39017 25 SER D C 1
ATOM 3091 O O . SER D 1 10 ? 11.46100 -19.51800 -12.10500 1.000 35.80144 25 SER D O 1
ATOM 3094 N N . ALA D 1 11 ? 10.01400 -18.55200 -13.55800 1.000 37.11145 26 ALA D N 1
ATOM 3095 C CA . ALA D 1 11 ? 9.54200 -17.54700 -12.59000 1.000 32.01273 26 ALA D CA 1
ATOM 3096 C C . ALA D 1 11 ? 9.07000 -18.25700 -11.31900 1.000 33.54291 26 ALA D C 1
ATOM 3097 O O . ALA D 1 11 ? 9.42700 -17.79800 -10.23800 1.000 32.04285 26 ALA D O 1
ATOM 3099 N N . GLN D 1 12 ? 8.33100 -19.35500 -11.46000 1.000 34.70582 27 GLN D N 1
ATOM 3100 C CA . GLN D 1 12 ? 7.76100 -20.03500 -10.26700 1.000 40.14824 27 GLN D CA 1
ATOM 3101 C C . GLN D 1 12 ? 8.91700 -20.57600 -9.44000 1.000 36.98493 27 GLN D C 1
ATOM 3102 O O . GLN D 1 12 ? 8.88900 -20.43500 -8.22400 1.000 37.19653 27 GLN D O 1
ATOM 3108 N N . GLU D 1 13 ? 9.90500 -21.13900 -10.12100 1.000 37.01965 28 GLU D N 1
ATOM 3109 C CA . GLU D 1 13 ? 11.08500 -21.69200 -9.43200 1.000 34.93684 28 GLU D CA 1
ATOM 3110 C C . GLU D 1 13 ? 11.77400 -20.58100 -8.64900 1.000 32.44004 28 GLU D C 1
ATOM 3111 O O . GLU D 1 13 ? 12.08600 -20.79800 -7.49200 1.000 40.22172 28 GLU D O 1
ATOM 3117 N N . LEU D 1 14 ? 11.96400 -19.43300 -9.28000 1.000 32.07987 29 LEU D N 1
ATOM 3118 C CA . LEU D 1 14 ? 12.64500 -18.30900 -8.61000 1.000 29.16754 29 LEU D CA 1
ATOM 3119 C C . LEU D 1 14 ? 11.81300 -17.88600 -7.39100 1.000 28.65742 29 LEU D C 1
ATOM 3120 O O . LEU D 1 14 ? 12.39400 -17.58100 -6.36200 1.000 27.06910 29 LEU D O 1
ATOM 3125 N N . LYS D 1 15 ? 10.49700 -17.86200 -7.54200 1.000 28.33685 30 LYS D N 1
ATOM 3126 C CA . LYS D 1 15 ? 9.62700 -17.42900 -6.42500 1.000 26.32519 30 LYS D CA 1
ATOM 3127 C C . LYS D 1 15 ? 9.81200 -18.40100 -5.27100 1.000 27.58147 30 LYS D C 1
ATOM 3128 O O . LYS D 1 15 ? 9.90600 -17.96200 -4.13000 1.000 29.99954 30 LYS D O 1
ATOM 3134 N N . GLU D 1 16 ? 9.83900 -19.67800 -5.59100 1.000 29.54761 31 GLU D N 1
ATOM 3135 C CA . GLU D 1 16 ? 10.01300 -20.70700 -4.55000 1.000 33.07129 31 GLU D CA 1
ATOM 3136 C C . GLU D 1 16 ? 11.39100 -20.56500 -3.89900 1.000 33.22311 31 GLU D C 1
ATOM 3137 O O . GLU D 1 16 ? 11.49600 -20.77900 -2.68800 1.000 32.80302 31 GLU D O 1
ATOM 3143 N N . GLN D 1 17 ? 12.40700 -20.24000 -4.69500 1.000 34.37052 32 GLN D N 1
ATOM 3144 C CA . GLN D 1 17 ? 13.74900 -20.01100 -4.11900 1.000 31.45098 32 GLN D CA 1
ATOM 3145 C C . GLN D 1 17 ? 13.65700 -18.84300 -3.14900 1.000 30.30925 32 GLN D C 1
ATOM 3146 O O . GLN D 1 17 ? 14.21600 -18.93300 -2.05500 1.000 28.54688 32 GLN D O 1
ATOM 3152 N N . GLY D 1 18 ? 12.98200 -17.78800 -3.57900 1.000 25.39009 33 GLY D N 1
ATOM 3153 C CA . GLY D 1 18 ? 12.80500 -16.62300 -2.70400 1.000 25.50427 33 GLY D CA 1
ATOM 3154 C C . GLY D 1 18 ? 12.09700 -17.03000 -1.42500 1.000 25.70117 33 GLY D C 1
ATOM 3155 O O . GLY D 1 18 ? 12.49800 -16.56800 -0.36400 1.000 24.61978 33 GLY D O 1
ATOM 3156 N N . ASN D 1 19 ? 11.10300 -17.90000 -1.54900 1.000 22.43099 34 ASN D N 1
ATOM 3157 C CA . ASN D 1 19 ? 10.31100 -18.32800 -0.37500 1.000 26.93034 34 ASN D CA 1
ATOM 3158 C C . ASN D 1 19 ? 11.24000 -19.06100 0.59200 1.000 28.48922 34 ASN D C 1
ATOM 3159 O O . ASN D 1 19 ? 11.12700 -18.84400 1.79500 1.000 26.64464 34 ASN D O 1
ATOM 3164 N N . ARG D 1 20 ? 12.13700 -19.88700 0.05700 1.000 29.85053 35 ARG D N 1
ATOM 3165 C CA . ARG D 1 20 ? 13.08800 -20.64400 0.91000 1.000 30.90021 35 ARG D CA 1
ATOM 3166 C C . ARG D 1 20 ? 14.05300 -19.66100 1.57700 1.000 29.68488 35 ARG D C 1
ATOM 3167 O O . ARG D 1 20 ? 14.31600 -19.81700 2.76500 1.000 29.13719 35 ARG D O 1
ATOM 3175 N N . LEU D 1 21 ? 14.52700 -18.67200 0.82200 1.000 27.35934 36 LEU D N 1
ATOM 3176 C CA . LEU D 1 21 ? 15.42100 -17.65100 1.39700 1.000 28.04273 36 LEU D CA 1
ATOM 3177 C C . LEU D 1 21 ? 14.66500 -16.90300 2.49700 1.000 25.70893 36 LEU D C 1
ATOM 3178 O O . LEU D 1 21 ? 15.27900 -16.56200 3.51100 1.000 28.20770 36 LEU D O 1
ATOM 3183 N N . PHE D 1 22 ? 13.38300 -16.63700 2.25700 1.000 22.41438 37 PHE D N 1
ATOM 3184 C CA . PHE D 1 22 ? 12.58800 -15.88600 3.25600 1.000 24.58260 37 PHE D CA 1
ATOM 3185 C C . PHE D 1 22 ? 12.51700 -16.72100 4.53400 1.000 23.83057 37 PHE D C 1
ATOM 3186 O O . PHE D 1 22 ? 12.60400 -16.16400 5.62100 1.000 24.55679 37 PHE D O 1
ATOM 3194 N N . VAL D 1 23 ? 12.36800 -18.02400 4.37300 1.000 24.44373 38 VAL D N 1
ATOM 3195 C CA . VAL D 1 23 ? 12.31700 -18.93500 5.54200 1.000 26.16670 38 VAL D CA 1
ATOM 3196 C C . VAL D 1 23 ? 13.64800 -18.82200 6.29000 1.000 29.68815 38 VAL D C 1
ATOM 3197 O O . VAL D 1 23 ? 13.62500 -18.84800 7.51700 1.000 33.95051 38 VAL D O 1
ATOM 3201 N N . GLY D 1 24 ? 14.74400 -18.61200 5.55600 1.000 27.91751 39 GLY D N 1
ATOM 3202 C CA . GLY D 1 24 ? 16.06500 -18.46600 6.18800 1.000 29.31494 39 GLY D CA 1
ATOM 3203 C C . GLY D 1 24 ? 16.31400 -17.05100 6.63900 1.000 26.04223 39 GLY D C 1
ATOM 3204 O O . GLY D 1 24 ? 17.44600 -16.74600 7.00100 1.000 26.30338 39 GLY D O 1
ATOM 3205 N N . ARG D 1 25 ? 15.29200 -16.21200 6.59500 1.000 25.76002 40 ARG D N 1
ATOM 3206 C CA . ARG D 1 25 ? 15.40000 -14.79800 7.03600 1.000 26.77817 40 ARG D CA 1
ATOM 3207 C C . ARG D 1 25 ? 16.45700 -14.05000 6.21800 1.000 28.77316 40 ARG D C 1
ATOM 3208 O O . ARG D 1 25 ? 16.99000 -13.06300 6.73000 1.000 30.38836 40 ARG D O 1
ATOM 3216 N N . LYS D 1 26 ? 16.73000 -14.50600 4.99500 1.000 23.80716 41 LYS D N 1
ATOM 3217 C CA . LYS D 1 26 ? 17.63400 -13.75400 4.09600 1.000 23.89584 41 LYS D CA 1
ATOM 3218 C C . LYS D 1 26 ? 16.73100 -12.88900 3.22200 1.000 26.52656 41 LYS D C 1
ATOM 3219 O O . LYS D 1 26 ? 16.44300 -13.29500 2.09200 1.000 25.75843 41 LYS D O 1
ATOM 3225 N N . TYR D 1 27 ? 16.34200 -11.73800 3.72300 1.000 23.61815 42 TYR D N 1
ATOM 3226 C CA . TYR D 1 27 ? 15.33200 -10.93300 3.00800 1.000 24.69804 42 TYR D CA 1
ATOM 3227 C C . TYR D 1 27 ? 15.86600 -10.21400 1.76600 1.000 23.21723 42 TYR D C 1
ATOM 3228 O O . TYR D 1 27 ? 15.13800 -10.19500 0.77900 1.000 20.69839 42 TYR D O 1
ATOM 3237 N N . PRO D 1 28 ? 17.03900 -9.55900 1.77300 1.000 22.00631 43 PRO D N 1
ATOM 3238 C CA . PRO D 1 28 ? 17.49000 -8.86600 0.58100 1.000 25.24720 43 PRO D CA 1
ATOM 3239 C C . PRO D 1 28 ? 17.64700 -9.87900 -0.56200 1.000 26.20335 43 PRO D C 1
ATOM 3240 O O . PRO D 1 28 ? 17.30200 -9.55700 -1.66900 1.000 23.68368 43 PRO D O 1
ATOM 3244 N N . GLU D 1 29 ? 18.13400 -11.07100 -0.24100 1.000 24.46751 44 GLU D N 1
ATOM 3245 C CA . GLU D 1 29 ? 18.35200 -12.10700 -1.26700 1.000 27.10116 44 GLU D CA 1
ATOM 3246 C C . GLU D 1 29 ? 16.99900 -12.59400 -1.79600 1.000 24.42060 44 GLU D C 1
ATOM 3247 O O . GLU D 1 29 ? 16.86300 -12.77700 -3.00600 1.000 22.65497 44 GLU D O 1
ATOM 3253 N N . ALA D 1 30 ? 16.06000 -12.83200 -0.88600 1.000 21.98678 45 ALA D N 1
ATOM 3254 C CA . ALA D 1 30 ? 14.71900 -13.28500 -1.30800 1.000 21.34346 45 ALA D CA 1
ATOM 3255 C C . ALA D 1 30 ? 14.11000 -12.22600 -2.21700 1.000 20.60694 45 ALA D C 1
ATOM 3256 O O . ALA D 1 30 ? 13.50200 -12.58400 -3.22000 1.000 20.51165 45 ALA D O 1
ATOM 3258 N N . ALA D 1 31 ? 14.28100 -10.96700 -1.85200 1.000 20.27524 46 ALA D N 1
ATOM 3259 C CA . ALA D 1 31 ? 13.70200 -9.87200 -2.64700 1.000 19.72367 46 ALA D CA 1
ATOM 3260 C C . ALA D 1 31 ? 14.31700 -9.86400 -4.04000 1.000 21.35404 46 ALA D C 1
ATOM 3261 O O . ALA D 1 31 ? 13.66200 -9.45500 -4.98400 1.000 19.85993 46 ALA D O 1
ATOM 3263 N N . ALA D 1 32 ? 15.58200 -10.26900 -4.10900 1.000 25.22002 47 ALA D N 1
ATOM 3264 C CA . ALA D 1 32 ? 16.26600 -10.27300 -5.41700 1.000 21.71086 47 ALA D CA 1
ATOM 3265 C C . ALA D 1 32 ? 15.69200 -11.38700 -6.28400 1.000 22.52423 47 ALA D C 1
ATOM 3266 O O . ALA D 1 32 ? 15.51000 -11.15600 -7.47400 1.000 22.00095 47 ALA D O 1
ATOM 3268 N N . CYS D 1 33 ? 15.42500 -12.53900 -5.68400 1.000 22.05833 48 CYS D N 1
ATOM 3269 C CA . CYS D 1 33 ? 14.80100 -13.64800 -6.44300 1.000 26.83903 48 CYS D CA 1
ATOM 3270 C C . CYS D 1 33 ? 13.44300 -13.17500 -6.97700 1.000 21.87594 48 CYS D C 1
ATOM 3271 O O . CYS D 1 33 ? 13.13000 -13.45800 -8.12100 1.000 23.05353 48 CYS D O 1
ATOM 3274 N N . TYR D 1 34 ? 12.66500 -12.49800 -6.13200 1.000 20.84398 49 TYR D N 1
ATOM 3275 C CA . TYR D 1 34 ? 11.32800 -12.03900 -6.58300 1.000 19.88991 49 TYR D CA 1
ATOM 3276 C C . TYR D 1 34 ? 11.53400 -11.08900 -7.76700 1.000 22.48581 49 TYR D C 1
ATOM 3277 O O . TYR D 1 34 ? 10.73800 -11.12200 -8.69600 1.000 19.92457 49 TYR D O 1
ATOM 3286 N N . GLY D 1 35 ? 12.60500 -10.30400 -7.73400 1.000 22.10767 50 GLY D N 1
ATOM 3287 C CA . GLY D 1 35 ? 12.92200 -9.40800 -8.85200 1.000 23.10484 50 GLY D CA 1
ATOM 3288 C C . GLY D 1 35 ? 13.17900 -10.21600 -10.11300 1.000 21.23550 50 GLY D C 1
ATOM 3289 O O . GLY D 1 35 ? 12.75500 -9.78800 -11.17700 1.000 21.32220 50 GLY D O 1
ATOM 3290 N N . ARG D 1 36 ? 13.83800 -11.35500 -9.96000 1.000 21.97170 51 ARG D N 1
ATOM 3291 C CA . ARG D 1 36 ? 14.15200 -12.19900 -11.13000 1.000 26.34943 51 ARG D CA 1
ATOM 3292 C C . ARG D 1 36 ? 12.82900 -12.76400 -11.64200 1.000 25.26777 51 ARG D C 1
ATOM 3293 O O . ARG D 1 36 ? 12.60900 -12.74000 -12.85000 1.000 24.75979 51 ARG D O 1
ATOM 3301 N N . ALA D 1 37 ? 11.98400 -13.23600 -10.72400 1.000 23.39681 52 ALA D N 1
ATOM 3302 C CA . ALA D 1 37 ? 10.65800 -13.75300 -11.12600 1.000 25.02159 52 ALA D CA 1
ATOM 3303 C C . ALA D 1 37 ? 9.92300 -12.66100 -11.90000 1.000 22.61351 52 ALA D C 1
ATOM 3304 O O . ALA D 1 37 ? 9.37300 -12.96400 -12.96000 1.000 22.33763 52 ALA D O 1
ATOM 3306 N N . ILE D 1 38 ? 9.98700 -11.43200 -11.40500 1.000 20.90380 53 ILE D N 1
ATOM 3307 C CA . ILE D 1 38 ? 9.31400 -10.30800 -12.10000 1.000 22.19504 53 ILE D CA 1
ATOM 3308 C C . ILE D 1 38 ? 9.95000 -10.15000 -13.48100 1.000 22.45239 53 ILE D C 1
ATOM 3309 O O . ILE D 1 38 ? 9.23000 -9.99300 -14.46400 1.000 21.67406 53 ILE D O 1
ATOM 3314 N N . THR D 1 39 ? 11.27400 -10.19000 -13.51800 1.000 21.96267 54 THR D N 1
ATOM 3315 C CA . THR D 1 39 ? 11.96400 -10.03500 -14.80900 1.000 22.95164 54 THR D CA 1
ATOM 3316 C C . THR D 1 39 ? 11.37000 -11.05100 -15.79100 1.000 23.79109 54 THR D C 1
ATOM 3317 O O . THR D 1 39 ? 11.14100 -10.68700 -16.93800 1.000 24.31110 54 THR D O 1
ATOM 3321 N N . ARG D 1 40 ? 11.12700 -12.27100 -15.33600 1.000 24.05633 55 ARG D N 1
ATOM 3322 C CA . ARG D 1 40 ? 10.61300 -13.32900 -16.23800 1.000 25.16441 55 ARG D CA 1
ATOM 3323 C C . ARG D 1 40 ? 9.12600 -13.10400 -16.54800 1.000 28.58498 55 ARG D C 1
ATOM 3324 O O . ARG D 1 40 ? 8.74000 -13.29000 -17.70800 1.000 29.11812 55 ARG D O 1
ATOM 3332 N N . ASN D 1 41 ? 8.33200 -12.75500 -15.53700 1.000 23.53050 56 ASN D N 1
ATOM 3333 C CA . ASN D 1 41 ? 6.88200 -12.48700 -15.70700 1.000 23.99985 56 ASN D CA 1
ATOM 3334 C C . ASN D 1 41 ? 6.49800 -11.35000 -14.76900 1.000 27.20803 56 ASN D C 1
ATOM 3335 O O . ASN D 1 41 ? 6.42600 -11.56800 -13.56600 1.000 22.27522 56 ASN D O 1
ATOM 3340 N N . PRO D 1 42 ? 6.29800 -10.14200 -15.30400 1.000 23.59511 57 PRO D N 1
ATOM 3341 C CA . PRO D 1 42 ? 6.01200 -9.00300 -14.46500 1.000 21.45358 57 PRO D CA 1
ATOM 3342 C C . PRO D 1 42 ? 4.51500 -8.77400 -14.27300 1.000 24.65621 57 PRO D C 1
ATOM 3343 O O . PRO D 1 42 ? 4.16300 -7.71200 -13.84000 1.000 23.05755 57 PRO D O 1
ATOM 3347 N N . LEU D 1 43 ? 3.70600 -9.78100 -14.58900 1.000 22.42225 58 LEU D N 1
ATOM 3348 C CA . LEU D 1 43 ? 2.23400 -9.60000 -14.56000 1.000 24.94419 58 LEU D CA 1
ATOM 3349 C C . LEU D 1 43 ? 1.62800 -10.48300 -13.47700 1.000 25.10766 58 LEU D C 1
ATOM 3350 O O . LEU D 1 43 ? 0.43700 -10.76800 -13.57000 1.000 24.88529 58 LEU D O 1
ATOM 3355 N N . VAL D 1 44 ? 2.43400 -10.88600 -12.49400 1.000 21.87313 59 VAL D N 1
ATOM 3356 C CA . VAL D 1 44 ? 1.95600 -11.74700 -11.38000 1.000 25.29020 59 VAL D CA 1
ATOM 3357 C C . VAL D 1 44 ? 2.03600 -10.94700 -10.07500 1.000 23.62957 59 VAL D C 1
ATOM 3358 O O . VAL D 1 44 ? 3.13500 -10.68600 -9.61800 1.000 24.01075 59 VAL D O 1
ATOM 3362 N N . ALA D 1 45 ? 0.88600 -10.58800 -9.49500 1.000 21.75913 60 ALA D N 1
ATOM 3363 C CA . ALA D 1 45 ? 0.85600 -9.71800 -8.29400 1.000 19.18822 60 ALA D CA 1
ATOM 3364 C C . ALA D 1 45 ? 1.62800 -10.32900 -7.12600 1.000 17.46599 60 ALA D C 1
ATOM 3365 O O . ALA D 1 45 ? 2.26000 -9.58600 -6.38400 1.000 18.82298 60 ALA D O 1
ATOM 3367 N N . VAL D 1 46 ? 1.55900 -11.64200 -6.97800 1.000 18.16359 61 VAL D N 1
ATOM 3368 C CA . VAL D 1 46 ? 2.18800 -12.29500 -5.79600 1.000 19.09317 61 VAL D CA 1
ATOM 3369 C C . VAL D 1 46 ? 3.67900 -11.94100 -5.73900 1.000 19.90232 61 VAL D C 1
ATOM 3370 O O . VAL D 1 46 ? 4.22400 -11.86500 -4.63100 1.000 20.08149 61 VAL D O 1
ATOM 3374 N N . TYR D 1 47 ? 4.30700 -11.72200 -6.89000 1.000 20.48725 62 TYR D N 1
ATOM 3375 C CA . TYR D 1 47 ? 5.76300 -11.46900 -6.83000 1.000 18.94344 62 TYR D CA 1
ATOM 3376 C C . TYR D 1 47 ? 5.98100 -10.16000 -6.07000 1.000 19.66704 62 TYR D C 1
ATOM 3377 O O . TYR D 1 47 ? 6.87100 -10.11700 -5.20900 1.000 20.04226 62 TYR D O 1
ATOM 3386 N N . TYR D 1 48 ? 5.18400 -9.14400 -6.38700 1.000 17.16767 63 TYR D N 1
ATOM 3387 C CA . TYR D 1 48 ? 5.31900 -7.81800 -5.74500 1.000 16.86408 63 TYR D CA 1
ATOM 3388 C C . TYR D 1 48 ? 4.92200 -7.92000 -4.27600 1.000 17.87788 63 TYR D C 1
ATOM 3389 O O . TYR D 1 48 ? 5.59900 -7.33400 -3.43400 1.000 19.55248 63 TYR D O 1
ATOM 3398 N N . THR D 1 49 ? 3.83900 -8.63700 -3.99300 1.000 18.97717 64 THR D N 1
ATOM 3399 C CA . THR D 1 49 ? 3.38000 -8.83100 -2.59300 1.000 18.93895 64 THR D CA 1
ATOM 3400 C C . THR D 1 49 ? 4.49100 -9.50600 -1.77800 1.000 17.12346 64 THR D C 1
ATOM 3401 O O . THR D 1 49 ? 4.75700 -9.08500 -0.65100 1.000 20.60346 64 THR D O 1
ATOM 3405 N N . ASN D 1 50 ? 5.08800 -10.55000 -2.33400 1.000 23.29827 65 ASN D N 1
ATOM 3406 C CA . ASN D 1 50 ? 6.16300 -11.28500 -1.62200 1.000 23.43802 65 ASN D CA 1
ATOM 3407 C C . ASN D 1 50 ? 7.32800 -10.32400 -1.37700 1.000 24.43984 65 ASN D C 1
ATOM 3408 O O . ASN D 1 50 ? 7.89800 -10.36500 -0.29000 1.000 18.94745 65 ASN D O 1
ATOM 3413 N N . ARG D 1 51 ? 7.65900 -9.49600 -2.37000 1.000 22.29191 66 ARG D N 1
ATOM 3414 C CA . ARG D 1 51 ? 8.83800 -8.60600 -2.21600 1.000 19.99894 66 ARG D CA 1
ATOM 3415 C C . ARG D 1 51 ? 8.52100 -7.51000 -1.19600 1.000 19.10513 66 ARG D C 1
ATOM 3416 O O . ARG D 1 51 ? 9.41000 -7.13600 -0.42900 1.000 17.61923 66 ARG D O 1
ATOM 3424 N N . ALA D 1 52 ? 7.27900 -7.02700 -1.20600 1.000 20.72001 67 ALA D N 1
ATOM 3425 C CA . ALA D 1 52 ? 6.89600 -5.96000 -0.26200 1.000 19.82646 67 ALA D CA 1
ATOM 3426 C C . ALA D 1 52 ? 7.08800 -6.48000 1.16500 1.000 17.19338 67 ALA D C 1
ATOM 3427 O O . ALA D 1 52 ? 7.50700 -5.71200 2.02000 1.000 17.74606 67 ALA D O 1
ATOM 3429 N N . LEU D 1 53 ? 6.75200 -7.74600 1.38600 1.000 19.24341 68 LEU D N 1
ATOM 3430 C CA . LEU D 1 53 ? 6.93400 -8.35400 2.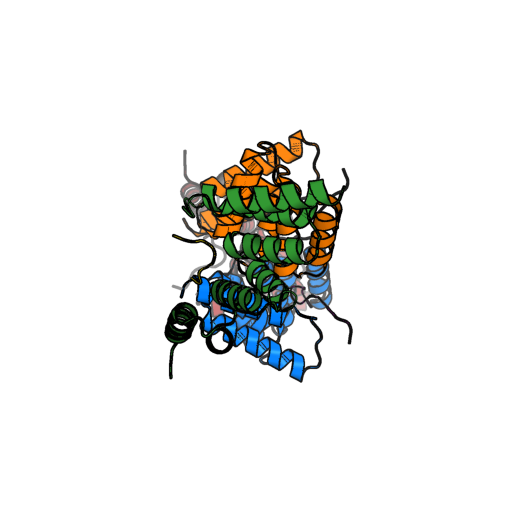72400 1.000 19.10225 68 LEU D CA 1
ATOM 3431 C C . LEU D 1 53 ? 8.42800 -8.35400 3.04200 1.000 17.79181 68 LEU D C 1
ATOM 3432 O O . LEU D 1 53 ? 8.79100 -8.08800 4.18700 1.000 18.19865 68 LEU D O 1
ATOM 3437 N N . CYS D 1 54 ? 9.24900 -8.64400 2.03400 1.000 17.86416 69 CYS D N 1
ATOM 3438 C CA . CYS D 1 54 ? 10.71500 -8.62000 2.24700 1.000 18.45645 69 CYS D CA 1
ATOM 3439 C C . CYS D 1 54 ? 11.09800 -7.21200 2.71000 1.000 21.88975 69 CYS D C 1
ATOM 3440 O O . CYS D 1 54 ? 11.75200 -7.09800 3.73500 1.000 19.89346 69 CYS D O 1
ATOM 3443 N N . TYR D 1 55 ? 10.63100 -6.18900 2.00000 1.000 18.53729 70 TYR D N 1
ATOM 3444 C CA . TYR D 1 55 ? 10.98200 -4.78800 2.33200 1.000 19.06262 70 TYR D CA 1
ATOM 3445 C C . TYR D 1 55 ? 10.45300 -4.41500 3.72300 1.000 19.35066 70 TYR D C 1
ATOM 3446 O O . TYR D 1 55 ? 11.08200 -3.63600 4.43900 1.000 20.13775 70 TYR D O 1
ATOM 3455 N N . LEU D 1 56 ? 9.27700 -4.92700 4.04700 1.000 19.74779 71 LEU D N 1
ATOM 3456 C CA . LEU D 1 56 ? 8.71500 -4.63200 5.39000 1.000 19.54645 71 LEU D CA 1
ATOM 3457 C C . LEU D 1 56 ? 9.69500 -5.14900 6.43800 1.000 20.59118 71 LEU D C 1
ATOM 3458 O O . LEU D 1 56 ? 9.97800 -4.41600 7.38100 1.000 22.80641 71 LEU D O 1
ATOM 3463 N N . LYS D 1 57 ? 10.19100 -6.36300 6.24400 1.000 20.96706 72 LYS D N 1
ATOM 3464 C CA . LYS D 1 57 ? 11.10400 -6.97800 7.23700 1.000 22.21549 72 LYS D CA 1
ATOM 3465 C C . LYS D 1 57 ? 12.44300 -6.23100 7.24900 1.000 23.96150 72 LYS D C 1
ATOM 3466 O O . LYS D 1 57 ? 13.17000 -6.39100 8.22600 1.000 24.55591 72 LYS D O 1
ATOM 3472 N N . MET D 1 58 ? 12.73600 -5.47100 6.19600 1.000 21.20441 73 MET D N 1
ATOM 3473 C CA . MET D 1 58 ? 14.00200 -4.70900 6.09900 1.000 21.86819 73 MET D CA 1
ATOM 3474 C C . MET D 1 58 ? 13.74600 -3.25300 6.47700 1.000 22.47148 73 MET D C 1
ATOM 3475 O O . MET D 1 58 ? 14.63800 -2.44000 6.28100 1.000 23.93576 73 MET D O 1
ATOM 3480 N N . GLN D 1 59 ? 12.53100 -2.95100 6.92500 1.000 22.35853 74 GLN D N 1
ATOM 3481 C CA . GLN D 1 59 ? 12.18200 -1.56800 7.33200 1.000 24.41586 74 GLN D CA 1
ATOM 3482 C C . GLN D 1 59 ? 12.23300 -0.61300 6.13500 1.000 22.98411 74 GLN D C 1
ATOM 3483 O O . GLN D 1 59 ? 12.40700 0.58300 6.35900 1.000 25.42236 74 GLN D O 1
ATOM 3489 N N . GLN D 1 60 ? 12.05100 -1.13400 4.92000 1.000 22.79707 75 GLN D N 1
ATOM 3490 C CA . GLN D 1 60 ? 12.01500 -0.27600 3.70900 1.000 25.06882 75 GLN D CA 1
ATOM 3491 C C . GLN D 1 60 ? 10.54800 -0.05200 3.33500 1.000 21.39062 75 GLN D C 1
ATOM 3492 O O . GLN D 1 60 ? 10.10700 -0.61000 2.34300 1.000 20.52664 75 GLN D O 1
ATOM 3498 N N . HIS D 1 61 ? 9.86800 0.79700 4.09500 1.000 23.67372 76 HIS D N 1
ATOM 3499 C CA . HIS D 1 61 ? 8.40200 0.96300 3.92300 1.000 27.47334 76 HIS D CA 1
ATOM 3500 C C . HIS D 1 61 ? 8.02600 1.56300 2.57000 1.000 24.18769 76 HIS D C 1
ATOM 3501 O O . HIS D 1 61 ? 7.02500 1.14000 2.00900 1.000 24.39617 76 HIS D O 1
ATOM 3508 N N . GLU D 1 62 ? 8.77300 2.54300 2.09700 1.000 26.76293 77 GLU D N 1
ATOM 3509 C CA . GLU D 1 62 ? 8.34200 3.17600 0.82900 1.000 27.52654 77 GLU D CA 1
ATOM 3510 C C . GLU D 1 62 ? 8.43900 2.16400 -0.32000 1.000 26.87597 77 GLU D C 1
ATOM 3511 O O . GLU D 1 62 ? 7.52300 2.13200 -1.13100 1.000 23.94920 77 GLU D O 1
ATOM 3517 N N . GLN D 1 63 ? 9.48700 1.34800 -0.33200 1.000 25.71228 78 GLN D N 1
ATOM 3518 C CA . GLN D 1 63 ? 9.65400 0.32000 -1.38700 1.000 22.73471 78 GLN D CA 1
ATOM 3519 C C . GLN D 1 63 ? 8.57200 -0.74500 -1.21600 1.000 22.48691 78 GLN D C 1
ATOM 3520 O O . GLN D 1 63 ? 8.10600 -1.29000 -2.21700 1.000 20.00328 78 GLN D O 1
ATOM 3526 N N . ALA D 1 64 ? 8.21300 -1.01900 0.03300 1.000 19.07782 79 ALA D N 1
ATOM 3527 C CA . ALA D 1 64 ? 7.13100 -1.99100 0.27500 1.000 20.82992 79 ALA D CA 1
ATOM 3528 C C . ALA D 1 64 ? 5.82900 -1.42100 -0.28800 1.000 18.24442 79 ALA D C 1
ATOM 3529 O O . ALA D 1 64 ? 5.07000 -2.15800 -0.91000 1.000 17.79659 79 ALA D O 1
ATOM 3531 N N . LEU D 1 65 ? 5.60200 -0.13800 -0.04400 1.000 19.80044 80 LEU D N 1
ATOM 3532 C CA . LEU D 1 65 ? 4.32700 0.47000 -0.48300 1.000 24.81943 80 LEU D CA 1
ATOM 3533 C C . LEU D 1 65 ? 4.23500 0.36900 -2.00300 1.000 19.72600 80 LEU D C 1
ATOM 3534 O O . LEU D 1 65 ? 3.18900 -0.01100 -2.52600 1.000 19.26212 80 LEU D O 1
ATOM 3539 N N . ALA D 1 66 ? 5.33200 0.69100 -2.66800 1.000 23.03520 81 ALA D N 1
ATOM 3540 C CA . ALA D 1 66 ? 5.33100 0.69400 -4.14200 1.000 18.89194 81 ALA D CA 1
ATOM 3541 C C . ALA D 1 66 ? 4.93500 -0.68700 -4.65100 1.000 18.09221 81 ALA D C 1
ATOM 3542 O O . ALA D 1 66 ? 4.15700 -0.76100 -5.58900 1.000 18.00345 81 ALA D O 1
ATOM 3544 N N . ASP D 1 67 ? 5.48700 -1.72600 -4.04500 1.000 17.70813 82 ASP D N 1
ATOM 3545 C CA . ASP D 1 67 ? 5.19000 -3.08600 -4.54200 1.000 17.19762 82 ASP D CA 1
ATOM 3546 C C . ASP D 1 67 ? 3.72100 -3.41500 -4.26000 1.000 16.94079 82 ASP D C 1
ATOM 3547 O O . ASP D 1 67 ? 3.09800 -4.09000 -5.06300 1.000 17.50343 82 ASP D O 1
ATOM 3552 N N . CYS D 1 68 ? 3.24200 -2.97900 -3.10100 1.000 19.58913 83 CYS D N 1
ATOM 3553 C CA . CYS D 1 68 ? 1.81600 -3.21200 -2.75500 1.000 17.16430 83 CYS D CA 1
ATOM 3554 C C . CYS D 1 68 ? 0.93600 -2.54500 -3.81300 1.000 17.19478 83 CYS D C 1
ATOM 3555 O O . CYS D 1 68 ? -0.03000 -3.15200 -4.26500 1.000 17.66725 83 CYS D O 1
ATOM 3558 N N . ARG D 1 69 ? 1.27800 -1.32200 -4.18200 1.000 18.12202 84 ARG D N 1
ATOM 3559 C CA . ARG D 1 69 ? 0.50800 -0.65200 -5.25900 1.000 18.99442 84 ARG D CA 1
ATOM 3560 C C . ARG D 1 69 ? 0.59900 -1.47100 -6.55400 1.000 18.99472 84 ARG D C 1
ATOM 3561 O O . ARG D 1 69 ? -0.40900 -1.61300 -7.23100 1.000 17.97250 84 ARG D O 1
ATOM 3569 N N . ARG D 1 70 ? 1.77900 -2.01300 -6.86300 1.000 19.06923 85 ARG D N 1
ATOM 3570 C CA . ARG D 1 70 ? 1.92100 -2.73100 -8.15300 1.000 18.20208 85 ARG D CA 1
ATOM 3571 C C . ARG D 1 70 ? 1.06900 -3.99300 -8.11000 1.000 19.69476 85 ARG D C 1
ATOM 3572 O O . ARG D 1 70 ? 0.42400 -4.32200 -9.10900 1.000 19.75814 85 ARG D O 1
ATOM 3580 N N . ALA D 1 71 ? 1.07200 -4.66400 -6.96400 1.000 24.72779 86 ALA D N 1
ATOM 3581 C CA . ALA D 1 71 ? 0.28600 -5.90400 -6.83600 1.000 16.89869 86 ALA D CA 1
ATOM 3582 C C . ALA D 1 71 ? -1.20300 -5.57700 -6.96100 1.000 19.04504 86 ALA D C 1
ATOM 3583 O O . ALA D 1 71 ? -1.90900 -6.32000 -7.63400 1.000 20.62332 86 ALA D O 1
ATOM 3585 N N . LEU D 1 72 ? -1.64000 -4.49900 -6.32000 1.000 18.83607 87 LEU D N 1
ATOM 3586 C CA . LEU D 1 72 ? -3.08300 -4.18400 -6.30600 1.000 20.04929 87 LEU D CA 1
ATOM 3587 C C . LEU D 1 72 ? -3.57500 -3.84300 -7.72100 1.000 20.45956 87 LEU D C 1
ATOM 3588 O O . LEU D 1 72 ? -4.75400 -4.00100 -7.97600 1.000 20.69798 87 LEU D O 1
ATOM 3593 N N . GLU D 1 73 ? -2.68400 -3.33600 -8.56700 1.000 21.17230 88 GLU D N 1
ATOM 3594 C CA . GLU D 1 73 ? -3.07600 -2.98700 -9.95200 1.000 23.43588 88 GLU D CA 1
ATOM 3595 C C . GLU D 1 73 ? -3.23500 -4.27800 -10.74500 1.000 24.27022 88 GLU D C 1
ATOM 3596 O O . GLU D 1 73 ? -4.03200 -4.28000 -11.68700 1.000 24.15278 88 GLU D O 1
ATOM 3602 N N . LEU D 1 74 ? -2.52700 -5.32400 -10.34900 1.000 18.55320 89 LEU D N 1
ATOM 3603 C CA . LEU D 1 74 ? -2.64000 -6.63600 -11.03200 1.000 21.14198 89 LEU D CA 1
ATOM 3604 C C . LEU D 1 74 ? -3.74000 -7.49200 -10.39300 1.000 21.81445 89 LEU D C 1
ATOM 3605 O O . LEU D 1 74 ? -4.27800 -8.34800 -11.08800 1.000 23.99626 89 LEU D O 1
ATOM 3610 N N . ASP D 1 75 ? -4.00300 -7.29900 -9.10300 1.000 21.83020 90 ASP D N 1
ATOM 3611 C CA . ASP D 1 75 ? -5.01500 -8.12000 -8.38200 1.000 25.42391 90 ASP D CA 1
ATOM 3612 C C . ASP D 1 75 ? -5.71300 -7.28200 -7.30000 1.000 21.11573 90 ASP D C 1
ATOM 3613 O O . ASP D 1 75 ? -5.21700 -7.24700 -6.16800 1.000 22.74769 90 ASP D O 1
ATOM 3618 N N . GLY D 1 76 ? -6.83800 -6.66500 -7.65000 1.000 23.44802 91 GLY D N 1
ATOM 3619 C CA . GLY D 1 76 ? -7.61200 -5.86700 -6.68100 1.000 19.87712 91 GLY D CA 1
ATOM 3620 C C . GLY D 1 76 ? -8.15000 -6.67300 -5.51200 1.000 20.95106 91 GLY D C 1
ATOM 3621 O O . GLY D 1 76 ? -8.58300 -6.07000 -4.55200 1.000 19.25391 91 GLY D O 1
ATOM 3622 N N . GLN D 1 77 ? -8.13000 -7.99600 -5.62400 1.000 21.50223 92 GLN D N 1
ATOM 3623 C CA . GLN D 1 77 ? -8.70600 -8.83400 -4.54800 1.000 20.06606 92 GLN D CA 1
ATOM 3624 C C . GLN D 1 77 ? -7.60500 -9.36400 -3.60700 1.000 18.84480 92 GLN D C 1
ATOM 3625 O O . GLN D 1 77 ? -7.91500 -10.20100 -2.76600 1.000 21.84264 92 GLN D O 1
ATOM 3631 N N . SER D 1 78 ? -6.36900 -8.87400 -3.74800 1.000 18.22884 93 SER D N 1
ATOM 3632 C CA . SER D 1 78 ? -5.24300 -9.42500 -2.94300 1.000 20.26113 93 SER D CA 1
ATOM 3633 C C . SER D 1 78 ? -5.37700 -9.07700 -1.45500 1.000 17.72287 93 SER D C 1
ATOM 3634 O O . SER D 1 78 ? -5.23800 -7.92200 -1.10000 1.000 20.99162 93 SER D O 1
ATOM 3637 N N . VAL D 1 79 ? -5.58700 -10.09100 -0.64700 1.000 26.20359 94 VAL D N 1
ATOM 3638 C CA . VAL D 1 79 ? -5.66900 -9.87300 0.82200 1.000 25.82880 94 VAL D CA 1
ATOM 3639 C C . VAL D 1 79 ? -4.31500 -9.36600 1.32700 1.000 25.39972 94 VAL D C 1
ATOM 3640 O O . VAL D 1 79 ? -4.28300 -8.33200 1.97700 1.000 25.15083 94 VAL D O 1
ATOM 3644 N N . LYS D 1 80 ? -3.24400 -10.06100 0.95600 1.000 25.50538 95 LYS D N 1
ATOM 3645 C CA . LYS D 1 80 ? -1.89500 -9.73000 1.49300 1.000 25.33334 95 LYS D CA 1
ATOM 3646 C C . LYS D 1 80 ? -1.40600 -8.37800 0.98900 1.000 25.13904 95 LYS D C 1
ATOM 3647 O O . LYS D 1 80 ? -0.75800 -7.67600 1.74300 1.000 25.08216 95 LYS D O 1
ATOM 3653 N N . ALA D 1 81 ? -1.76300 -8.00000 -0.23600 1.000 25.24044 96 ALA D N 1
ATOM 3654 C CA . ALA D 1 81 ? -1.34600 -6.65100 -0.65100 1.000 25.26986 96 ALA D CA 1
ATOM 3655 C C . ALA D 1 81 ? -2.01300 -5.58700 0.22700 1.000 25.20812 96 ALA D C 1
ATOM 3656 O O . ALA D 1 81 ? -1.36100 -4.60800 0.57000 1.000 25.33185 96 ALA D O 1
ATOM 3658 N N . HIS D 1 82 ? -3.30100 -5.76900 0.52700 1.000 25.19612 97 HIS D N 1
ATOM 3659 C CA . HIS D 1 82 ? -4.01600 -4.79400 1.38000 1.000 25.26818 97 HIS D CA 1
ATOM 3660 C C . HIS D 1 82 ? -3.46300 -4.84800 2.80900 1.000 25.12428 97 HIS D C 1
ATOM 3661 O O . HIS D 1 82 ? -3.34500 -3.81100 3.43100 1.000 25.34057 97 HIS D O 1
ATOM 3668 N N . PHE D 1 83 ? -3.18400 -6.04600 3.26800 1.000 24.97625 98 PHE D N 1
ATOM 3669 C CA . PHE D 1 83 ? -2.68000 -6.23000 4.64900 1.000 25.06140 98 PHE D CA 1
ATOM 3670 C C . PHE D 1 83 ? -1.27700 -5.62900 4.78300 1.000 25.26719 98 PHE D C 1
ATOM 3671 O O . PHE D 1 83 ? -1.01200 -4.82900 5.67500 1.000 25.58028 98 PHE D O 1
ATOM 3679 N N . PHE D 1 84 ? -0.39600 -6.02900 3.87300 1.000 25.24858 99 PHE D N 1
ATOM 3680 C CA . PHE D 1 84 ? 0.99200 -5.50700 3.92000 1.000 25.60069 99 PHE D CA 1
ATOM 3681 C C . PHE D 1 84 ? 0.96100 -3.98300 3.75000 1.000 25.86194 99 PHE D C 1
ATOM 3682 O O . PHE D 1 84 ? 1.75800 -3.29400 4.38300 1.000 26.38841 99 PHE D O 1
ATOM 3690 N N . LEU D 1 85 ? 0.05700 -3.46400 2.91100 1.000 25.72644 100 LEU D N 1
ATOM 3691 C CA . LEU D 1 85 ? -0.07600 -1.99200 2.78100 1.000 26.22618 100 LEU D CA 1
ATOM 3692 C C . LEU D 1 85 ? -0.46800 -1.38700 4.13800 1.000 26.54175 100 LEU D C 1
ATOM 3693 O O . LEU D 1 85 ? 0.01300 -0.31800 4.47800 1.000 27.24043 100 LEU D O 1
ATOM 3698 N N . GLY D 1 86 ? -1.37200 -2.05900 4.84100 1.000 26.18486 101 GLY D N 1
ATOM 3699 C CA . GLY D 1 86 ? -1.84200 -1.48900 6.11600 1.000 26.58063 101 GLY D CA 1
ATOM 3700 C C . GLY D 1 86 ? -0.74500 -1.51400 7.17100 1.000 27.05428 101 GLY D C 1
ATOM 3701 O O . GLY D 1 86 ? -0.61100 -0.53500 7.89000 1.000 27.80185 101 GLY D O 1
ATOM 3702 N N . GLN D 1 87 ? -0.02300 -2.62700 7.25200 1.000 26.81504 102 GLN D N 1
ATOM 3703 C CA . GLN D 1 87 ? 1.11900 -2.73700 8.20000 1.000 27.48985 102 GLN D CA 1
ATOM 3704 C C . GLN D 1 87 ? 2.13700 -1.65600 7.84900 1.000 28.18895 102 GLN D C 1
ATOM 3705 O O . GLN D 1 87 ? 2.70000 -1.05000 8.75900 1.000 29.12986 102 GLN D O 1
ATOM 3711 N N . CYS D 1 88 ? 2.30700 -1.38900 6.56300 1.000 27.91102 103 CYS D N 1
ATOM 3712 C CA . CYS D 1 88 ? 3.24200 -0.33500 6.12200 1.000 28.71712 103 CYS D CA 1
ATOM 3713 C C . CYS D 1 88 ? 2.73000 1.00700 6.64400 1.000 30.59941 103 CYS D C 1
ATOM 3714 O O . CYS D 1 88 ? 3.47900 1.67900 7.35800 1.000 30.59757 103 CYS D O 1
ATOM 3717 N N . GLN D 1 89 ? 1.47500 1.35400 6.34300 1.000 29.14696 104 GLN D N 1
ATOM 3718 C CA . GLN D 1 89 ? 0.93600 2.68200 6.74000 1.000 30.08571 104 GLN D CA 1
ATOM 3719 C C . GLN D 1 89 ? 0.92800 2.79400 8.27200 1.000 30.86223 104 GLN D C 1
ATOM 3720 O O . GLN D 1 89 ? 1.05300 3.89400 8.77800 1.000 31.92020 104 GLN D O 1
ATOM 3726 N N . LEU D 1 90 ? 0.79600 1.66800 8.95400 1.000 30.06652 105 LEU D N 1
ATOM 3727 C CA . LEU D 1 90 ? 0.81300 1.66200 10.43700 1.000 30.77573 105 LEU D CA 1
ATOM 3728 C C . LEU D 1 90 ? 2.21600 2.03100 10.92700 1.000 32.38937 105 LEU D C 1
ATOM 3729 O O . LEU D 1 90 ? 2.33900 2.95500 11.73700 1.000 33.27038 105 LEU D O 1
ATOM 3734 N N . GLU D 1 91 ? 3.23200 1.34900 10.39600 1.000 31.71279 106 GLU D N 1
ATOM 3735 C CA . GLU D 1 91 ? 4.63700 1.65400 10.79900 1.000 38.59045 106 GLU D CA 1
ATOM 3736 C C . GLU D 1 91 ? 4.99900 3.08100 10.36600 1.000 34.24581 106 GLU D C 1
ATOM 3737 O O . GLU D 1 91 ? 5.92900 3.63900 10.95300 1.000 35.64512 106 GLU D O 1
ATOM 3743 N N . MET D 1 92 ? 4.27000 3.65700 9.40700 1.000 33.62347 107 MET D N 1
ATOM 3744 C CA . MET D 1 92 ? 4.51400 5.05700 8.97000 1.000 34.89390 107 MET D CA 1
ATOM 3745 C C . MET D 1 92 ? 3.53500 6.01600 9.64500 1.000 39.44023 107 MET D C 1
ATOM 3746 O O . MET D 1 92 ? 3.49200 7.17100 9.21900 1.000 42.87823 107 MET D O 1
ATOM 3751 N N . GLU D 1 93 ? 2.75100 5.52700 10.61500 1.000 35.25630 108 GLU D N 1
ATOM 3752 C CA . GLU D 1 93 ? 1.81100 6.37900 11.39400 1.000 37.29514 108 GLU D CA 1
ATOM 3753 C C . GLU D 1 93 ? 0.64500 6.88600 10.53300 1.000 35.97776 108 GLU D C 1
ATOM 3754 O O . GLU D 1 93 ? 0.11900 7.95200 10.86300 1.000 39.96821 108 GLU D O 1
ATOM 3760 N N . SER D 1 94 ? 0.26800 6.16300 9.47600 1.000 34.67786 109 SER D N 1
ATOM 3761 C CA . SER D 1 94 ? -0.95800 6.50000 8.69900 1.000 35.34507 109 SER D CA 1
ATOM 3762 C C . SER D 1 94 ? -2.02700 5.52100 9.19200 1.000 34.05884 109 SER D C 1
ATOM 3763 O O . SER D 1 94 ? -2.32000 4.56300 8.47100 1.000 31.39852 109 SER D O 1
ATOM 3766 N N . TYR D 1 95 ? -2.57100 5.75900 10.38900 1.000 33.27457 110 TYR D N 1
ATOM 3767 C CA . TYR D 1 95 ? -3.46700 4.77400 11.05900 1.000 35.07012 110 TYR D CA 1
ATOM 3768 C C . TYR D 1 95 ? -4.82000 4.54700 10.37100 1.000 32.95032 110 TYR D C 1
ATOM 3769 O O . TYR D 1 95 ? -5.21000 3.39700 10.18200 1.000 33.26084 110 TYR D O 1
ATOM 3778 N N . ASP D 1 96 ? -5.51800 5.61400 10.04200 1.000 32.62594 111 ASP D N 1
ATOM 3779 C CA . ASP D 1 96 ? -6.85500 5.47800 9.41400 1.000 36.11149 111 ASP D CA 1
ATOM 3780 C C . ASP D 1 96 ? -6.74800 4.62700 8.14400 1.000 31.02073 111 ASP D C 1
ATOM 3781 O O . ASP D 1 96 ? -7.49200 3.65600 8.01500 1.000 34.05704 111 ASP D O 1
ATOM 3786 N N . GLU D 1 97 ? -5.79800 4.95800 7.26500 1.000 32.71868 112 GLU D N 1
ATOM 3787 C CA . GLU D 1 97 ? -5.63700 4.19300 6.00300 1.000 30.24184 112 GLU D CA 1
ATOM 3788 C C . GLU D 1 97 ? -5.25900 2.76500 6.34200 1.000 29.04270 112 GLU D C 1
ATOM 3789 O O . GLU D 1 97 ? -5.74200 1.84700 5.68900 1.000 28.29144 112 GLU D O 1
ATOM 3795 N N . ALA D 1 98 ? -4.38700 2.61500 7.34100 1.000 29.11467 113 ALA D N 1
ATOM 3796 C CA . ALA D 1 98 ? -3.93800 1.26700 7.72600 1.000 28.24769 113 ALA D CA 1
ATOM 3797 C C . ALA D 1 98 ? -5.13500 0.44400 8.18400 1.000 27.76658 113 ALA D C 1
ATOM 3798 O O . ALA D 1 98 ? -5.27200 -0.68600 7.75400 1.000 29.14428 113 ALA D O 1
ATOM 3800 N N . ILE D 1 99 ? -5.92800 1.01100 9.08000 1.000 28.34458 114 ILE D N 1
ATOM 3801 C CA . ILE D 1 99 ? -7.07400 0.24400 9.63500 1.000 28.05918 114 ILE D CA 1
ATOM 3802 C C . ILE D 1 99 ? -8.00400 -0.10900 8.46800 1.000 27.66087 114 ILE D C 1
ATOM 3803 O O . ILE D 1 99 ? -8.37700 -1.27400 8.34400 1.000 27.11527 114 ILE D O 1
ATOM 3808 N N . ALA D 1 100 ? -8.27300 0.86700 7.60700 1.000 28.12662 115 ALA D N 1
ATOM 3809 C CA . ALA D 1 100 ? -9.15600 0.60900 6.44400 1.000 28.03611 115 ALA D CA 1
ATOM 3810 C C . ALA D 1 100 ? -8.60700 -0.55100 5.61600 1.000 27.23381 115 ALA D C 1
ATOM 3811 O O . ALA D 1 100 ? -9.36700 -1.42800 5.22900 1.000 27.02144 115 ALA D O 1
ATOM 3813 N N . ASN D 1 101 ? -7.29100 -0.57200 5.41600 1.000 26.95651 116 ASN D N 1
ATOM 3814 C CA . ASN D 1 101 ? -6.69700 -1.62200 4.55700 1.000 26.35435 116 ASN D CA 1
ATOM 3815 C C . ASN D 1 101 ? -6.69500 -2.95800 5.27700 1.000 25.87539 116 ASN D C 1
ATOM 3816 O O . ASN D 1 101 ? -6.89600 -3.97700 4.64200 1.000 25.61702 116 ASN D O 1
ATOM 3821 N N . LEU D 1 102 ? -6.43200 -2.92900 6.58000 1.000 25.96475 117 LEU D N 1
ATOM 3822 C CA . LEU D 1 102 ? -6.48300 -4.18600 7.35800 1.000 25.75922 117 LEU D CA 1
ATOM 3823 C C . LEU D 1 102 ? -7.92900 -4.71300 7.38900 1.000 25.85227 117 LEU D C 1
ATOM 3824 O O . LEU D 1 102 ? -8.12800 -5.91200 7.34600 1.000 25.75468 117 LEU D O 1
ATOM 3829 N N . GLN D 1 103 ? -8.88200 -3.80100 7.47200 1.000 26.22378 118 GLN D N 1
ATOM 3830 C CA . GLN D 1 103 ? -10.30600 -4.22600 7.48500 1.000 26.50385 118 GLN D CA 1
ATOM 3831 C C . GLN D 1 103 ? -10.69900 -4.74500 6.09500 1.000 26.48192 118 GLN D C 1
ATOM 3832 O O . GLN D 1 103 ? -11.43700 -5.72900 6.02000 1.000 26.66178 118 GLN D O 1
ATOM 3838 N N . ARG D 1 104 ? -10.14700 -4.14500 5.04200 1.000 26.41740 119 ARG D N 1
ATOM 3839 C CA . ARG D 1 104 ? -10.42000 -4.65200 3.66500 1.000 26.55707 119 ARG D CA 1
ATOM 3840 C C . ARG D 1 104 ? -9.83100 -6.04800 3.54500 1.000 26.20603 119 ARG D C 1
ATOM 3841 O O . ARG D 1 104 ? -10.47000 -6.93200 3.01800 1.000 26.53604 119 ARG D O 1
ATOM 3849 N N . ALA D 1 105 ? -8.60900 -6.21900 4.05800 1.000 25.74349 120 ALA D N 1
ATOM 3850 C CA . ALA D 1 105 ? -8.01200 -7.56300 4.05600 1.000 25.61006 120 ALA D CA 1
ATOM 3851 C C . ALA D 1 105 ? -8.91900 -8.54200 4.79200 1.000 25.95593 120 ALA D C 1
ATOM 3852 O O . ALA D 1 105 ? -9.06000 -9.67000 4.34300 1.000 26.26104 120 ALA D O 1
ATOM 3854 N N . TYR D 1 106 ? -9.43400 -8.11300 5.93800 1.000 26.04455 121 TYR D N 1
ATOM 3855 C CA . TYR D 1 106 ? -10.25200 -9.03100 6.75600 1.000 26.49757 121 TYR D CA 1
ATOM 3856 C C . TYR D 1 106 ? -11.45200 -9.47600 5.92500 1.000 27.03865 121 TYR D C 1
ATOM 3857 O O . TYR D 1 106 ? -11.74000 -10.66200 5.85400 1.000 27.52929 121 TYR D O 1
ATOM 3866 N N . SER D 1 107 ? -12.06500 -8.50200 5.28100 1.000 27.13048 122 SER D N 1
ATOM 3867 C CA . SER D 1 107 ? -13.27100 -8.79200 4.46700 1.000 27.89352 122 SER D CA 1
ATOM 3868 C C . SER D 1 107 ? -12.91700 -9.73500 3.31900 1.000 28.12981 122 SER D C 1
ATOM 3869 O O . SER D 1 107 ? -13.59900 -10.74200 3.14700 1.000 29.08124 122 SER D O 1
ATOM 3872 N N . LEU D 1 108 ? -11.85600 -9.41800 2.57900 1.000 27.63069 123 LEU D N 1
ATOM 3873 C CA . LEU D 1 108 ? -11.52100 -10.24900 1.39800 1.000 27.99381 123 LEU D CA 1
ATOM 3874 C C . LEU D 1 108 ? -11.20800 -11.66600 1.85500 1.000 28.23811 123 LEU D C 1
ATOM 3875 O O . LEU D 1 108 ? -11.61900 -12.59800 1.20100 1.000 30.53376 123 LEU D O 1
ATOM 3880 N N . ALA D 1 109 ? -10.47800 -11.80200 2.95700 1.000 27.71650 124 ALA D N 1
ATOM 3881 C CA . ALA D 1 109 ? -10.07900 -13.13900 3.42700 1.000 28.14493 124 ALA D CA 1
ATOM 3882 C C . ALA D 1 109 ? -11.32200 -13.96000 3.76200 1.000 29.14525 124 ALA D C 1
ATOM 3883 O O . ALA D 1 109 ? -11.32700 -15.16400 3.52200 1.000 33.08715 124 ALA D O 1
ATOM 3885 N N . LYS D 1 110 ? -12.31100 -13.30200 4.34200 1.000 29.16373 125 LYS D N 1
ATOM 3886 C CA . LYS D 1 110 ? -13.56800 -14.00500 4.68900 1.000 30.24450 125 LYS D CA 1
ATOM 3887 C C . LYS D 1 110 ? -14.25500 -14.42500 3.39000 1.000 32.64502 125 LYS D C 1
ATOM 3888 O O . LYS D 1 110 ? -14.56700 -15.59900 3.24500 1.000 33.31158 125 LYS D O 1
ATOM 3894 N N . GLU D 1 111 ? -14.37300 -13.49100 2.45400 1.000 31.25617 126 GLU D N 1
ATOM 3895 C CA . GLU D 1 111 ? -15.00800 -13.77200 1.14000 1.000 31.97962 126 GLU D CA 1
ATOM 3896 C C . GLU D 1 111 ? -14.24800 -14.87600 0.40300 1.000 33.34344 126 GLU D C 1
ATOM 3897 O O . GLU D 1 111 ? -14.88500 -15.63800 -0.32200 1.000 33.81549 126 GLU D O 1
ATOM 3903 N N . GLN D 1 112 ? -12.93000 -14.95600 0.59100 1.000 31.52357 127 GLN D N 1
ATOM 3904 C CA . GLN D 1 112 ? -12.11400 -15.95000 -0.14800 1.000 32.03302 127 GLN D CA 1
ATOM 3905 C C . GLN D 1 112 ? -11.92300 -17.22100 0.67400 1.000 32.70316 127 GLN D C 1
ATOM 3906 O O . GLN D 1 112 ? -11.24700 -18.12900 0.19000 1.000 34.95007 127 GLN D O 1
ATOM 3912 N N . ARG D 1 113 ? -12.49100 -17.26200 1.87800 1.000 32.71833 128 ARG D N 1
ATOM 3913 C CA . ARG D 1 113 ? -12.36000 -18.44600 2.77000 1.000 33.56335 128 ARG D CA 1
ATOM 3914 C C . ARG D 1 113 ? -10.88400 -18.73500 3.06500 1.000 33.01370 128 ARG D C 1
ATOM 3915 O O . ARG D 1 113 ? -10.48400 -19.89700 2.99400 1.000 36.70112 128 ARG D O 1
ATOM 3917 N N . LEU D 1 114 ? -10.13200 -17.69900 3.41400 1.000 34.42052 129 LEU D N 1
ATOM 3918 C CA . LEU D 1 114 ? -8.70600 -17.88400 3.77600 1.000 31.71089 129 LEU D CA 1
ATOM 3919 C C . LEU D 1 114 ? -8.57000 -17.88800 5.29700 1.000 36.41847 129 LEU D C 1
ATOM 3920 O O . LEU D 1 114 ? -9.14200 -17.00200 5.93500 1.000 37.64645 129 LEU D O 1
ATOM 3925 N N . ASN D 1 115 ? -7.74700 -18.78900 5.83400 1.000 33.08891 130 ASN D N 1
ATOM 3926 C CA . ASN D 1 115 ? -7.58500 -18.90700 7.30900 1.000 32.10410 130 ASN D CA 1
ATOM 3927 C C . ASN D 1 115 ? -6.21800 -18.40000 7.78400 1.000 33.81116 130 ASN D C 1
ATOM 3928 O O . ASN D 1 115 ? -5.25100 -19.15300 7.67500 1.000 37.68642 130 ASN D O 1
ATOM 3933 N N . PHE D 1 116 ? -6.17000 -17.18200 8.31300 1.000 30.39195 131 PHE D N 1
ATOM 3934 C CA . PHE D 1 116 ? -4.92000 -16.63200 8.88200 1.000 33.15873 131 PHE D CA 1
ATOM 3935 C C . PHE D 1 116 ? -5.08000 -16.55000 10.40400 1.000 33.66341 131 PHE D C 1
ATOM 3936 O O . PHE D 1 116 ? -4.50400 -15.65300 11.02600 1.000 37.67326 131 PHE D O 1
ATOM 3944 N N . GLY D 1 117 ? -5.88000 -17.45000 10.96800 1.000 35.07519 132 GLY D N 1
ATOM 3945 C CA . GLY D 1 117 ? -6.17100 -17.40000 12.41300 1.000 35.24254 132 GLY D CA 1
ATOM 3946 C C . GLY D 1 117 ? -6.60400 -16.02400 12.85900 1.000 31.18958 132 GLY D C 1
ATOM 3947 O O . GLY D 1 117 ? -7.47100 -15.44400 12.22000 1.000 30.45947 132 GLY D O 1
ATOM 3948 N N . ASP D 1 118 ? -5.97500 -15.51300 13.91600 1.000 31.39164 133 ASP D N 1
ATOM 3949 C CA . ASP D 1 118 ? -6.34900 -14.19400 14.46900 1.000 32.80749 133 ASP D CA 1
ATOM 3950 C C . ASP D 1 118 ? -5.35600 -13.11200 14.03800 1.000 29.93856 133 ASP D C 1
ATOM 3951 O O . ASP D 1 118 ? -5.42400 -12.01200 14.57900 1.000 29.71065 133 ASP D O 1
ATOM 3956 N N . ASP D 1 119 ? -4.53100 -13.40200 13.02900 1.000 29.60015 134 ASP D N 1
ATOM 3957 C CA . ASP D 1 119 ? -3.50700 -12.43000 12.57200 1.000 28.97865 134 ASP D CA 1
ATOM 3958 C C . ASP D 1 119 ? -4.13000 -11.08400 12.19800 1.000 28.09687 134 ASP D C 1
ATOM 3959 O O . ASP D 1 119 ? -3.63300 -10.06600 12.65200 1.000 28.08578 134 ASP D O 1
ATOM 3964 N N . ILE D 1 120 ? -5.18900 -11.09000 11.37200 1.000 28.45327 135 ILE D N 1
ATOM 3965 C CA . ILE D 1 120 ? -5.75300 -9.78300 10.91600 1.000 26.95034 135 ILE D CA 1
ATOM 3966 C C . ILE D 1 120 ? -6.47100 -9.07600 12.07600 1.000 27.27593 135 ILE D C 1
ATOM 3967 O O . ILE D 1 120 ? -6.25400 -7.88600 12.25000 1.000 27.16744 135 ILE D O 1
ATOM 3972 N N . PRO D 1 121 ? -7.35400 -9.73500 12.85000 1.000 27.81156 136 PRO D N 1
ATOM 3973 C CA . PRO D 1 121 ? -7.96500 -9.04400 13.98200 1.000 28.23972 136 PRO D CA 1
ATOM 3974 C C . PRO D 1 121 ? -6.91000 -8.52600 14.97300 1.000 28.72597 136 PRO D C 1
ATOM 3975 O O . PRO D 1 121 ? -7.00100 -7.40800 15.38900 1.000 28.84256 136 PRO D O 1
ATOM 3979 N N . SER D 1 122 ? -5.90100 -9.33800 15.24800 1.000 29.15519 137 SER D N 1
ATOM 3980 C CA . SER D 1 122 ? -4.80900 -8.87500 16.14300 1.000 29.85510 137 SER D CA 1
ATOM 3981 C C . SER D 1 122 ? -4.18100 -7.59700 15.58800 1.000 29.40245 137 SER D C 1
ATOM 3982 O O . SER D 1 122 ? -3.97700 -6.64200 16.33000 1.000 29.96211 137 SER D O 1
ATOM 3985 N N . ALA D 1 123 ? -3.92600 -7.58100 14.28200 1.000 28.56061 138 ALA D N 1
ATOM 3986 C CA . ALA D 1 123 ? -3.32000 -6.39400 13.65200 1.000 28.25834 138 ALA D CA 1
ATOM 3987 C C . ALA D 1 123 ? -4.23200 -5.17300 13.75500 1.000 28.21701 138 ALA D C 1
ATOM 3988 O O . ALA D 1 123 ? -3.74900 -4.07300 13.97800 1.000 28.64183 138 ALA D O 1
ATOM 3990 N N . LEU D 1 124 ? -5.53600 -5.38000 13.57300 1.000 27.89151 139 LEU D N 1
ATOM 3991 C CA . LEU D 1 124 ? -6.47100 -4.24200 13.69300 1.000 28.04315 139 LEU D CA 1
ATOM 3992 C C . LEU D 1 124 ? -6.43300 -3.67800 15.12300 1.000 29.01553 139 LEU D C 1
ATOM 3993 O O . LEU D 1 124 ? -6.49500 -2.46200 15.27400 1.000 29.45733 139 LEU D O 1
ATOM 3998 N N . ARG D 1 125 ? -6.32200 -4.55500 16.10800 1.000 29.50883 140 ARG D N 1
ATOM 3999 C CA . ARG D 1 125 ? -6.28100 -4.09200 17.52200 1.000 30.64488 140 ARG D CA 1
ATOM 4000 C C . ARG D 1 125 ? -5.03600 -3.23700 17.74200 1.000 31.28177 140 ARG D C 1
ATOM 4001 O O . ARG D 1 125 ? -5.16300 -2.10900 18.20900 1.000 32.00515 140 ARG D O 1
ATOM 4009 N N . ILE D 1 126 ? -3.88700 -3.75000 17.31000 1.000 32.28506 141 ILE D N 1
ATOM 4010 C CA . ILE D 1 126 ? -2.63200 -2.95800 17.42500 1.000 31.84244 141 ILE D CA 1
ATOM 4011 C C . ILE D 1 126 ? -2.84500 -1.60900 16.75400 1.000 31.69824 141 ILE D C 1
ATOM 4012 O O . ILE D 1 126 ? -2.56400 -0.58200 17.36900 1.000 32.79538 141 ILE D O 1
ATOM 4017 N N . ALA D 1 127 ? -3.38700 -1.61300 15.53800 1.000 30.58396 142 ALA D N 1
ATOM 4018 C CA . ALA D 1 127 ? -3.50000 -0.34700 14.79100 1.000 30.63021 142 ALA D CA 1
ATOM 4019 C C . ALA D 1 127 ? -4.41600 0.63300 15.50700 1.000 31.44706 142 ALA D C 1
ATOM 4020 O O . ALA D 1 127 ? -4.15400 1.83200 15.45600 1.000 32.26950 142 ALA D O 1
ATOM 4022 N N . LYS D 1 128 ? -5.50400 0.12900 16.08500 1.000 32.62648 143 LYS D N 1
ATOM 4023 C CA . LYS D 1 128 ? -6.47700 1.06300 16.69400 1.000 32.14845 143 LYS D CA 1
ATOM 4024 C C . LYS D 1 128 ? -5.90600 1.56300 18.02100 1.000 33.69521 143 LYS D C 1
ATOM 4025 O O . LYS D 1 128 ? -6.09700 2.73100 18.34100 1.000 37.04855 143 LYS D O 1
ATOM 4031 N N . LYS D 1 129 ? -5.20400 0.68400 18.72300 1.000 33.80039 144 LYS D N 1
ATOM 4032 C CA . LYS D 1 129 ? -4.58200 1.08700 20.00600 1.000 35.67796 144 LYS D CA 1
ATOM 4033 C C . LYS D 1 129 ? -3.50000 2.12100 19.73700 1.000 36.26902 144 LYS D C 1
ATOM 4034 O O . LYS D 1 129 ? -3.51200 3.15100 20.40200 1.000 39.94269 144 LYS D O 1
ATOM 4040 N N . LYS D 1 130 ? -2.62200 1.84100 18.76700 1.000 36.86895 145 LYS D N 1
ATOM 4041 C CA . LYS D 1 130 ? -1.52100 2.78400 18.44500 1.000 36.41692 145 LYS D CA 1
ATOM 4042 C C . LYS D 1 130 ? -2.13700 4.12200 18.04200 1.000 36.90326 145 LYS D C 1
ATOM 4043 O O . LYS D 1 130 ? -1.65700 5.15900 18.50400 1.000 44.64622 145 LYS D O 1
ATOM 4049 N N . ARG D 1 131 ? -3.18700 4.08500 17.23400 1.000 40.60105 146 ARG D N 1
ATOM 4050 C CA . ARG D 1 131 ? -3.88200 5.32800 16.82700 1.000 39.84647 146 ARG D CA 1
ATOM 4051 C C . ARG D 1 131 ? -4.40200 6.03700 18.06600 1.000 44.18526 146 ARG D C 1
ATOM 4052 O O . ARG D 1 131 ? -4.16600 7.23000 18.21300 1.000 48.46276 146 ARG D O 1
ATOM 4060 N N . TRP D 1 132 ? -5.09300 5.29000 18.91600 1.000 37.90329 147 TRP D N 1
ATOM 4061 C CA . TRP D 1 132 ? -5.64500 5.89200 20.15300 1.000 42.75914 147 TRP D CA 1
ATOM 4062 C C . TRP D 1 132 ? -4.48100 6.42300 20.97500 1.000 43.41341 147 TRP D C 1
ATOM 4063 O O . TRP D 1 132 ? -4.51300 7.58900 21.35400 1.000 45.27202 147 TRP D O 1
ATOM 4074 N N . ASN D 1 133 ? -3.46500 5.58700 21.14900 1.000 44.46936 148 ASN D N 1
ATOM 4075 C CA . ASN D 1 133 ? -2.27700 5.98300 21.94700 1.000 46.76973 148 ASN D CA 1
ATOM 4076 C C . ASN D 1 133 ? -1.74300 7.29800 21.39000 1.000 47.71882 148 ASN D C 1
ATOM 4077 O O . ASN D 1 133 ? -1.18700 8.07800 22.17100 1.000 53.63590 148 ASN D O 1
ATOM 4082 N N . SER D 1 134 ? -1.94800 7.55400 20.10400 1.000 50.16294 149 SER D N 1
ATOM 4083 C CA . SER D 1 134 ? -1.54200 8.85600 19.52600 1.000 50.86918 149 SER D CA 1
ATOM 4084 C C . SER D 1 134 ? -2.62600 9.89800 19.80900 1.000 53.28132 149 SER D C 1
ATOM 4085 O O . SER D 1 134 ? -2.32400 10.87400 20.50400 1.000 59.96210 149 SER D O 1
ATOM 4088 N N . ILE D 1 135 ? -3.84300 9.68700 19.31300 1.000 51.50821 150 ILE D N 1
ATOM 4089 C CA . ILE D 1 135 ? -4.94900 10.68000 19.48600 1.000 56.30508 150 ILE D CA 1
ATOM 4090 C C . ILE D 1 135 ? -5.10200 11.01200 20.96800 1.000 52.53941 150 ILE D C 1
ATOM 4091 O O . ILE D 1 135 ? -5.24100 12.20500 21.26700 1.000 58.92409 150 ILE D O 1
ATOM 4096 N N . LEU E 2 3 ? -33.34700 16.03100 -20.13200 1.000 57.66496 156 LEU F N 1
ATOM 4097 C CA . LEU E 2 3 ? -32.33600 15.07900 -19.59600 1.000 59.09371 156 LEU F CA 1
ATOM 4098 C C . LEU E 2 3 ? -31.22900 14.87800 -20.63100 1.000 62.47215 156 LEU F C 1
ATOM 4099 O O . LEU E 2 3 ? -31.50800 14.33400 -21.71500 1.000 55.25325 156 LEU F O 1
ATOM 4104 N N . PRO E 2 4 ? -29.97400 15.25300 -20.30900 1.000 68.40805 157 PRO F N 1
ATOM 4105 C CA . PRO E 2 4 ? -28.87200 15.16900 -21.26800 1.000 65.82562 157 PRO F CA 1
ATOM 4106 C C . PRO E 2 4 ? -28.55100 13.73900 -21.71000 1.000 58.16408 157 PRO F C 1
ATOM 4107 O O . PRO E 2 4 ? -28.45900 12.87800 -20.86600 1.000 56.81240 157 PRO F O 1
ATOM 4111 N N . LYS E 2 5 ? -28.39100 13.53200 -23.01600 1.000 48.81113 158 LYS F N 1
ATOM 4112 C CA . LYS E 2 5 ? -27.96700 12.19000 -23.48000 1.000 43.24845 158 LYS F CA 1
ATOM 4113 C C . LYS E 2 5 ? -26.52800 11.97500 -23.00800 1.000 46.43673 158 LYS F C 1
ATOM 4114 O O . LYS E 2 5 ? -25.75100 12.94000 -23.02100 1.000 47.49233 158 LYS F O 1
ATOM 4116 N N . THR E 2 6 ? -26.20600 10.76000 -22.58600 1.000 42.65376 159 THR F N 1
ATOM 4117 C CA . THR E 2 6 ? -24.87500 10.47500 -22.02000 1.000 39.46773 159 THR F CA 1
ATOM 4118 C C . THR E 2 6 ? -24.47000 9.08900 -22.48500 1.000 35.44859 159 THR F C 1
ATOM 4119 O O . THR E 2 6 ? -25.35600 8.23200 -22.56400 1.000 34.16368 159 THR F O 1
ATOM 4123 N N . PRO E 2 7 ? -23.18500 8.80500 -22.77300 1.000 32.99354 160 PRO F N 1
ATOM 4124 C CA . PRO E 2 7 ? -22.78800 7.45500 -23.13500 1.000 33.30371 160 PRO F CA 1
ATOM 4125 C C . PRO E 2 7 ? -22.84800 6.51800 -21.92000 1.000 31.91405 160 PRO F C 1
ATOM 4126 O O . PRO E 2 7 ? -22.44800 6.92500 -20.86400 1.000 32.34657 160 PRO F O 1
ATOM 4130 N N . ILE E 2 8 ? -23.32700 5.29400 -22.11700 1.000 26.38434 161 ILE F N 1
ATOM 4131 C CA . ILE E 2 8 ? -23.50000 4.36500 -20.96900 1.000 30.58765 161 ILE F CA 1
ATOM 4132 C C . ILE E 2 8 ? -22.15100 3.75100 -20.56000 1.000 28.60960 161 ILE F C 1
ATOM 4133 O O . ILE E 2 8 ? -21.99700 3.41800 -19.38900 1.000 23.58906 161 ILE F O 1
ATOM 4138 N N . PHE E 2 9 ? -21.23300 3.56800 -21.50900 1.000 25.95411 162 PHE F N 1
ATOM 4139 C CA . PHE E 2 9 ? -19.94200 2.90800 -21.19700 1.000 23.54448 162 PHE F CA 1
ATOM 4140 C C . PHE E 2 9 ? -19.02000 3.91900 -20.52700 1.000 26.34131 162 PHE F C 1
ATOM 4141 O O . PHE E 2 9 ? -17.89200 4.09800 -20.99000 1.000 25.03291 162 PHE F O 1
ATOM 4149 N N . ARG E 2 10 ? -19.52800 4.57600 -19.49300 1.000 21.90973 163 ARG F N 1
ATOM 4150 C CA . ARG E 2 10 ? -18.73400 5.56500 -18.74100 1.000 22.43790 163 ARG F CA 1
ATOM 4151 C C . ARG E 2 10 ? -18.96900 5.32600 -17.25400 1.000 22.94923 163 ARG F C 1
ATOM 4152 O O . ARG E 2 10 ? -20.03200 4.83900 -16.88800 1.000 23.22969 163 ARG F O 1
ATOM 4160 N N . PRO E 2 11 ? -17.98100 5.62300 -16.37800 1.000 23.30427 164 PRO F N 1
ATOM 4161 C CA . PRO E 2 11 ? -18.18800 5.46800 -14.95000 1.000 24.55309 164 PRO F CA 1
ATOM 4162 C C . PRO E 2 11 ? -19.10600 6.57200 -14.41000 1.000 24.93664 164 PRO F C 1
ATOM 4163 O O . PRO E 2 11 ? -19.30000 7.55000 -15.06500 1.000 27.31268 164 PRO F O 1
ATOM 4167 N N . ASP E 2 12 ? -19.64300 6.36600 -13.21400 1.000 26.89789 165 ASP F N 1
ATOM 4168 C CA . ASP E 2 12 ? -20.48300 7.40900 -12.58200 1.000 24.67712 165 ASP F CA 1
ATOM 4169 C C . ASP E 2 12 ? -19.68300 8.10500 -11.46600 1.000 29.29176 165 ASP F C 1
ATOM 4170 O O . ASP E 2 12 ? -20.22900 8.98600 -10.82000 1.000 32.80724 165 ASP F O 1
ATOM 4176 N N . LEU F 2 3 ? 3.59500 15.34700 -32.76800 1.000 62.49669 156 LEU G N 1
ATOM 4177 C CA . LEU F 2 3 ? 2.72200 14.17000 -33.01800 1.000 61.67012 156 LEU G CA 1
ATOM 4178 C C . LEU F 2 3 ? 1.43300 14.31600 -32.21400 1.000 64.35555 156 LEU G C 1
ATOM 4179 O O . LEU F 2 3 ? 1.40400 13.90400 -31.05000 1.000 60.52083 156 LEU G O 1
ATOM 4184 N N . PRO F 2 4 ? 0.36400 14.88500 -32.80000 1.000 76.49955 157 PRO G N 1
ATOM 4185 C CA . PRO F 2 4 ? -0.92300 14.96000 -32.11600 1.000 75.31904 157 PRO G CA 1
ATOM 4186 C C . PRO F 2 4 ? -1.30900 13.55500 -31.64100 1.000 68.19843 157 PRO G C 1
ATOM 4187 O O . PRO F 2 4 ? -1.33800 12.65500 -32.44900 1.000 67.87629 157 PRO G O 1
ATOM 4191 N N . LYS F 2 5 ? -1.55700 13.40000 -30.34200 1.000 68.03211 158 LYS G N 1
ATOM 4192 C CA . LYS F 2 5 ? -1.95300 12.08500 -29.79100 1.000 63.65248 158 LYS G CA 1
ATOM 4193 C C . LYS F 2 5 ? -3.40800 11.83000 -30.18100 1.000 61.92849 158 LYS G C 1
ATOM 4194 O O . LYS F 2 5 ? -4.21400 12.76400 -30.07500 1.000 65.04979 158 LYS G O 1
ATOM 4200 N N . THR F 2 6 ? -3.71500 10.61100 -30.61700 1.000 54.25323 159 THR G N 1
ATOM 4201 C CA . THR F 2 6 ? -5.07800 10.25600 -31.06300 1.000 50.24316 159 THR G CA 1
ATOM 4202 C C . THR F 2 6 ? -5.42000 8.87800 -30.50000 1.000 46.93036 159 THR G C 1
ATOM 4203 O O . THR F 2 6 ? -4.48900 8.10200 -30.25800 1.000 47.38513 159 THR G O 1
ATOM 4207 N N . PRO F 2 7 ? -6.71500 8.50600 -30.29200 1.000 44.77553 160 PRO G N 1
ATOM 4208 C CA . PRO F 2 7 ? -7.04800 7.15700 -29.86200 1.000 41.88304 160 PRO G CA 1
ATOM 4209 C C . PRO F 2 7 ? -6.94100 6.17400 -31.03600 1.000 39.10701 160 PRO G C 1
ATOM 4210 O O . PRO F 2 7 ? -7.31900 6.53300 -32.11300 1.000 38.11492 160 PRO G O 1
ATOM 4214 N N . ILE F 2 8 ? -6.43300 4.97200 -30.77700 1.000 38.40948 161 ILE G N 1
ATOM 4215 C CA . ILE F 2 8 ? -6.25700 3.95900 -31.85200 1.000 36.53537 161 ILE G CA 1
ATOM 4216 C C . ILE F 2 8 ? -7.62700 3.44500 -32.31400 1.000 33.93663 161 ILE G C 1
ATOM 4217 O O . ILE F 2 8 ? -7.80200 3.27400 -33.52600 1.000 32.85347 161 ILE G O 1
ATOM 4222 N N . PHE F 2 9 ? -8.55100 3.20200 -31.38600 1.000 33.56370 162 PHE G N 1
ATOM 4223 C CA . PHE F 2 9 ? -9.85000 2.58000 -31.74400 1.000 32.49907 162 PHE G CA 1
ATOM 4224 C C . PHE F 2 9 ? -10.75800 3.62700 -32.37700 1.000 31.65457 162 PHE G C 1
ATOM 4225 O O . PHE F 2 9 ? -11.87100 3.83700 -31.87500 1.000 31.97967 162 PHE G O 1
ATOM 4233 N N . ARG F 2 10 ? -10.26600 4.27500 -33.43000 1.000 31.63820 163 ARG G N 1
ATOM 4234 C CA . ARG F 2 10 ? -11.04700 5.31000 -34.13000 1.000 31.75392 163 ARG G CA 1
ATOM 4235 C C . ARG F 2 10 ? -10.81800 5.17700 -35.63500 1.000 31.01026 163 ARG G C 1
ATOM 4236 O O . ARG F 2 10 ? -9.76300 4.71200 -36.04300 1.000 31.20606 163 ARG G O 1
ATOM 4244 N N . PRO F 2 11 ? -11.79500 5.57900 -36.47800 1.000 30.65420 164 PRO G N 1
ATOM 4245 C CA . PRO F 2 11 ? -11.63300 5.44200 -37.90000 1.000 30.40348 164 PRO G CA 1
ATOM 4246 C C . PRO F 2 11 ? -10.73700 6.54800 -38.46500 1.000 32.03670 164 PRO G C 1
ATOM 4247 O O . PRO F 2 11 ? -10.60300 7.58100 -37.85600 1.000 33.37775 164 PRO G O 1
ATOM 4251 N N . ASP F 2 12 ? -10.14500 6.28900 -39.62600 1.000 32.47605 165 ASP G N 1
ATOM 4252 C CA . ASP F 2 12 ? -9.34400 7.32300 -40.31700 1.000 34.70546 165 ASP G CA 1
ATOM 4253 C C . ASP F 2 12 ? -10.19000 7.89700 -41.46700 1.000 36.41926 165 ASP G C 1
ATOM 4254 O O . ASP F 2 12 ? -11.22300 7.35800 -41.77700 1.000 34.51496 165 ASP G O 1
ATOM 4260 N N . THR G 2 6 ? -27.21100 -20.43800 -62.12700 1.000 47.26390 159 THR H N 1
ATOM 4261 C CA . THR G 2 6 ? -28.40000 -19.86400 -61.45300 1.000 45.89198 159 THR H CA 1
ATOM 4262 C C . THR G 2 6 ? -28.68400 -18.45800 -61.96900 1.000 41.35874 159 THR H C 1
ATOM 4263 O O . THR G 2 6 ? -27.74400 -17.67600 -62.07100 1.000 40.17830 159 THR H O 1
ATOM 4267 N N . PRO G 2 7 ? -29.96100 -18.08700 -62.27600 1.000 40.81504 160 PRO H N 1
ATOM 4268 C CA . PRO G 2 7 ? -30.28100 -16.72000 -62.65500 1.000 37.75242 160 PRO H CA 1
ATOM 4269 C C . PRO G 2 7 ? -30.18000 -15.79400 -61.43100 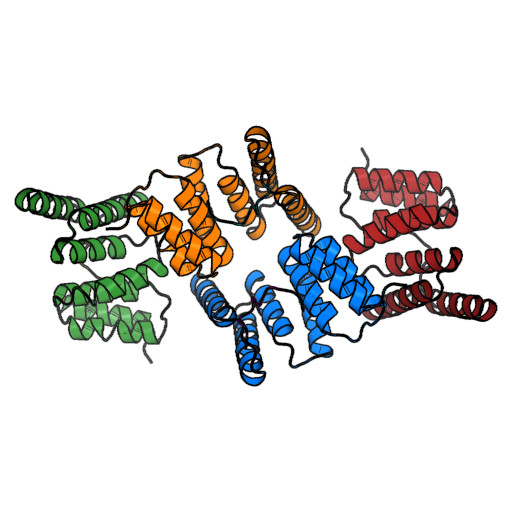1.000 32.91008 160 PRO H C 1
ATOM 4270 O O . PRO G 2 7 ? -30.58700 -16.19800 -60.37700 1.000 34.77433 160 PRO H O 1
ATOM 4274 N N . ILE G 2 8 ? -29.68700 -14.57900 -61.62300 1.000 30.42673 161 ILE H N 1
ATOM 4275 C CA . ILE G 2 8 ? -29.53300 -13.61900 -60.50000 1.000 28.43754 161 ILE H CA 1
ATOM 4276 C C . ILE G 2 8 ? -30.89400 -13.08200 -60.03800 1.000 26.48264 161 ILE H C 1
ATOM 4277 O O . ILE G 2 8 ? -31.03300 -12.83600 -58.83700 1.000 26.05794 161 ILE H O 1
ATOM 4282 N N . PHE G 2 9 ? -31.83100 -12.86300 -60.95800 1.000 26.16435 162 PHE H N 1
ATOM 4283 C CA . PHE G 2 9 ? -33.11400 -12.21700 -60.58600 1.000 26.85157 162 PHE H CA 1
ATOM 4284 C C . PHE G 2 9 ? -34.02700 -13.23800 -59.92100 1.000 24.82931 162 PHE H C 1
ATOM 4285 O O . PHE G 2 9 ? -35.16400 -13.40900 -60.37100 1.000 25.15626 162 PHE H O 1
ATOM 4293 N N . ARG G 2 10 ? -33.51300 -13.89700 -58.89300 1.000 25.15248 163 ARG H N 1
ATOM 4294 C CA . ARG G 2 10 ? -34.28600 -14.92200 -58.17100 1.000 25.42309 163 ARG H CA 1
ATOM 4295 C C . ARG G 2 10 ? -34.07600 -14.73100 -56.67100 1.000 27.36096 163 ARG H C 1
ATOM 4296 O O . ARG G 2 10 ? -33.04200 -14.21300 -56.27400 1.000 25.37656 163 ARG H O 1
ATOM 4304 N N . PRO G 2 11 ? -35.06000 -15.12100 -55.82500 1.000 24.90156 164 PRO H N 1
ATOM 4305 C CA . PRO G 2 11 ? -34.90100 -14.99900 -54.39800 1.000 25.86910 164 PRO H CA 1
ATOM 4306 C C . PRO G 2 11 ? -33.99600 -16.10500 -53.85500 1.000 27.76433 164 PRO H C 1
ATOM 4307 O O . PRO G 2 11 ? -33.83100 -17.11500 -54.47800 1.000 28.41811 164 PRO H O 1
ATOM 4311 N N . ASP G 2 12 ? -33.44800 -15.87000 -52.67000 1.000 28.06233 165 ASP H N 1
ATOM 4312 C CA . ASP G 2 12 ? -32.63100 -16.91000 -52.01300 1.000 29.69641 165 ASP H CA 1
ATOM 4313 C C . ASP G 2 12 ? -33.46700 -17.58400 -50.91400 1.000 35.58892 165 ASP H C 1
ATOM 4314 O O . ASP G 2 12 ? -34.47100 -17.03900 -50.50900 1.000 29.46882 165 ASP H O 1
ATOM 4320 N N . PRO H 2 4 ? -5.90300 -24.67200 5.96700 1.000 54.61772 157 PRO I N 1
ATOM 4321 C CA . PRO H 2 4 ? -5.46700 -24.70500 7.35900 1.000 54.14918 157 PRO I CA 1
ATOM 4322 C C . PRO H 2 4 ? -5.05600 -23.30600 7.82100 1.000 51.09692 157 PRO I C 1
ATOM 4323 O O . PRO H 2 4 ? -4.71700 -22.49000 6.99500 1.000 49.22472 157 PRO I O 1
ATOM 4327 N N . LYS H 2 5 ? -5.11300 -23.06800 9.12600 1.000 47.60534 158 LYS I N 1
ATOM 4328 C CA . LYS H 2 5 ? -4.66000 -21.76800 9.66500 1.000 46.08805 158 LYS I CA 1
ATOM 4329 C C . LYS H 2 5 ? -3.22400 -21.56700 9.18500 1.000 46.14681 158 LYS I C 1
ATOM 4330 O O . LYS H 2 5 ? -2.44000 -22.53200 9.23100 1.000 52.32474 158 LYS I O 1
ATOM 4336 N N . THR H 2 6 ? -2.90900 -20.37000 8.70700 1.000 43.75626 159 THR I N 1
ATOM 4337 C CA . THR H 2 6 ? -1.56700 -20.12400 8.14000 1.000 39.66962 159 THR I CA 1
ATOM 4338 C C . THR H 2 6 ? -1.09000 -18.77200 8.64100 1.000 35.32087 159 THR I C 1
ATOM 4339 O O . THR H 2 6 ? -1.94400 -17.89500 8.83100 1.000 39.31089 159 THR I O 1
ATOM 4343 N N . PRO H 2 7 ? 0.21700 -18.54600 8.86600 1.000 32.91804 160 PRO I N 1
ATOM 4344 C CA . PRO H 2 7 ? 0.66800 -17.21400 9.23100 1.000 32.04597 160 PRO I CA 1
ATOM 4345 C C . PRO H 2 7 ? 0.53400 -16.28400 8.01500 1.000 32.02033 160 PRO I C 1
ATOM 4346 O O . PRO H 2 7 ? 0.83100 -16.71700 6.93900 1.000 34.03582 160 PRO I O 1
ATOM 4350 N N . ILE H 2 8 ? 0.13400 -15.03300 8.23500 1.000 28.83677 161 ILE I N 1
ATOM 4351 C CA . ILE H 2 8 ? -0.10400 -14.09400 7.10500 1.000 30.98062 161 ILE I CA 1
ATOM 4352 C C . ILE H 2 8 ? 1.20200 -13.40100 6.68800 1.000 31.47480 161 ILE I C 1
ATOM 4353 O O . ILE H 2 8 ? 1.32100 -13.04700 5.51700 1.000 31.57522 161 ILE I O 1
ATOM 4358 N N . PHE H 2 9 ? 2.12900 -13.20500 7.62100 1.000 28.36333 162 PHE I N 1
ATOM 4359 C CA . PHE H 2 9 ? 3.38900 -12.49700 7.28800 1.000 28.26057 162 PHE I CA 1
ATOM 4360 C C . PHE H 2 9 ? 4.31900 -13.50800 6.63200 1.000 28.00628 162 PHE I C 1
ATOM 4361 O O . PHE H 2 9 ? 5.41900 -13.72100 7.12700 1.000 29.17556 162 PHE I O 1
ATOM 4369 N N . ARG H 2 10 ? 3.81500 -14.15900 5.59400 1.000 27.32325 163 ARG I N 1
ATOM 4370 C CA . ARG H 2 10 ? 4.59300 -15.18900 4.88300 1.000 24.48951 163 ARG I CA 1
ATOM 4371 C C . ARG H 2 10 ? 4.36800 -15.00100 3.39000 1.000 28.63311 163 ARG I C 1
ATOM 4372 O O . ARG H 2 10 ? 3.29400 -14.57700 3.00200 1.000 28.01829 163 ARG I O 1
ATOM 4380 N N . PRO H 2 11 ? 5.37300 -15.29000 2.52900 1.000 29.12549 164 PRO I N 1
ATOM 4381 C CA . PRO H 2 11 ? 5.19500 -15.09000 1.11800 1.000 24.50400 164 PRO I CA 1
ATOM 4382 C C . PRO H 2 11 ? 4.28300 -16.20600 0.60700 1.000 25.95140 164 PRO I C 1
ATOM 4383 O O . PRO H 2 11 ? 4.11500 -17.18700 1.27200 1.000 26.92227 164 PRO I O 1
ATOM 4387 N N . ASP H 2 12 ? 3.70900 -15.99100 -0.56800 1.000 25.02594 165 ASP I N 1
ATOM 4388 C CA . ASP H 2 12 ? 2.89100 -17.06600 -1.17700 1.000 25.22331 165 ASP I CA 1
ATOM 4389 C C . ASP H 2 12 ? 3.71200 -17.73500 -2.28500 1.000 29.10847 165 ASP I C 1
ATOM 4390 O O . ASP H 2 12 ? 4.80900 -17.31100 -2.58800 1.000 27.13302 165 ASP I O 1
#

GO terms:
  GO:0005634 nucleus (C, IDA)
  GO:0043161 proteasome-mediated ubiquitin-dependent protein catabolic process (P, IDA)
  GO:0050821 protein stabilization (P, IDA)
  GO:0006513 protein monoubiquitination (P, IDA)
  GO:0061630 ubiquitin protein ligase activity (F, IGI)
  GO:0043161 proteasome-mediated ubiquitin-dependent protein catabolic process (P, TAS)
  GO:0006511 ubiquitin-dependent protein catabolic process (P, IGI)
  GO:0051087 protein-folding chaperone binding (F, IPI)
  GO:0005515 protein binding (F, IPI)
  GO:0031072 heat shock protein binding (F, IPI)
  GO:0101031 protein folding chaperone complex (C, IPI)
  GO:0061630 ubiquitin protein ligase activity (F, IDA)
  GO:0005783 endoplasmic reticulum (C, IDA)
  GO:0030544 Hsp70 protein binding (F, IDA)
  GO:0000151 ubiquitin ligase complex (C, IDA)
  GO:0000209 protein polyubiquitination (P, IDA)
  GO:0061630 ubiquitin protein ligase activity (F, IMP)
  GO:0036503 ERAD pathway (P, IMP)
  GO:0006511 ubiquitin-dependent protein catabolic process (P, IMP)
  GO:0001664 G protein-coupled receptor binding (F, IPI)

Sequence (548 aa):
SPSAQELKEQGNRLFVGRKYPEAAACYGRAITRNPLVAVYYTNRALCYLKMQQHEQALADCRRALELDGQSVKAHFFLGQCQLEMESYDEAIANLQRAYSLAKEQRLNFGDDIPSALRIAKKKRWNSISPSAQELKEQGNRLFVGRKYPEAAACCYGRAITRNPLVAVYYTNRALCYLKMQQHEQALADCRRALELDGQSVKAHFFLGQCQLEMESYDEAIANLQRAYSLAKEQRLNFGDDIPSALRIAKKKRWNSISPSAQELKEQGNRLFVGRKYPEAAACCYGRAITRNPLVAVYYTNRALCYLKMQQHEQQALADCRRALELDGQSVKAHFFLGQCQLEMESYDEAIANLQRAYSLAKEQRLNFGDDIPSALRIAKKKRWNSISPSAQELKEQGNRLFVGRKYPEAAACYGRAITRNPLVAVYYTNRALCYLKMQQHEQALADCRRALELDGQSVKAHFFLGQCQLEMESYDEAIANLQRAYSLAKEQRLNFGDDIPSALRIAKKKRWNSILPKTPIFRPDLPKTPIFRPDTPIFRPDPKTPIFRPD

Solvent-accessible surface area: 26171 Å² total; per-residue (Å²): 132,29,52,15,92,83,0,27,62,55,0,31,149,48,13,120,42,70,83,32,39,60,0,6,27,15,0,12,61,0,0,14,67,55,56,129,45,11,48,13,11,3,1,3,0,0,0,18,11,79,6,28,18,24,144,67,0,55,35,0,0,122,54,0,32,164,71,57,42,95,15,6,16,0,21,0,1,2,0,13,0,19,3,58,71,128,32,29,93,89,0,29,60,24,0,75,101,0,76,44,0,4,127,133,66,56,73,58,24,50,68,19,6,30,28,5,12,123,26,0,92,36,48,101,85,66,68,151,122,50,53,15,85,84,6,28,61,59,0,26,150,52,14,118,42,78,107,25,44,58,0,6,26,8,0,10,80,0,0,20,58,59,57,131,48,12,48,13,11,3,2,2,0,0,0,16,15,73,14,25,24,32,153,65,0,48,35,0,0,120,56,0,33,163,74,55,44,97,14,6,17,0,21,1,2,2,0,16,0,7,8,67,104,129,33,29,98,98,0,27,60,24,0,71,98,0,83,46,0,6,139,134,68,56,72,45,22,35,55,19,6,33,32,8,10,106,33,0,84,26,52,90,104,94,71,142,145,47,52,16,85,89,6,27,58,66,0,28,126,28,11,117,44,172,97,32,82,74,0,8,65,17,0,18,108,0,25,111,94,24,65,31,23,11,50,12,17,3,1,43,0,0,0,30,16,96,43,133,59,31,138,85,0,54,34,0,0,75,110,0,16,75,42,57,17,41,14,7,16,0,7,1,1,2,0,33,0,19,18,83,79,126,38,32,90,48,0,28,28,9,0,76,23,0,103,45,0,6,157,91,64,218,73,112,22,58,73,48,6,31,41,5,14,120,91,0,109,131,88,99,179,105,80,140,137,35,52,17,88,81,0,21,56,58,0,28,141,48,14,121,40,177,101,34,86,80,0,8,60,13,0,18,107,0,24,110,94,21,64,34,25,11,54,8,17,4,0,41,0,0,0,39,9,104,41,119,63,36,114,82,0,37,32,0,0,75,111,0,17,71,48,59,18,40,15,6,13,0,8,1,0,1,0,17,0,4,16,88,69,118,34,24,97,30,0,19,23,9,0,75,21,0,93,42,0,6,158,103,68,94,78,77,21,34,74,50,6,35,35,5,12,121,100,0,93,126,93,67,179,107,67,150,157,112,73,63,40,0,65,101,23,77,135,119,143,59,38,2,70,99,24,79,128,68,0,69,112,23,75,149,150,53,70,0,73,116,20,83